Protein AF-0000000082937534 (afdb_homodimer)

pLDDT: mean 92.81, std 13.04, range [25.2, 98.94]

Sequence (498 aa):
MNKDKRVVMITGATKGLGKALAFAFANENYRIAICARNEEEVHLVKTELEQRGAEVVAVRADVSNEKDVDRFVSVVENVFGTIDVLINNASIFGPGPSLLLDFNLQSFEEVLRVNIINPFLVTKRVLPGMLTRNTGSIINVTSEAGRTGFATWGAYGISKFAVEGMTQTWADELSDTGVRINMVDPGEMDTDMHEIAVPGCDYPLAKPEEVVDVFLYLGSEESNEINGIRFEAHDFSDRKGKSDGINSFMNKDKRVVMITGATKGLGKALAFAFANENYRIAICARNEEEVHLVKTELEQRGAEVVAVRADVSNEKDVDRFVSVVENVFGTIDVLINNASIFGPGPSLLLDFNLQSFEEVLRVNIINPFLVTKRVLPGMLTRNTGSIINVTSEAGRTGFATWGAYGISKFAVEGMTQTWADELSDTGVRINMVDPGEMDTDMHEIAVPGCDYPLAKPEEVVDVFLYLGSEESNEINGIRFEAHDFSDRKGKSDGINSF

Solvent-accessible surface area (backbone atoms only — not comparable to full-atom values): 25218 Å² total; per-residue (Å²): 128,75,88,81,52,51,27,37,36,34,34,38,27,62,49,49,55,30,29,34,44,53,52,54,42,35,75,71,57,25,31,40,34,36,24,21,72,49,53,69,49,33,50,51,47,39,51,58,43,40,74,73,70,33,54,68,49,64,42,68,30,51,51,64,34,70,68,38,34,51,50,50,53,48,52,44,34,71,75,66,62,54,63,41,21,40,35,44,52,47,65,57,68,60,98,45,65,35,48,64,80,72,55,51,67,68,56,42,51,49,24,38,40,38,39,41,43,16,51,52,51,47,48,52,68,52,42,60,64,18,58,74,68,43,37,31,26,35,37,40,62,46,41,70,41,28,80,42,38,45,60,30,42,41,46,30,25,19,23,26,12,21,42,52,24,43,39,26,19,51,19,50,64,30,65,89,52,48,38,29,26,31,34,35,22,55,62,77,38,63,33,74,66,42,45,50,65,42,68,81,69,86,66,92,58,46,52,40,72,73,38,41,62,54,56,54,44,53,60,37,79,85,33,70,86,55,58,44,46,80,42,50,20,64,60,47,50,51,40,61,69,56,28,83,69,62,74,89,127,128,75,88,80,52,50,27,38,37,34,35,37,27,60,49,50,56,30,30,35,44,53,52,55,42,36,74,70,56,23,32,40,32,36,26,20,72,50,53,69,50,29,50,51,47,40,51,57,43,41,74,72,71,34,53,67,48,65,40,69,29,51,50,64,34,70,68,37,34,50,50,50,52,48,52,45,35,70,74,66,64,54,62,40,20,40,35,44,53,48,66,57,70,58,98,45,63,35,49,66,80,72,55,50,66,69,57,40,51,50,25,38,41,38,39,41,44,16,52,51,51,47,46,51,69,52,42,60,64,17,58,75,69,42,37,32,27,35,36,38,61,47,41,71,40,28,80,44,39,44,58,29,42,41,46,29,24,18,24,25,11,21,42,49,25,43,37,26,19,51,20,52,63,28,66,89,53,50,38,30,25,30,34,35,21,54,63,77,37,63,32,73,66,41,47,49,65,43,68,80,70,86,67,94,58,44,54,40,72,71,38,40,63,54,56,54,44,51,58,36,79,87,32,71,86,57,58,44,48,79,42,48,20,64,61,46,48,51,39,61,69,52,28,83,69,64,73,89,126

Secondary structure (DSSP, 8-state):
--TTS-EEEEES-SSHHHHHHHHHHHHTT-EEEEEES-HHHHHHHHHHHHHTT--EEEEE--TTSHHHHHHHHHHHHHHHS---EEEE------SSS--GGG--HHHHHHHHIIIIIHHHHHHHHHHHHHHHHT-EEEEEE--GGGTS--TT-HHHHHHHHHHHHHHHHHHHHTTTSSEEEEEEE--SBSSHHHHHHSTT--S--B-GGGG-HHHHHHHSGGGTT--S-EEEHHHHHHHHHHGGG----/--TTS-EEEEES-SSHHHHHHHHHHHHTT-EEEEEES-HHHHHHHHHHHHHTT--EEEEE--TTSHHHHHHHHHHHHHHHS---EEEE------SSS--GGG--HHHHHHHHIIIIIHHHHHHHHHHHHHHHHT-EEEEEE--GGGTS--TT-HHHHHHHHHHHHHHHHHHHHTTTSSEEEEEEE--SBSSHHHHHHSTT--S--B-GGGG-HHHHHHHSGGGTT--S-EEEHHHHHHHHHHGGG----

Radius of gyration: 24.32 Å; Cα contacts (8 Å, |Δi|>4): 1057; chains: 2; bounding box: 57×74×61 Å

Foldseek 3Di:
DPLVAAAEEEEPQLFALNVLLQQVVVVVVHAYEYEEQDPVSQVVSVVVSVVVPHHYHYDYAQLLDLVRLLVSLVVCCV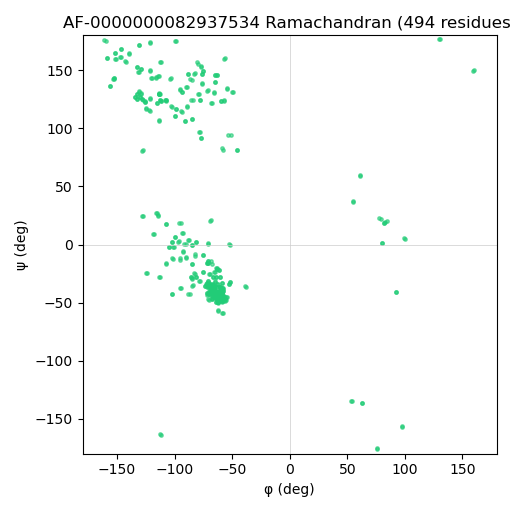VNVAHAEYEYDWAAQFPFQDAQVPDDPVRLVVRLSRLASRVVSNCVNRVVRCQVVLHHEYEYEAAPLLVDPDHRSHSNSVSRVNVLVVQQVVLVVCVPTQYAYEYEHQYWAPTPRNCRHDPPDDDDGHGSNQQNVVVVCRSDPVCSNPHSYYYYSVVVSVVVVVVVVDDDD/DPLPAAAEEEEPQLWALNVLLQQVVVVVVHAYEYEEQDPVSQVVSVVVSVVVVHHYHYDYAQLLDLVRLLVSLVVCCVVNVAHAEYEYDWAAQFPFQDAQVPDDPVRLVVRLSRLASRVVSNCVNRVVRCQVVLHHEYEYEAAPLLVDPDHRSHSNSVSRVNVLVVQQVVLVVCVPTQYAYEYEHQYWAPTPRNCRHDPPDDDDGHGSNQQNVVVVCRSDPVCSNPHSYYYYSVVVSVVVVVVVVDDDD

Nearest PDB structures (foldseek):
  1x7g-assembly1_B-2  TM=9.506E-01  e=2.274E-22  Streptomyces coelicolor
  1xr3-assembly1_B-2  TM=9.400E-01  e=1.107E-22  Streptomyces coelicolor
  3csd-assembly1_B  TM=9.524E-01  e=6.306E-22  unclassified
  4dbz-assembly1_B  TM=9.156E-01  e=4.400E-22  Streptomyces coelicolor
  1w4z-assembly1_B-2  TM=9.150E-01  e=7.550E-22  Streptomyces coelicolor

Organism: NCBI:txid1808955

InterPro domains:
  IPR002347 Short-chain dehydrogenase/reductase SDR [PF00106] (6-195)
  IPR002347 Short-chain dehydrogenase/reductase SDR [PR00080] (81-92)
  IPR002347 Short-chain dehydrogenase/reductase SDR [PR00080] (136-144)
  IPR002347 Short-chain dehydrogenase/reductase SDR [PR00080] (156-175)
  IPR002347 Short-chain dehydrogenase/reductase SDR [PR00081] (7-24)
  IPR002347 Short-chain dehydrogenase/reductase SDR [PR00081] (81-92)
  IPR002347 Short-chain dehydrogenase/reductase SDR [PR00081] (130-146)
  IPR002347 Short-chain dehydrogenase/reductase SDR [PR00081] (156-175)
  IPR002347 Short-chain dehydrogenase/reductase SDR [PR00081] (177-194)
  IPR002347 Short-chain dehydrogenase/reductase SDR [PR00081] (201-221)
  IPR020904 Short-chain dehydrogenase/reductase, conserved site [PS00061] (143-171)
  IPR036291 NAD(P)-binding domain superfamily [SSF51735] (2-231)

Structure (mmCIF, N/CA/C/O backbone):
data_AF-0000000082937534-model_v1
#
loop_
_entity.id
_entity.type
_entity.pdbx_description
1 polymer 'SDR family oxidoreductase'
#
loop_
_atom_site.group_PDB
_atom_site.id
_atom_site.type_symbol
_atom_site.label_atom_id
_atom_site.label_alt_id
_atom_site.label_comp_id
_atom_site.label_asym_id
_atom_site.label_entity_id
_atom_site.label_seq_id
_atom_site.pdbx_PDB_ins_code
_atom_site.Cartn_x
_atom_site.Cartn_y
_atom_site.Cartn_z
_atom_site.occupancy
_atom_site.B_iso_or_equiv
_atom_site.auth_seq_id
_atom_site.auth_comp_id
_atom_site.auth_asym_id
_atom_site.auth_atom_id
_atom_site.pdbx_PDB_model_num
ATOM 1 N N . MET A 1 1 ? -0.272 40 11.93 1 41.38 1 MET A N 1
ATOM 2 C CA . MET A 1 1 ? -0.172 38.531 11.961 1 41.38 1 MET A CA 1
ATOM 3 C C . MET A 1 1 ? 0.723 38.062 13.102 1 41.38 1 MET A C 1
ATOM 5 O O . MET A 1 1 ? 1.842 38.562 13.266 1 41.38 1 MET A O 1
ATOM 9 N N . ASN A 1 2 ? 0.133 37.688 14.281 1 44.88 2 ASN A N 1
ATOM 10 C CA . ASN A 1 2 ? 0.946 37.312 15.422 1 44.88 2 ASN A CA 1
ATOM 11 C C . ASN A 1 2 ? 1.94 36.219 15.055 1 44.88 2 ASN A C 1
ATOM 13 O O . ASN A 1 2 ? 1.544 35.094 14.75 1 44.88 2 ASN A O 1
ATOM 17 N N . LYS A 1 3 ? 3.174 36.531 14.695 1 58.38 3 LYS A N 1
ATOM 18 C CA . LYS A 1 3 ? 4.285 35.719 14.234 1 58.38 3 LYS A CA 1
ATOM 19 C C . LYS A 1 3 ? 4.539 34.562 15.195 1 58.38 3 LYS A C 1
ATOM 21 O O . LYS A 1 3 ? 5.309 33.656 14.891 1 58.38 3 LYS A O 1
ATOM 26 N N . ASP A 1 4 ? 3.707 34.5 16.281 1 77.19 4 ASP A N 1
ATOM 27 C CA . ASP A 1 4 ? 4.035 33.531 17.297 1 77.19 4 ASP A CA 1
ATOM 28 C C . ASP A 1 4 ? 3.094 32.312 17.234 1 77.19 4 ASP A C 1
ATOM 30 O O . ASP A 1 4 ? 3.309 31.312 17.906 1 77.19 4 ASP A O 1
ATOM 34 N N . LYS A 1 5 ? 2.07 32.406 16.234 1 93.19 5 LYS A N 1
ATOM 35 C CA . LYS A 1 5 ? 1.095 31.328 16.172 1 93.19 5 LYS A CA 1
ATOM 36 C C . LYS A 1 5 ? 1.607 30.188 15.289 1 93.19 5 LYS A C 1
ATOM 38 O O . LYS A 1 5 ? 2.23 30.422 14.258 1 93.19 5 LYS A O 1
ATOM 43 N N . ARG A 1 6 ? 1.312 29.047 15.711 1 97.44 6 ARG A N 1
ATOM 44 C CA . ARG A 1 6 ? 1.684 27.859 14.945 1 97.44 6 ARG A CA 1
ATOM 45 C C . ARG A 1 6 ? 0.748 27.672 13.758 1 97.44 6 ARG A C 1
ATOM 47 O O . ARG A 1 6 ? -0.388 28.141 13.766 1 97.44 6 ARG A O 1
ATOM 54 N N . VAL A 1 7 ? 1.234 27.031 12.727 1 98.62 7 VAL A N 1
ATOM 55 C CA . VAL A 1 7 ? 0.498 26.844 11.477 1 98.62 7 VAL A CA 1
ATOM 56 C C . VAL A 1 7 ? 0.184 25.359 11.289 1 98.62 7 VAL A C 1
ATOM 58 O O . VAL A 1 7 ? 1.068 24.516 11.422 1 98.62 7 VAL A O 1
ATOM 61 N N . VAL A 1 8 ? -1.083 25.047 11.008 1 98.88 8 VAL A N 1
ATOM 62 C CA . VAL A 1 8 ? -1.467 23.688 10.609 1 98.88 8 VAL A CA 1
ATOM 63 C C . VAL A 1 8 ? -1.95 23.688 9.164 1 98.88 8 VAL A C 1
ATOM 65 O O . VAL A 1 8 ? -2.691 24.594 8.75 1 98.88 8 VAL A O 1
ATOM 68 N N . MET A 1 9 ? -1.434 22.812 8.383 1 98.88 9 MET A N 1
ATOM 69 C CA . MET A 1 9 ? -1.865 22.578 7.004 1 98.88 9 MET A CA 1
ATOM 70 C C . MET A 1 9 ? -2.623 21.266 6.887 1 98.88 9 MET A C 1
ATOM 72 O O . MET A 1 9 ? -2.119 20.219 7.293 1 98.88 9 MET A O 1
ATOM 76 N N . ILE A 1 10 ? -3.869 21.281 6.375 1 98.88 10 ILE A N 1
ATOM 77 C CA . ILE A 1 10 ? -4.754 20.125 6.293 1 98.88 10 ILE A CA 1
ATOM 78 C C . ILE A 1 10 ? -5.227 19.938 4.855 1 98.88 10 ILE A C 1
ATOM 80 O O . ILE A 1 10 ? -5.812 20.844 4.262 1 98.88 10 ILE A O 1
ATOM 84 N N . THR A 1 11 ? -4.973 18.781 4.301 1 98.69 11 THR A N 1
ATOM 85 C CA . THR A 1 11 ? -5.48 18.484 2.967 1 98.69 11 THR A CA 1
ATOM 86 C C . THR A 1 11 ? -6.879 17.875 3.045 1 98.69 11 THR A C 1
ATOM 88 O O . THR A 1 11 ? -7.188 17.125 3.971 1 98.69 11 THR A O 1
ATOM 91 N N . GLY A 1 12 ? -7.734 18.188 2.021 1 96.62 12 GLY A N 1
ATOM 92 C CA . GLY A 1 12 ? -9.102 17.688 2.027 1 96.62 12 GLY A CA 1
ATOM 93 C C . GLY A 1 12 ? -9.906 18.172 3.219 1 96.62 12 GLY A C 1
ATOM 94 O O . GLY A 1 12 ? -10.5 17.359 3.939 1 96.62 12 GLY A O 1
ATOM 95 N N . ALA A 1 13 ? -10.07 19.469 3.377 1 96.69 13 ALA A N 1
ATOM 96 C CA . ALA A 1 13 ? -10.547 20.016 4.648 1 96.69 13 ALA A CA 1
ATOM 97 C C . ALA A 1 13 ? -11.898 20.688 4.484 1 96.69 13 ALA A C 1
ATOM 99 O O . ALA A 1 13 ? -12.227 21.625 5.219 1 96.69 13 ALA A O 1
ATOM 100 N N . THR A 1 14 ? -12.703 20.281 3.52 1 95.31 14 THR A N 1
ATOM 101 C CA . THR A 1 14 ? -13.945 21.016 3.281 1 95.31 14 THR A CA 1
ATOM 102 C C . THR A 1 14 ? -15.141 20.266 3.867 1 95.31 14 THR A C 1
ATOM 104 O O . THR A 1 14 ? -16.25 20.797 3.928 1 95.31 14 THR A O 1
ATOM 107 N N . LYS A 1 15 ? -14.992 19.016 4.27 1 92.94 15 LYS A N 1
ATOM 108 C CA . LYS A 1 15 ? -16.062 18.219 4.875 1 92.94 15 LYS A CA 1
ATOM 109 C C . LYS A 1 15 ? -15.5 17.172 5.816 1 92.94 15 LYS A C 1
ATOM 111 O O . LYS A 1 15 ? -14.281 16.969 5.883 1 92.94 15 LYS A O 1
ATOM 116 N N . GLY A 1 16 ? -16.359 16.656 6.598 1 95.31 16 GLY A N 1
ATOM 117 C CA . GLY A 1 16 ? -16 15.5 7.41 1 95.31 16 GLY A CA 1
ATOM 118 C C . GLY A 1 16 ? -14.898 15.797 8.406 1 95.31 16 GLY A C 1
ATOM 119 O O . GLY A 1 16 ? -14.945 16.797 9.117 1 95.31 16 GLY A O 1
ATOM 120 N N . LEU A 1 17 ? -13.984 14.867 8.477 1 96.94 17 LEU A N 1
ATOM 121 C CA . LEU A 1 17 ? -12.891 14.945 9.445 1 96.94 17 LEU A CA 1
ATOM 122 C C . LEU A 1 17 ? -12.023 16.172 9.188 1 96.94 17 LEU A C 1
ATOM 124 O O . LEU A 1 17 ? -11.672 16.891 10.117 1 96.94 17 LEU A O 1
ATOM 128 N N . GLY A 1 18 ? -11.703 16.484 7.922 1 98.25 18 GLY A N 1
ATOM 129 C CA . GLY A 1 18 ? -10.852 17.609 7.574 1 98.25 18 GLY A CA 1
ATOM 130 C C . GLY A 1 18 ? -11.406 18.938 8.055 1 98.25 18 GLY A C 1
ATOM 131 O O . GLY A 1 18 ? -10.672 19.75 8.609 1 98.25 18 GLY A O 1
ATOM 132 N N . LYS A 1 19 ? -12.672 19.078 7.828 1 98.06 19 LYS A N 1
ATOM 133 C CA . LYS A 1 19 ? -13.32 20.297 8.297 1 98.06 19 LYS A CA 1
ATOM 134 C C . LYS A 1 19 ? -13.305 20.391 9.82 1 98.06 19 LYS A C 1
ATOM 136 O O . LYS A 1 19 ? -12.977 21.422 10.383 1 98.06 19 LYS A O 1
ATOM 141 N N . ALA A 1 20 ? -13.625 19.297 10.477 1 98.25 20 ALA A N 1
ATOM 142 C CA . ALA A 1 20 ? -13.625 19.25 11.938 1 98.25 20 ALA A CA 1
ATOM 143 C C . ALA A 1 20 ? -12.242 19.578 12.5 1 98.25 20 ALA A C 1
ATOM 145 O O . ALA A 1 20 ? -12.125 20.297 13.492 1 98.25 20 ALA A O 1
ATOM 146 N N . LEU A 1 21 ? -11.211 19.078 11.852 1 98.75 21 LEU A N 1
ATOM 147 C CA . LEU A 1 21 ? -9.844 19.344 12.273 1 98.75 21 LEU A CA 1
ATOM 148 C C . LEU A 1 21 ? -9.492 20.812 12.117 1 98.75 21 LEU A C 1
ATOM 150 O O . LEU A 1 21 ? -8.852 21.406 13 1 98.75 21 LEU A O 1
ATOM 154 N N . ALA A 1 22 ? -9.898 21.422 11.008 1 98.75 22 ALA A N 1
ATOM 155 C CA . ALA A 1 22 ? -9.633 22.828 10.781 1 98.75 22 ALA A CA 1
ATOM 156 C C . ALA A 1 22 ? -10.211 23.688 11.906 1 98.75 22 ALA A C 1
ATOM 158 O O . ALA A 1 22 ? -9.531 24.562 12.445 1 98.75 22 ALA A O 1
ATOM 159 N N . PHE A 1 23 ? -11.398 23.391 12.281 1 98.62 23 PHE A N 1
ATOM 160 C CA . PHE A 1 23 ? -12.055 24.156 13.336 1 98.62 23 PHE A CA 1
ATOM 161 C C . PHE A 1 23 ? -11.414 23.875 14.688 1 98.62 23 PHE A C 1
ATOM 163 O O . PHE A 1 23 ? -11.227 24.797 15.492 1 98.62 23 PHE A O 1
ATOM 170 N N . ALA A 1 24 ? -11.094 22.641 14.961 1 98.38 24 ALA A N 1
ATOM 171 C CA . ALA A 1 24 ? -10.477 22.266 16.234 1 98.38 24 ALA A CA 1
ATOM 172 C C . ALA A 1 24 ? -9.148 23 16.438 1 98.38 24 ALA A C 1
ATOM 174 O O . ALA A 1 24 ? -8.891 23.547 17.5 1 98.38 24 ALA A O 1
ATOM 175 N N . PHE A 1 25 ? -8.336 23.047 15.406 1 98.56 25 PHE A N 1
ATOM 176 C CA . PHE A 1 25 ? -7.043 23.703 15.5 1 98.56 25 PHE A CA 1
ATOM 177 C C . PHE A 1 25 ? -7.211 25.219 15.57 1 98.56 25 PHE A C 1
ATOM 179 O O . PHE A 1 25 ? -6.434 25.906 16.234 1 98.56 25 PHE A O 1
ATOM 186 N N . ALA A 1 26 ? -8.219 25.766 14.875 1 98.25 26 ALA A N 1
ATOM 187 C CA . ALA A 1 26 ? -8.523 27.188 14.984 1 98.25 26 ALA A CA 1
ATOM 188 C C . ALA A 1 26 ? -8.844 27.562 16.438 1 98.25 26 ALA A C 1
ATOM 190 O O . ALA A 1 26 ? -8.391 28.594 16.922 1 98.25 26 ALA A O 1
ATOM 191 N N . ASN A 1 27 ? -9.578 26.703 17.047 1 97.31 27 ASN A N 1
ATOM 192 C CA . ASN A 1 27 ? -9.953 26.938 18.438 1 97.31 27 ASN A CA 1
ATOM 193 C C . ASN A 1 27 ? -8.734 26.906 19.359 1 97.31 27 ASN A C 1
ATOM 195 O O . ASN A 1 27 ? -8.766 27.484 20.438 1 97.31 27 ASN A O 1
ATOM 199 N N . GLU A 1 28 ? -7.695 26.266 18.969 1 96.44 28 GLU A N 1
ATOM 200 C CA . GLU A 1 28 ? -6.445 26.234 19.719 1 96.44 28 GLU A CA 1
ATOM 201 C C . GLU A 1 28 ? -5.492 27.328 19.266 1 96.44 28 GLU A C 1
ATOM 203 O O . GLU A 1 28 ? -4.293 27.281 19.547 1 96.44 28 GLU A O 1
ATOM 208 N N . ASN A 1 29 ? -5.957 28.281 18.422 1 96.38 29 ASN A N 1
ATOM 209 C CA . ASN A 1 29 ? -5.281 29.516 18.016 1 96.38 29 ASN A CA 1
ATOM 210 C C . ASN A 1 29 ? -4.207 29.25 16.969 1 96.38 29 ASN A C 1
ATOM 212 O O . ASN A 1 29 ? -3.211 29.984 16.906 1 96.38 29 ASN A O 1
ATOM 216 N N . TYR A 1 30 ? -4.312 28.172 16.25 1 98.06 30 TYR A N 1
ATOM 217 C CA . TYR A 1 30 ? -3.449 27.953 15.094 1 98.06 30 TYR A CA 1
ATOM 218 C C . TYR A 1 30 ? -3.875 28.812 13.914 1 98.06 30 TYR A C 1
ATOM 220 O O . TYR A 1 30 ? -5.047 29.188 13.797 1 98.06 30 TYR A O 1
ATOM 228 N N . ARG A 1 31 ? -2.906 29.188 13.109 1 98.44 31 ARG A N 1
ATOM 229 C CA . ARG A 1 31 ? -3.221 29.625 11.75 1 98.44 31 ARG A CA 1
ATOM 230 C C . ARG A 1 31 ? -3.529 28.422 10.859 1 98.44 31 ARG A C 1
ATOM 232 O O . ARG A 1 31 ? -2.867 27.391 10.945 1 98.44 31 ARG A O 1
ATOM 239 N N . ILE A 1 32 ? -4.562 28.578 10 1 98.75 32 ILE A N 1
ATOM 240 C CA . ILE A 1 32 ? -5.129 27.422 9.328 1 98.75 32 ILE A CA 1
ATOM 241 C C . ILE A 1 32 ? -4.852 27.5 7.832 1 98.75 32 ILE A C 1
ATOM 243 O O . ILE A 1 32 ? -5.16 28.5 7.188 1 98.75 32 ILE A O 1
ATOM 247 N N . ALA A 1 33 ? -4.246 26.5 7.262 1 98.88 33 ALA A N 1
ATOM 248 C CA . ALA A 1 33 ? -4.102 26.328 5.82 1 98.88 33 ALA A CA 1
ATOM 249 C C . ALA A 1 33 ? -4.859 25.094 5.332 1 98.88 33 ALA A C 1
ATOM 251 O O . ALA A 1 33 ? -4.605 23.984 5.793 1 98.88 33 ALA A O 1
ATOM 252 N N . ILE A 1 34 ? -5.824 25.297 4.367 1 98.81 34 ILE A N 1
ATOM 253 C CA . ILE A 1 34 ? -6.656 24.188 3.922 1 98.81 34 ILE A CA 1
ATOM 254 C C . ILE A 1 34 ? -6.715 24.172 2.396 1 98.81 34 ILE A C 1
ATOM 256 O O . ILE A 1 34 ? -6.52 25.203 1.746 1 98.81 34 ILE A O 1
ATOM 260 N N . CYS A 1 35 ? -6.926 22.969 1.844 1 98.25 35 CYS A N 1
ATOM 261 C CA . CYS A 1 35 ? -7.156 22.828 0.409 1 98.25 35 CYS A CA 1
ATOM 262 C C . CYS A 1 35 ? -8.188 21.75 0.12 1 98.25 35 CYS A C 1
ATOM 264 O O . CYS A 1 35 ? -8.5 20.922 0.989 1 98.25 35 CYS A O 1
ATOM 266 N N . ALA A 1 36 ? -8.789 21.828 -0.996 1 96.69 36 ALA A N 1
ATOM 267 C CA . ALA A 1 36 ? -9.648 20.797 -1.593 1 96.69 36 ALA A CA 1
ATOM 268 C C . ALA A 1 36 ? -9.805 21.031 -3.094 1 96.69 36 ALA A C 1
ATOM 270 O O . ALA A 1 36 ? -9.305 22.016 -3.635 1 96.69 36 ALA A O 1
ATOM 271 N N . ARG A 1 37 ? -10.477 20.125 -3.711 1 94.31 37 ARG A N 1
ATOM 272 C CA . ARG A 1 37 ? -10.609 20.203 -5.164 1 94.31 37 ARG A CA 1
ATOM 273 C C . ARG A 1 37 ? -11.734 21.141 -5.566 1 94.31 37 ARG A C 1
ATOM 275 O O . ARG A 1 37 ? -11.742 21.672 -6.68 1 94.31 37 ARG A O 1
ATOM 282 N N . ASN A 1 38 ? -12.688 21.312 -4.645 1 95.25 38 ASN A N 1
ATOM 283 C CA . ASN A 1 38 ? -13.812 22.203 -4.93 1 95.25 38 ASN A CA 1
ATOM 284 C C . ASN A 1 38 ? -13.57 23.609 -4.406 1 95.25 38 ASN A C 1
ATOM 286 O O . ASN A 1 38 ? -13.586 23.844 -3.193 1 95.25 38 ASN A O 1
ATOM 290 N N . GLU A 1 39 ? -13.469 24.531 -5.305 1 95.88 39 GLU A N 1
ATOM 291 C CA . GLU A 1 39 ? -13.102 25.891 -4.957 1 95.88 39 GLU A CA 1
ATOM 292 C C . GLU A 1 39 ? -14.164 26.547 -4.078 1 95.88 39 GLU A C 1
ATOM 294 O O . GLU A 1 39 ? -13.844 27.172 -3.072 1 95.88 39 GLU A O 1
ATOM 299 N N . GLU A 1 40 ? -15.391 26.375 -4.434 1 97 40 GLU A N 1
ATOM 300 C CA . GLU A 1 40 ? -16.484 27 -3.689 1 97 40 GLU A CA 1
ATOM 301 C C . GLU A 1 40 ? -16.547 26.469 -2.256 1 97 40 GLU A C 1
ATOM 303 O O . GLU A 1 40 ? -16.719 27.25 -1.313 1 97 40 GLU A O 1
ATOM 308 N N . GLU A 1 41 ? -16.344 25.188 -2.105 1 96.62 41 GLU A N 1
ATOM 309 C CA . GLU A 1 41 ? -16.406 24.562 -0.783 1 96.62 41 GLU A CA 1
ATOM 310 C C . GLU A 1 41 ? -15.242 25.031 0.089 1 96.62 41 GLU A C 1
ATOM 312 O O . GLU A 1 41 ? -15.406 25.25 1.289 1 96.62 41 GLU A O 1
ATOM 317 N N . VAL A 1 42 ? -14.086 25.172 -0.484 1 97 42 VAL A N 1
ATOM 318 C CA . VAL A 1 42 ? -12.906 25.562 0.28 1 97 42 VAL A CA 1
ATOM 319 C C . VAL A 1 42 ? -13.078 27 0.769 1 97 42 VAL A C 1
ATOM 321 O O . VAL A 1 42 ? -12.734 27.328 1.91 1 97 42 VAL A O 1
ATOM 324 N N . HIS A 1 43 ? -13.656 27.875 -0.037 1 96.81 43 HIS A N 1
ATOM 325 C CA . HIS A 1 43 ? -13.867 29.281 0.329 1 96.81 43 HIS A CA 1
ATOM 326 C C . HIS A 1 43 ? -14.945 29.422 1.393 1 96.81 43 HIS A C 1
ATOM 328 O O . HIS A 1 43 ? -14.867 30.297 2.252 1 96.81 43 HIS A O 1
ATOM 334 N N . LEU A 1 44 ? -15.953 28.562 1.278 1 97.94 44 LEU A N 1
ATOM 335 C CA . LEU A 1 44 ? -17 28.578 2.301 1 97.94 44 LEU A CA 1
ATOM 336 C C . LEU A 1 44 ? -16.422 28.25 3.672 1 97.94 44 LEU A C 1
ATOM 338 O O . LEU A 1 44 ? -16.719 28.922 4.656 1 97.94 44 LEU A O 1
ATOM 342 N N . VAL A 1 45 ? -15.562 27.266 3.748 1 98.38 45 VAL A N 1
ATOM 343 C CA . VAL A 1 45 ? -14.945 26.875 5.008 1 98.38 45 VAL A CA 1
ATOM 344 C C . VAL A 1 45 ? -14.008 27.984 5.492 1 98.38 45 VAL A C 1
ATOM 346 O O . VAL A 1 45 ? -13.969 28.281 6.684 1 98.38 45 VAL A O 1
ATOM 349 N N . LYS A 1 46 ? -13.273 28.594 4.594 1 98.56 46 LYS A N 1
ATOM 350 C CA . LYS A 1 46 ? -12.414 29.734 4.934 1 98.56 46 LYS A CA 1
ATOM 351 C C . LYS A 1 46 ? -13.211 30.844 5.609 1 98.56 46 LYS A C 1
ATOM 353 O O . LYS A 1 46 ? -12.82 31.344 6.664 1 98.56 46 LYS A O 1
ATOM 358 N N . THR A 1 47 ? -14.352 31.172 4.992 1 98.5 47 THR A N 1
ATOM 359 C CA . THR A 1 47 ? -15.188 32.25 5.504 1 98.5 47 THR A CA 1
ATOM 360 C C . THR A 1 47 ? -15.695 31.922 6.902 1 98.5 47 THR A C 1
ATOM 362 O O . THR A 1 47 ? -15.664 32.781 7.797 1 98.5 47 THR A O 1
ATOM 365 N N . GLU A 1 48 ? -16.141 30.703 7.062 1 98.44 48 GLU A N 1
ATOM 366 C CA . GLU A 1 48 ? -16.625 30.266 8.367 1 98.44 48 GLU A CA 1
ATOM 367 C C . GLU A 1 48 ? -15.547 30.359 9.43 1 98.44 48 GLU A C 1
ATOM 369 O O . GLU A 1 48 ? -15.805 30.797 10.555 1 98.44 48 GLU A O 1
ATOM 374 N N . LEU A 1 49 ? -14.344 29.969 9.117 1 98.62 49 LEU A N 1
ATOM 375 C CA . LEU A 1 49 ? -13.219 30 10.047 1 98.62 49 LEU A CA 1
ATOM 376 C C . LEU A 1 49 ? -12.82 31.438 10.375 1 98.62 49 LEU A C 1
ATOM 378 O O . LEU A 1 49 ? -12.555 31.766 11.531 1 98.62 49 LEU A O 1
ATOM 382 N N . GLU A 1 50 ? -12.805 32.281 9.383 1 98.38 50 GLU A N 1
ATOM 383 C CA . GLU A 1 50 ? -12.43 33.656 9.578 1 98.38 50 GLU A CA 1
ATOM 384 C C . GLU A 1 50 ? -13.453 34.406 10.445 1 98.38 50 GLU A C 1
ATOM 386 O O . GLU A 1 50 ? -13.094 35.281 11.227 1 98.38 50 GLU A O 1
ATOM 391 N N . GLN A 1 51 ? -14.672 34 10.273 1 98 51 GLN A N 1
ATOM 392 C CA . GLN A 1 51 ? -15.727 34.594 11.094 1 98 51 GLN A CA 1
ATOM 393 C C . GLN A 1 51 ? -15.516 34.281 12.57 1 98 51 GLN A C 1
ATOM 395 O O . GLN A 1 51 ? -15.992 35 13.445 1 98 51 GLN A O 1
ATOM 400 N N . ARG A 1 52 ? -14.766 33.25 12.812 1 96.12 52 ARG A N 1
ATOM 401 C CA . ARG A 1 52 ? -14.484 32.844 14.18 1 96.12 52 ARG A CA 1
ATOM 402 C C . ARG A 1 52 ? -13.141 33.406 14.656 1 96.12 52 ARG A C 1
ATOM 404 O O . ARG A 1 52 ? -12.664 33.031 15.734 1 96.12 52 ARG A O 1
ATOM 411 N N . GLY A 1 53 ? -12.461 34.219 13.797 1 96.88 53 GLY A N 1
ATOM 412 C CA . GLY A 1 53 ? -11.266 34.938 14.195 1 96.88 53 GLY A CA 1
ATOM 413 C C . GLY A 1 53 ? -9.984 34.25 13.75 1 96.88 53 GLY A C 1
ATOM 414 O O . GLY A 1 53 ? -8.891 34.688 14.117 1 96.88 53 GLY A O 1
ATOM 415 N N . ALA A 1 54 ? -10.094 33.219 13.008 1 97.56 54 ALA A N 1
ATOM 416 C CA . ALA A 1 54 ? -8.898 32.5 12.586 1 97.56 54 ALA A CA 1
ATOM 417 C C . ALA A 1 54 ? -8.266 33.156 11.359 1 97.56 54 ALA A C 1
ATOM 419 O O . ALA A 1 54 ? -8.961 33.781 10.555 1 97.56 54 ALA A O 1
ATOM 420 N N . GLU A 1 55 ? -6.973 33.094 11.266 1 98 55 GLU A N 1
ATOM 421 C CA . GLU A 1 55 ? -6.254 33.375 10.023 1 98 55 GLU A CA 1
ATOM 422 C C . GLU A 1 55 ? -6.191 32.156 9.125 1 98 55 GLU A C 1
ATOM 424 O O . GLU A 1 55 ? -5.707 31.094 9.539 1 98 55 GLU A O 1
ATOM 429 N N . VAL A 1 56 ? -6.691 32.344 7.84 1 98.5 56 VAL A N 1
ATOM 430 C CA . VAL A 1 56 ? -6.895 31.156 7.023 1 98.5 56 VAL A CA 1
ATOM 431 C C . VAL A 1 56 ? -6.312 31.375 5.629 1 98.5 56 VAL A C 1
ATOM 433 O O . VAL A 1 56 ? -6.527 32.438 5.02 1 98.5 56 VAL A O 1
ATOM 436 N N . VAL A 1 57 ? -5.508 30.438 5.184 1 98.38 57 VAL A N 1
ATOM 437 C CA . VAL A 1 57 ? -5.152 30.281 3.775 1 98.38 57 VAL A CA 1
ATOM 438 C C . VAL A 1 57 ? -5.926 29.125 3.172 1 98.38 57 VAL A C 1
ATOM 440 O O . VAL A 1 57 ? -5.883 28 3.693 1 98.38 57 VAL A O 1
ATOM 443 N N . ALA A 1 58 ? -6.73 29.391 2.168 1 98.38 58 ALA A N 1
ATOM 444 C CA . ALA A 1 58 ? -7.512 28.375 1.473 1 98.38 58 ALA A CA 1
ATOM 445 C C . ALA A 1 58 ? -7.172 28.344 -0.014 1 98.38 58 ALA A C 1
ATOM 447 O O . ALA A 1 58 ? -7.219 29.375 -0.69 1 98.38 58 ALA A O 1
ATOM 448 N N . VAL A 1 59 ? -6.789 27.156 -0.523 1 97.94 59 VAL A N 1
ATOM 449 C CA . VAL A 1 59 ? -6.359 27.031 -1.91 1 97.94 59 VAL A CA 1
ATOM 450 C C . VAL A 1 59 ? -7.09 25.859 -2.568 1 97.94 59 VAL A C 1
ATOM 452 O O . VAL A 1 59 ? -7.215 24.781 -1.98 1 97.94 59 VAL A O 1
ATOM 455 N N . ARG A 1 60 ? -7.641 26.078 -3.74 1 98.12 60 ARG A N 1
ATOM 456 C CA . ARG A 1 60 ? -8.086 24.953 -4.559 1 98.12 60 ARG A CA 1
ATOM 457 C C . ARG A 1 60 ? -6.895 24.141 -5.066 1 98.12 60 ARG A C 1
ATOM 459 O O . ARG A 1 60 ? -6.008 24.688 -5.73 1 98.12 60 ARG A O 1
ATOM 466 N N . ALA A 1 61 ? -6.859 22.859 -4.746 1 97.75 61 ALA A N 1
ATOM 467 C CA . ALA A 1 61 ? -5.723 22.047 -5.164 1 97.75 61 ALA A CA 1
ATOM 468 C C . ALA A 1 61 ? -6.102 20.562 -5.238 1 97.75 61 ALA A C 1
ATOM 470 O O . ALA A 1 61 ? -6.859 20.062 -4.398 1 97.75 61 ALA A O 1
ATOM 471 N N . ASP A 1 62 ? -5.652 19.969 -6.27 1 97.06 62 ASP A N 1
ATOM 472 C CA . ASP A 1 62 ? -5.543 18.516 -6.316 1 97.06 62 ASP A CA 1
ATOM 473 C C . ASP A 1 62 ? -4.168 18.047 -5.832 1 97.06 62 ASP A C 1
ATOM 475 O O . ASP A 1 62 ? -3.188 18.125 -6.57 1 97.06 62 ASP A O 1
ATOM 479 N N . VAL A 1 63 ? -4.172 17.5 -4.648 1 95.56 63 VAL A N 1
ATOM 480 C CA . VAL A 1 63 ? -2.879 17.266 -4.012 1 95.56 63 VAL A CA 1
ATOM 481 C C . VAL A 1 63 ? -2.262 15.984 -4.551 1 95.56 63 VAL A C 1
ATOM 483 O O . VAL A 1 63 ? -1.175 15.586 -4.125 1 95.56 63 VAL A O 1
ATOM 486 N N . SER A 1 64 ? -2.92 15.297 -5.516 1 94.75 64 SER A N 1
ATOM 487 C CA . SER A 1 64 ? -2.271 14.219 -6.25 1 94.75 64 SER A CA 1
ATOM 488 C C . SER A 1 64 ? -1.477 14.758 -7.438 1 94.75 64 SER A C 1
ATOM 490 O O . SER A 1 64 ? -0.82 13.992 -8.148 1 94.75 64 SER A O 1
ATOM 492 N N . ASN A 1 65 ? -1.515 16.062 -7.609 1 95.75 65 ASN A N 1
ATOM 493 C CA . ASN A 1 65 ? -0.766 16.781 -8.641 1 95.75 65 ASN A CA 1
ATOM 494 C C . ASN A 1 65 ? 0.394 17.578 -8.039 1 95.75 65 ASN A C 1
ATOM 496 O O . ASN A 1 65 ? 0.182 18.469 -7.227 1 95.75 65 ASN A O 1
ATOM 500 N N . GLU A 1 66 ? 1.569 17.312 -8.547 1 96.12 66 GLU A N 1
ATOM 501 C CA . GLU A 1 66 ? 2.789 17.875 -7.98 1 96.12 66 GLU A CA 1
ATOM 502 C C . GLU A 1 66 ? 2.777 19.391 -8.062 1 96.12 66 GLU A C 1
ATOM 504 O O . GLU A 1 66 ? 3.203 20.078 -7.125 1 96.12 66 GLU A O 1
ATOM 509 N N . LYS A 1 67 ? 2.314 19.938 -9.125 1 97.44 67 LYS A N 1
ATOM 510 C CA . LYS A 1 67 ? 2.289 21.375 -9.312 1 97.44 67 LYS A CA 1
ATOM 511 C C . LYS A 1 67 ? 1.316 22.047 -8.344 1 97.44 67 LYS A C 1
ATOM 513 O O . LYS A 1 67 ? 1.593 23.125 -7.816 1 97.44 67 LYS A O 1
ATOM 518 N N . ASP A 1 68 ? 0.167 21.422 -8.117 1 98.25 68 ASP A N 1
ATOM 519 C CA . ASP A 1 68 ? -0.807 21.938 -7.164 1 98.25 68 ASP A CA 1
ATOM 520 C C . ASP A 1 68 ? -0.257 21.906 -5.738 1 98.25 68 ASP A C 1
ATOM 522 O O . ASP A 1 68 ? -0.486 22.828 -4.957 1 98.25 68 ASP A O 1
ATOM 526 N N . VAL A 1 69 ? 0.47 20.859 -5.43 1 98.38 69 VAL A N 1
ATOM 527 C CA . VAL A 1 69 ? 1.087 20.734 -4.113 1 98.38 69 VAL A CA 1
ATOM 528 C C . VAL A 1 69 ? 2.105 21.859 -3.904 1 98.38 69 VAL A C 1
ATOM 530 O O . VAL A 1 69 ? 2.105 22.516 -2.863 1 98.38 69 VAL A O 1
ATOM 533 N N . ASP A 1 70 ? 2.93 22.047 -4.898 1 98.31 70 ASP A N 1
ATOM 534 C CA . ASP A 1 70 ? 3.939 23.094 -4.82 1 98.31 70 ASP A CA 1
ATOM 535 C C . ASP A 1 70 ? 3.295 24.453 -4.609 1 98.31 70 ASP A C 1
ATOM 537 O O . ASP A 1 70 ? 3.742 25.234 -3.77 1 98.31 70 ASP A O 1
ATOM 541 N N . ARG A 1 71 ? 2.275 24.703 -5.359 1 98.31 71 ARG A N 1
ATOM 542 C CA . ARG A 1 71 ? 1.574 25.969 -5.262 1 98.31 71 ARG A CA 1
ATOM 543 C C . ARG A 1 71 ? 0.951 26.156 -3.879 1 98.31 71 ARG A C 1
ATOM 545 O O . ARG A 1 71 ? 1.101 27.203 -3.254 1 98.31 71 ARG A O 1
ATOM 552 N N . PHE A 1 72 ? 0.275 25.156 -3.377 1 98.56 72 PHE A N 1
ATOM 553 C CA . PHE A 1 72 ? -0.376 25.219 -2.074 1 98.56 72 PHE A CA 1
ATOM 554 C C . PHE A 1 72 ? 0.643 25.484 -0.974 1 98.56 72 PHE A C 1
ATOM 556 O O . PHE A 1 72 ? 0.49 26.438 -0.201 1 98.56 72 PHE A O 1
ATOM 563 N N . VAL A 1 73 ? 1.769 24.734 -0.947 1 98.75 73 VAL A N 1
ATOM 564 C CA . VAL A 1 73 ? 2.795 24.859 0.083 1 98.75 73 VAL A CA 1
ATOM 565 C C . VAL A 1 73 ? 3.473 26.219 -0.031 1 98.75 73 VAL A C 1
ATOM 567 O O . VAL A 1 73 ? 3.723 26.891 0.978 1 98.75 73 VAL A O 1
ATOM 570 N N . SER A 1 74 ? 3.715 26.641 -1.262 1 98.5 74 SER A N 1
ATOM 571 C CA . SER A 1 74 ? 4.352 27.938 -1.489 1 98.5 74 SER A CA 1
ATOM 572 C C . SER A 1 74 ? 3.486 29.078 -0.958 1 98.5 74 SER A C 1
ATOM 574 O O . SER A 1 74 ? 3.992 30 -0.314 1 98.5 74 SER A O 1
ATOM 576 N N . VAL A 1 75 ? 2.225 29.047 -1.197 1 98.44 75 VAL A N 1
ATOM 577 C CA . VAL A 1 75 ? 1.307 30.094 -0.734 1 98.44 75 VAL A CA 1
ATOM 578 C C . VAL A 1 75 ? 1.305 30.125 0.792 1 98.44 75 VAL A C 1
ATOM 580 O O . VAL A 1 75 ? 1.365 31.203 1.388 1 98.44 75 VAL A O 1
ATOM 583 N N . VAL A 1 76 ? 1.272 28.984 1.437 1 98.5 76 VAL A N 1
ATOM 584 C CA . VAL A 1 76 ? 1.244 28.906 2.895 1 98.5 76 VAL A CA 1
ATOM 585 C C . VAL A 1 76 ? 2.545 29.469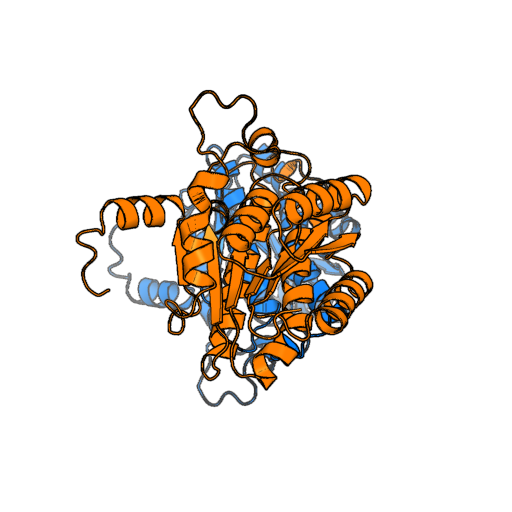 3.465 1 98.5 76 VAL A C 1
ATOM 587 O O . VAL A 1 76 ? 2.525 30.266 4.414 1 98.5 76 VAL A O 1
ATOM 590 N N . GLU A 1 77 ? 3.658 29.094 2.885 1 97.75 77 GLU A N 1
ATOM 591 C CA . GLU A 1 77 ? 4.957 29.547 3.359 1 97.75 77 GLU A CA 1
ATOM 592 C C . GLU A 1 77 ? 5.117 31.062 3.154 1 97.75 77 GLU A C 1
ATOM 594 O O . GLU A 1 77 ? 5.727 31.734 3.98 1 97.75 77 GLU A O 1
ATOM 599 N N . ASN A 1 78 ? 4.59 31.531 2.066 1 97.75 78 ASN A N 1
ATOM 600 C CA . ASN A 1 78 ? 4.668 32.969 1.794 1 97.75 78 ASN A CA 1
ATOM 601 C C . ASN A 1 78 ? 3.818 33.75 2.773 1 97.75 78 ASN A C 1
ATOM 603 O O . ASN A 1 78 ? 4.227 34.844 3.221 1 97.75 78 ASN A O 1
ATOM 607 N N . VAL A 1 79 ? 2.674 33.25 3.143 1 97.69 79 VAL A N 1
ATOM 608 C CA . VAL A 1 79 ? 1.722 34 3.957 1 97.69 79 VAL A CA 1
ATOM 609 C C . VAL A 1 79 ? 2.039 33.812 5.438 1 97.69 79 VAL A C 1
ATOM 611 O O . VAL A 1 79 ? 2.02 34.75 6.215 1 97.69 79 VAL A O 1
ATOM 614 N N . PHE A 1 80 ? 2.342 32.562 5.789 1 97.38 80 PHE A N 1
ATOM 615 C CA . PHE A 1 80 ? 2.443 32.25 7.211 1 97.38 80 PHE A CA 1
ATOM 616 C C . PHE A 1 80 ? 3.896 32.031 7.613 1 97.38 80 PHE A C 1
ATOM 618 O O . PHE A 1 80 ? 4.219 31.984 8.805 1 97.38 80 PHE A O 1
ATOM 625 N N . GLY A 1 81 ? 4.812 31.812 6.676 1 95.81 81 GLY A N 1
ATOM 626 C CA . GLY A 1 81 ? 6.234 31.672 6.941 1 95.81 81 GLY A CA 1
ATOM 627 C C . GLY A 1 81 ? 6.664 30.234 7.148 1 95.81 81 GLY A C 1
ATOM 628 O O . GLY A 1 81 ? 7.738 29.828 6.699 1 95.81 81 GLY A O 1
ATOM 629 N N . THR A 1 82 ? 5.875 29.484 7.848 1 95.12 82 THR A N 1
ATOM 630 C CA . THR A 1 82 ? 6.254 28.109 8.172 1 95.12 82 THR A CA 1
ATOM 631 C C . THR A 1 82 ? 5.027 27.203 8.219 1 95.12 82 THR A C 1
ATOM 633 O O . THR A 1 82 ? 3.895 27.672 8.109 1 95.12 82 THR A O 1
ATOM 63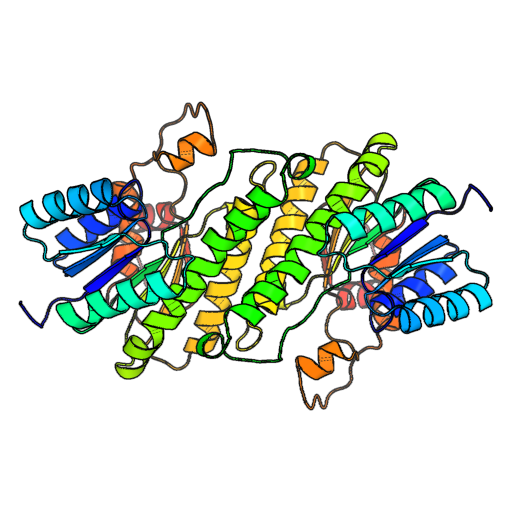6 N N . ILE A 1 83 ? 5.258 25.922 8.266 1 98.5 83 ILE A N 1
ATOM 637 C CA . ILE A 1 83 ? 4.246 24.906 8.531 1 98.5 83 ILE A CA 1
ATOM 638 C C . ILE A 1 83 ? 4.68 24.047 9.711 1 98.5 83 ILE A C 1
ATOM 640 O O . ILE A 1 83 ? 5.664 23.312 9.617 1 98.5 83 ILE A O 1
ATOM 644 N N . ASP A 1 84 ? 3.922 24.094 10.75 1 98.62 84 ASP A N 1
ATOM 645 C CA . ASP A 1 84 ? 4.312 23.406 11.977 1 98.62 84 ASP A CA 1
ATOM 646 C C . ASP A 1 84 ? 3.693 22.016 12.047 1 98.62 84 ASP A C 1
ATOM 648 O O . ASP A 1 84 ? 4.285 21.094 12.617 1 98.62 84 ASP A O 1
ATOM 652 N N . VAL A 1 85 ? 2.496 21.891 11.586 1 98.88 85 VAL A N 1
ATOM 653 C CA . VAL A 1 85 ? 1.754 20.641 11.594 1 98.88 85 VAL A CA 1
ATOM 654 C C . VAL A 1 85 ? 1.174 20.375 10.203 1 98.88 85 VAL A C 1
ATOM 656 O O . VAL A 1 85 ? 0.581 21.266 9.594 1 98.88 85 VAL A O 1
ATOM 659 N N . LEU A 1 86 ? 1.437 19.234 9.672 1 98.94 86 LEU A N 1
ATOM 660 C CA . LEU A 1 86 ? 0.814 18.766 8.438 1 98.94 86 LEU A CA 1
ATOM 661 C C . LEU A 1 86 ? -0.114 17.578 8.719 1 98.94 86 LEU A C 1
ATOM 663 O O . LEU A 1 86 ? 0.29 16.609 9.352 1 98.94 86 LEU A O 1
ATOM 667 N N . ILE A 1 87 ? -1.355 17.703 8.336 1 98.94 87 ILE A N 1
ATOM 668 C CA . ILE A 1 87 ? -2.297 16.578 8.406 1 98.94 87 ILE A CA 1
ATOM 669 C C . ILE A 1 87 ? -2.693 16.156 6.992 1 98.94 87 ILE A C 1
ATOM 671 O O . ILE A 1 87 ? -3.416 16.875 6.297 1 98.94 87 ILE A O 1
ATOM 675 N N . ASN A 1 88 ? -2.174 15.039 6.598 1 98.81 88 ASN A N 1
ATOM 676 C CA . ASN A 1 88 ? -2.59 14.414 5.348 1 98.81 88 ASN A CA 1
ATOM 677 C C . ASN A 1 88 ? -3.924 13.688 5.504 1 98.81 88 ASN A C 1
ATOM 679 O O . ASN A 1 88 ? -3.953 12.5 5.848 1 98.81 88 ASN A O 1
ATOM 683 N N . ASN A 1 89 ? -4.98 14.375 5.121 1 98.19 89 ASN A N 1
ATOM 684 C CA . ASN A 1 89 ? -6.336 13.898 5.367 1 98.19 89 ASN A CA 1
ATOM 685 C C . ASN A 1 89 ? -7.047 13.547 4.062 1 98.19 89 ASN A C 1
ATOM 687 O O . ASN A 1 89 ? -7.945 12.703 4.051 1 98.19 89 ASN A O 1
ATOM 691 N N . ALA A 1 90 ? -6.668 14.203 2.961 1 97.19 90 ALA A N 1
ATOM 692 C CA . ALA A 1 90 ? -7.336 14 1.678 1 97.19 90 ALA A CA 1
ATOM 693 C C . ALA A 1 90 ? -7.238 12.547 1.235 1 97.19 90 ALA A C 1
ATOM 695 O O . ALA A 1 90 ? -6.148 11.977 1.189 1 97.19 90 ALA A O 1
ATOM 696 N N . SER A 1 91 ? -8.344 11.898 0.984 1 95.62 91 SER A N 1
ATOM 697 C CA . SER A 1 91 ? -8.422 10.531 0.494 1 95.62 91 SER A CA 1
ATOM 698 C C . SER A 1 91 ? -9.766 10.258 -0.175 1 95.62 91 SER A C 1
ATOM 700 O O . SER A 1 91 ? -10.719 11.023 0.007 1 95.62 91 SER A O 1
ATOM 702 N N . ILE A 1 92 ? -9.789 9.25 -0.958 1 94.12 92 ILE A N 1
ATOM 703 C CA . ILE A 1 92 ? -11.047 8.828 -1.57 1 94.12 92 ILE A CA 1
ATOM 704 C C . ILE A 1 92 ? -11.258 7.336 -1.332 1 94.12 92 ILE A C 1
ATOM 706 O O . ILE A 1 92 ? -10.297 6.578 -1.194 1 94.12 92 ILE A O 1
ATOM 710 N N . PHE A 1 93 ? -12.461 6.953 -1.279 1 92.38 93 PHE A N 1
ATOM 711 C CA . PHE A 1 93 ? -12.805 5.543 -1.121 1 92.38 93 PHE A CA 1
ATOM 712 C C . PHE A 1 93 ? -12.828 4.836 -2.471 1 92.38 93 PHE A C 1
ATOM 714 O O . PHE A 1 93 ? -12.461 3.662 -2.568 1 92.38 93 PHE A O 1
ATOM 721 N N . GLY A 1 94 ? -13.141 5.562 -3.549 1 91.25 94 GLY A N 1
ATOM 722 C CA . GLY A 1 94 ? -13.438 4.984 -4.852 1 91.25 94 GLY A CA 1
ATOM 723 C C . GLY A 1 94 ? -14.922 4.828 -5.117 1 91.25 94 GLY A C 1
ATOM 724 O O . GLY A 1 94 ? -15.734 5.594 -4.594 1 91.25 94 GLY A O 1
ATOM 725 N N . PRO A 1 95 ? -15.344 3.939 -5.984 1 88.06 95 PRO A N 1
ATOM 726 C CA . PRO A 1 95 ? -16.734 3.846 -6.418 1 88.06 95 PRO A CA 1
ATOM 727 C C . PRO A 1 95 ? -17.656 3.303 -5.324 1 88.06 95 PRO A C 1
ATOM 729 O O . PRO A 1 95 ? -18.875 3.463 -5.406 1 88.06 95 PRO A O 1
ATOM 732 N N . GLY A 1 96 ? -17.203 2.73 -4.352 1 87.5 96 GLY A N 1
ATOM 733 C CA . GLY A 1 96 ? -17.969 2.08 -3.295 1 87.5 96 GLY A CA 1
ATOM 734 C C . GLY A 1 96 ? -17.5 0.67 -3 1 87.5 96 GLY A C 1
ATOM 735 O O . GLY A 1 96 ? -16.531 0.191 -3.611 1 87.5 96 GLY A O 1
ATOM 736 N N . PRO A 1 97 ? -18.188 0.123 -1.979 1 89.69 97 PRO A N 1
ATOM 737 C CA . PRO A 1 97 ? -17.828 -1.267 -1.683 1 89.69 97 PRO A CA 1
ATOM 738 C C . PRO A 1 97 ? -18 -2.188 -2.889 1 89.69 97 PRO A C 1
ATOM 740 O O . PRO A 1 97 ? -19.062 -2.201 -3.518 1 89.69 97 PRO A O 1
ATOM 743 N N . SER A 1 98 ? -16.938 -2.832 -3.23 1 92.5 98 SER A N 1
ATOM 744 C CA . SER A 1 98 ? -16.922 -3.721 -4.391 1 92.5 98 SER A CA 1
ATOM 745 C C . SER A 1 98 ? -15.891 -4.828 -4.219 1 92.5 98 SER A C 1
ATOM 747 O O . SER A 1 98 ? -14.828 -4.609 -3.643 1 92.5 98 SER A O 1
ATOM 749 N N . LEU A 1 99 ? -16.297 -6.004 -4.734 1 95.56 99 LEU A N 1
ATOM 750 C CA . LEU A 1 99 ? -15.297 -7.066 -4.797 1 95.56 99 LEU A CA 1
ATOM 751 C C . LEU A 1 99 ? -14.141 -6.676 -5.715 1 95.56 99 LEU A C 1
ATOM 753 O O . LEU A 1 99 ? -14.344 -5.996 -6.723 1 95.56 99 LEU A O 1
ATOM 757 N N . LEU A 1 100 ? -12.938 -7.141 -5.348 1 97.06 100 LEU A N 1
ATOM 758 C CA . LEU A 1 100 ? -11.773 -6.855 -6.176 1 97.06 100 LEU A CA 1
ATOM 759 C C . LEU A 1 100 ? -11.969 -7.406 -7.586 1 97.06 100 LEU A C 1
ATOM 761 O O . LEU A 1 100 ? -11.508 -6.801 -8.562 1 97.06 100 LEU A O 1
ATOM 765 N N . LEU A 1 101 ? -12.648 -8.5 -7.707 1 96.5 101 LEU A N 1
ATOM 766 C CA . LEU A 1 101 ? -12.922 -9.109 -9.008 1 96.5 101 LEU A CA 1
ATOM 767 C C . LEU A 1 101 ? -13.711 -8.156 -9.898 1 96.5 101 LEU A C 1
ATOM 769 O O . LEU A 1 101 ? -13.57 -8.188 -11.125 1 96.5 101 LEU A O 1
ATOM 773 N N . ASP A 1 102 ? -14.469 -7.305 -9.297 1 94.69 102 ASP A N 1
ATOM 774 C CA . ASP A 1 102 ? -15.359 -6.414 -10.031 1 94.69 102 ASP A CA 1
ATOM 775 C C . ASP A 1 102 ? -14.758 -5.012 -10.148 1 94.69 102 ASP A C 1
ATOM 777 O O . ASP A 1 102 ? -15.352 -4.133 -10.781 1 94.69 102 ASP A O 1
ATOM 781 N N . PHE A 1 103 ? -13.641 -4.82 -9.578 1 92.5 103 PHE A N 1
ATOM 782 C CA . PHE A 1 103 ? -13.023 -3.5 -9.539 1 92.5 103 PHE A CA 1
ATOM 783 C C . PHE A 1 103 ? -12.359 -3.172 -10.867 1 92.5 103 PHE A C 1
ATOM 785 O O . PHE A 1 103 ? -11.547 -3.953 -11.375 1 92.5 103 PHE A O 1
ATOM 792 N N . ASN A 1 104 ? -12.703 -2.078 -11.5 1 93.44 104 ASN A N 1
ATOM 793 C CA . ASN A 1 104 ? -12.031 -1.743 -12.758 1 93.44 104 ASN A CA 1
ATOM 794 C C . ASN A 1 104 ? -10.672 -1.098 -12.508 1 93.44 104 ASN A C 1
ATOM 796 O O . ASN A 1 104 ? -10.461 -0.466 -11.477 1 93.44 104 ASN A O 1
ATOM 800 N N . LEU A 1 105 ? -9.805 -1.195 -13.508 1 95.12 105 LEU A N 1
ATOM 801 C CA . LEU A 1 105 ? -8.414 -0.764 -13.383 1 95.12 105 LEU A CA 1
ATOM 802 C C . LEU A 1 105 ? -8.328 0.747 -13.195 1 95.12 105 LEU A C 1
ATOM 804 O O . LEU A 1 105 ? -7.539 1.229 -12.383 1 95.12 105 LEU A O 1
ATOM 808 N N . GLN A 1 106 ? -9.125 1.443 -13.906 1 95.5 106 GLN A N 1
ATOM 809 C CA . GLN A 1 106 ? -9.078 2.9 -13.836 1 95.5 106 GLN A CA 1
ATOM 810 C C . GLN A 1 106 ? -9.391 3.395 -12.43 1 95.5 106 GLN A C 1
ATOM 812 O O . GLN A 1 106 ? -8.68 4.246 -11.891 1 95.5 106 GLN A O 1
ATOM 817 N N . SER A 1 107 ? -10.453 2.861 -11.828 1 95.75 107 SER A N 1
ATOM 818 C CA . SER A 1 107 ? -10.82 3.238 -10.469 1 95.75 107 SER A CA 1
ATOM 819 C C . SER A 1 107 ? -9.758 2.807 -9.469 1 95.75 107 SER A C 1
ATOM 821 O O . SER A 1 107 ? -9.453 3.535 -8.516 1 95.75 107 SER A O 1
ATOM 823 N N . PHE A 1 108 ? -9.234 1.616 -9.695 1 96.69 108 PHE A N 1
ATOM 824 C CA . PHE A 1 108 ? -8.172 1.097 -8.836 1 96.69 108 PHE A CA 1
ATOM 825 C C . PHE A 1 108 ? -6.973 2.037 -8.828 1 96.69 108 PHE A C 1
ATOM 827 O O . PHE A 1 108 ? -6.508 2.447 -7.766 1 96.69 108 PHE A O 1
ATOM 834 N N . GLU A 1 109 ? -6.555 2.449 -9.969 1 96.12 109 GLU A N 1
ATOM 835 C CA . GLU A 1 109 ? -5.402 3.332 -10.133 1 96.12 109 GLU A CA 1
ATOM 836 C C . GLU A 1 109 ? -5.68 4.715 -9.547 1 96.12 109 GLU A C 1
ATOM 838 O O . GLU A 1 109 ? -4.793 5.336 -8.961 1 96.12 109 GLU A O 1
ATOM 843 N N . GLU A 1 110 ? -6.84 5.16 -9.734 1 95.12 110 GLU A N 1
ATOM 844 C CA . GLU A 1 110 ? -7.207 6.477 -9.219 1 95.12 110 GLU A CA 1
ATOM 845 C C . GLU A 1 110 ? -7.121 6.512 -7.695 1 95.12 110 GLU A C 1
ATOM 847 O O . GLU A 1 110 ? -6.578 7.461 -7.125 1 95.12 110 GLU A O 1
ATOM 852 N N . VAL A 1 111 ? -7.605 5.488 -7.039 1 96.56 111 VAL A N 1
ATOM 853 C CA . VAL A 1 111 ? -7.566 5.422 -5.582 1 96.56 111 VAL A CA 1
ATOM 854 C C . VAL A 1 111 ? -6.117 5.395 -5.105 1 96.56 111 VAL A C 1
ATOM 856 O O . VAL A 1 111 ? -5.75 6.113 -4.172 1 96.56 111 VAL A O 1
ATOM 859 N N . LEU A 1 112 ? -5.27 4.617 -5.754 1 96.06 112 LEU A N 1
ATOM 860 C CA . LEU A 1 112 ? -3.861 4.551 -5.379 1 96.06 112 LEU A CA 1
ATOM 861 C C . LEU A 1 112 ? -3.186 5.906 -5.551 1 96.06 112 LEU A C 1
ATOM 863 O O . LEU A 1 112 ? -2.42 6.336 -4.688 1 96.06 112 LEU A O 1
ATOM 867 N N . ARG A 1 113 ? -3.523 6.504 -6.617 1 94.5 113 ARG A N 1
ATOM 868 C CA . ARG A 1 113 ? -2.92 7.801 -6.914 1 94.5 113 ARG A CA 1
ATOM 869 C C . ARG A 1 113 ? -3.285 8.828 -5.852 1 94.5 113 ARG A C 1
ATOM 871 O O . ARG A 1 113 ? -2.412 9.516 -5.312 1 94.5 113 ARG A O 1
ATOM 878 N N . VAL A 1 114 ? -4.473 8.914 -5.566 1 95.31 114 VAL A N 1
ATOM 879 C CA . VAL A 1 114 ? -4.941 9.938 -4.633 1 95.31 114 VAL A CA 1
ATOM 880 C C . VAL A 1 114 ? -4.477 9.594 -3.221 1 95.31 114 VAL A C 1
ATOM 882 O O . VAL A 1 114 ? -3.891 10.438 -2.533 1 95.31 114 VAL A O 1
ATOM 885 N N . ASN A 1 115 ? -4.672 8.344 -2.836 1 97.94 115 ASN A N 1
ATOM 886 C CA . ASN A 1 115 ? -4.508 7.996 -1.429 1 97.94 115 ASN A CA 1
ATOM 887 C C . ASN A 1 115 ? -3.043 7.781 -1.069 1 97.94 115 ASN A C 1
ATOM 889 O O . ASN A 1 115 ? -2.656 7.922 0.092 1 97.94 115 ASN A O 1
ATOM 893 N N . ILE A 1 116 ? -2.209 7.352 -2.059 1 98.31 116 ILE A N 1
ATOM 894 C CA . ILE A 1 116 ? -0.821 7.031 -1.74 1 98.31 116 ILE A CA 1
ATOM 895 C C . ILE A 1 116 ? 0.088 8.172 -2.193 1 98.31 116 ILE A C 1
ATOM 897 O O . ILE A 1 116 ? 0.958 8.617 -1.44 1 98.31 116 ILE A O 1
ATOM 901 N N . ILE A 1 117 ? -0.163 8.703 -3.369 1 97.38 117 ILE A N 1
ATOM 902 C CA . ILE A 1 117 ? 0.735 9.695 -3.957 1 97.38 117 ILE A CA 1
ATOM 903 C C . ILE A 1 117 ? 0.579 11.031 -3.234 1 97.38 117 ILE A C 1
ATOM 905 O O . ILE A 1 117 ? 1.56 11.742 -3.021 1 97.38 117 ILE A O 1
ATOM 909 N N . ASN A 1 118 ? -0.619 11.305 -2.84 1 97 118 ASN A N 1
ATOM 910 C CA . ASN A 1 118 ? -0.915 12.586 -2.195 1 97 118 ASN A CA 1
ATOM 911 C C . ASN A 1 118 ? -0.076 12.781 -0.937 1 97 118 ASN A C 1
ATOM 913 O O . ASN A 1 118 ? 0.668 13.758 -0.83 1 97 118 ASN A O 1
ATOM 917 N N . PRO A 1 119 ? -0.175 11.914 0.004 1 98.06 119 PRO A N 1
ATOM 918 C CA . PRO A 1 119 ? 0.615 12.133 1.218 1 98.06 119 PRO A CA 1
ATOM 919 C C . PRO A 1 119 ? 2.119 12.086 0.959 1 98.06 119 PRO A C 1
ATOM 921 O O . PRO A 1 119 ? 2.893 12.727 1.675 1 98.06 119 PRO A O 1
ATOM 924 N N . PHE A 1 120 ? 2.57 11.352 -0.035 1 98.62 120 PHE A N 1
ATOM 925 C CA . PHE A 1 120 ? 3.977 11.328 -0.419 1 98.62 120 PHE A CA 1
ATOM 926 C C . PHE A 1 120 ? 4.422 12.703 -0.914 1 98.62 120 PHE A C 1
ATOM 928 O O . PHE A 1 120 ? 5.402 13.258 -0.417 1 98.62 120 PHE A O 1
ATOM 935 N N . LEU A 1 121 ? 3.641 13.305 -1.854 1 98.5 121 LEU A N 1
ATOM 936 C CA . LEU A 1 121 ? 3.988 14.57 -2.488 1 98.5 121 LEU A CA 1
ATOM 937 C C . LEU A 1 121 ? 3.939 15.711 -1.48 1 98.5 121 LEU A C 1
ATOM 939 O O . LEU A 1 121 ? 4.855 16.531 -1.429 1 98.5 121 LEU A O 1
ATOM 943 N N . VAL A 1 122 ? 2.908 15.758 -0.693 1 98.69 122 VAL A N 1
ATOM 944 C CA . VAL A 1 122 ? 2.711 16.859 0.237 1 98.69 122 VAL A CA 1
ATOM 945 C C . VAL A 1 122 ? 3.787 16.828 1.318 1 98.69 122 VAL A C 1
ATOM 947 O O . VAL A 1 122 ? 4.418 17.844 1.609 1 98.69 122 VAL A O 1
ATOM 950 N N . THR A 1 123 ? 4.031 15.633 1.891 1 98.81 123 THR A N 1
ATOM 951 C CA . THR A 1 123 ? 5.059 15.477 2.918 1 98.81 123 THR A CA 1
ATOM 952 C C . THR A 1 123 ? 6.43 15.867 2.371 1 98.81 123 THR A C 1
ATOM 954 O O . THR A 1 123 ? 7.176 16.609 3.018 1 98.81 123 THR A O 1
ATOM 957 N N . LYS A 1 124 ? 6.719 15.383 1.19 1 98.44 124 LYS A N 1
ATOM 958 C CA . LYS A 1 124 ? 8.008 15.664 0.56 1 98.44 124 LYS A CA 1
ATOM 959 C C . LYS A 1 124 ? 8.227 17.172 0.401 1 98.44 124 LYS A C 1
ATOM 961 O O . LYS A 1 124 ? 9.336 17.656 0.586 1 98.44 124 LYS A O 1
ATOM 966 N N . ARG A 1 125 ? 7.184 17.859 0.073 1 98.56 125 ARG A N 1
ATOM 967 C CA . ARG A 1 125 ? 7.305 19.281 -0.204 1 98.56 125 ARG A CA 1
ATOM 968 C C . ARG A 1 125 ? 7.395 20.094 1.09 1 98.56 125 ARG A C 1
ATOM 970 O O . ARG A 1 125 ? 8.078 21.109 1.146 1 98.56 125 ARG A O 1
ATOM 977 N N . VAL A 1 126 ? 6.762 19.656 2.172 1 98.81 126 VAL A N 1
ATOM 978 C CA . VAL A 1 126 ? 6.68 20.391 3.432 1 98.81 126 VAL A CA 1
ATOM 979 C C . VAL A 1 126 ? 7.914 20.094 4.285 1 98.81 126 VAL A C 1
ATOM 981 O O . VAL A 1 126 ? 8.383 20.969 5.027 1 98.81 126 VAL A O 1
ATOM 984 N N . LEU A 1 127 ? 8.5 18.969 4.137 1 98.62 127 LEU A N 1
ATOM 985 C CA . LEU A 1 127 ? 9.484 18.391 5.043 1 98.62 127 LEU A CA 1
ATOM 986 C C . LEU A 1 127 ? 10.742 19.25 5.094 1 98.62 127 LEU A C 1
ATOM 988 O O . LEU A 1 127 ? 11.297 19.484 6.172 1 98.62 127 LEU A O 1
ATOM 992 N N . PRO A 1 128 ? 11.242 19.797 3.949 1 98.31 128 PRO A N 1
ATOM 993 C CA . PRO A 1 128 ? 12.477 20.578 4 1 98.31 128 PRO A CA 1
ATOM 994 C C . PRO A 1 128 ? 12.383 21.766 4.945 1 98.31 128 PRO A C 1
ATOM 996 O O . PRO A 1 128 ? 13.336 22.062 5.672 1 98.31 128 PRO A O 1
ATOM 999 N N . GLY A 1 129 ? 11.273 22.438 4.973 1 98.25 129 GLY A N 1
ATOM 1000 C CA . GLY A 1 129 ? 11.078 23.531 5.91 1 98.25 129 GLY A CA 1
ATOM 1001 C C . GLY A 1 129 ? 11.109 23.094 7.359 1 98.25 129 GLY A C 1
ATOM 1002 O O . GLY A 1 129 ? 11.695 23.766 8.211 1 98.25 129 GLY A O 1
ATOM 1003 N N . MET A 1 130 ? 10.5 22 7.652 1 98.5 130 MET A N 1
ATOM 1004 C CA . MET A 1 130 ? 10.484 21.438 9 1 98.5 130 MET A CA 1
ATOM 1005 C C . MET A 1 130 ? 11.891 21.016 9.43 1 98.5 130 MET A C 1
ATOM 1007 O O . MET A 1 130 ? 12.289 21.234 10.57 1 98.5 130 MET A O 1
ATOM 1011 N N . LEU A 1 131 ? 12.586 20.391 8.484 1 98.25 131 LEU A N 1
ATOM 1012 C CA . LEU A 1 131 ? 13.93 19.906 8.773 1 98.25 131 LEU A CA 1
ATOM 1013 C C . LEU A 1 131 ? 14.875 21.078 9.055 1 98.25 131 LEU A C 1
ATOM 1015 O O . LEU A 1 131 ? 15.734 20.984 9.938 1 98.25 131 LEU A O 1
ATOM 1019 N N . THR A 1 132 ? 14.727 22.156 8.297 1 97.94 132 THR A N 1
ATOM 1020 C CA . THR A 1 132 ? 15.547 23.328 8.508 1 97.94 132 THR A CA 1
ATOM 1021 C C . THR A 1 132 ? 15.375 23.859 9.93 1 97.94 132 THR A C 1
ATOM 1023 O O . THR A 1 132 ? 16.359 24.25 10.578 1 97.94 132 THR A O 1
ATOM 1026 N N . ARG A 1 133 ? 14.195 23.812 10.453 1 97.38 133 ARG A N 1
ATOM 1027 C CA . ARG A 1 133 ? 13.883 24.297 11.789 1 97.38 133 ARG A CA 1
ATOM 1028 C C . ARG A 1 133 ? 14.062 23.188 12.828 1 97.38 133 ARG A C 1
ATOM 1030 O O . ARG A 1 133 ? 14.008 23.453 14.031 1 97.38 133 ARG A O 1
ATOM 1037 N N . ASN A 1 134 ? 14.227 21.969 12.391 1 98.12 134 ASN A N 1
ATOM 1038 C CA . ASN A 1 134 ? 14.344 20.766 13.219 1 98.12 134 ASN A CA 1
ATOM 1039 C C . ASN A 1 134 ? 13.156 20.625 14.156 1 98.12 134 ASN A C 1
ATOM 1041 O O . ASN A 1 134 ? 13.328 20.297 15.336 1 98.12 134 ASN A O 1
ATOM 1045 N N . THR A 1 135 ? 12 20.984 13.695 1 97.88 135 THR A N 1
ATOM 1046 C CA . THR A 1 135 ? 10.734 20.812 14.398 1 97.88 135 THR A CA 1
ATOM 1047 C C . THR A 1 135 ? 9.578 20.688 13.406 1 97.88 135 THR A C 1
ATOM 1049 O O . THR A 1 135 ? 9.609 21.297 12.336 1 97.88 135 THR A O 1
ATOM 1052 N N . GLY A 1 136 ? 8.602 19.859 13.711 1 98.38 136 GLY A N 1
ATOM 1053 C CA . GLY A 1 136 ? 7.426 19.641 12.883 1 98.38 136 GLY A CA 1
ATOM 1054 C C . GLY A 1 136 ? 6.719 18.328 13.18 1 98.38 136 GLY A C 1
ATOM 1055 O O . GLY A 1 136 ? 7.336 17.375 13.656 1 98.38 136 GLY A O 1
ATOM 1056 N N . SER A 1 137 ? 5.418 18.344 12.984 1 98.88 137 SER A N 1
ATOM 1057 C CA . SER A 1 137 ? 4.594 17.156 13.18 1 98.88 137 SER A CA 1
ATOM 1058 C C . SER A 1 137 ? 3.766 16.844 11.93 1 98.88 137 SER A C 1
ATOM 1060 O O . SER A 1 137 ? 3.059 17.719 11.422 1 98.88 137 SER A O 1
ATOM 1062 N N . ILE A 1 138 ? 3.941 15.656 11.453 1 98.88 138 ILE A N 1
ATOM 1063 C CA . ILE A 1 138 ? 3.15 15.188 10.32 1 98.88 138 ILE A CA 1
ATOM 1064 C C . ILE A 1 138 ? 2.227 14.055 10.773 1 98.88 138 ILE A C 1
ATOM 1066 O O . ILE A 1 138 ? 2.652 13.141 11.477 1 98.88 138 ILE A O 1
ATOM 1070 N N . ILE A 1 139 ? 0.947 14.18 10.453 1 98.94 139 ILE A N 1
ATOM 1071 C CA . ILE A 1 139 ? -0.043 13.172 10.82 1 98.94 139 ILE A CA 1
ATOM 1072 C C . ILE A 1 139 ? -0.726 12.633 9.57 1 98.94 139 ILE A C 1
ATOM 1074 O O . ILE A 1 139 ? -1.351 13.383 8.82 1 98.94 139 ILE A O 1
ATOM 1078 N N . ASN A 1 140 ? -0.535 11.367 9.281 1 98.81 140 ASN A N 1
ATOM 1079 C CA . ASN A 1 140 ? -1.284 10.672 8.234 1 98.81 140 ASN A CA 1
ATOM 1080 C C . ASN A 1 140 ? -2.566 10.055 8.781 1 98.81 140 ASN A C 1
ATOM 1082 O O . ASN A 1 140 ? -2.562 9.461 9.867 1 98.81 140 ASN A O 1
ATOM 1086 N N . VAL A 1 141 ? -3.666 10.219 8.039 1 98.25 141 VAL A N 1
ATOM 1087 C CA . VAL A 1 141 ? -4.922 9.594 8.43 1 98.25 141 VAL A CA 1
ATOM 1088 C C . VAL A 1 141 ? -5.012 8.195 7.809 1 98.25 141 VAL A C 1
ATOM 1090 O O . VAL A 1 141 ? -4.953 8.047 6.586 1 98.25 141 VAL A O 1
ATOM 1093 N N . THR A 1 142 ? -5.102 7.203 8.641 1 96.94 142 THR A N 1
ATOM 1094 C CA . THR A 1 142 ? -5.258 5.824 8.188 1 96.94 142 THR A CA 1
ATOM 1095 C C . THR A 1 142 ? -6.637 5.285 8.562 1 96.94 142 THR A C 1
ATOM 1097 O O . THR A 1 142 ? -7.602 6.047 8.656 1 96.94 142 THR A O 1
ATOM 1100 N N . SER A 1 143 ? -6.82 4.031 8.539 1 92.38 143 SER A N 1
ATOM 1101 C CA . SER A 1 143 ? -8.086 3.344 8.797 1 92.38 143 SER A CA 1
ATOM 1102 C C . SER A 1 143 ? -7.848 1.947 9.367 1 92.38 143 SER A C 1
ATOM 1104 O O . SER A 1 143 ? -6.727 1.436 9.32 1 92.38 143 SER A O 1
ATOM 1106 N N . GLU A 1 144 ? -8.906 1.426 10.016 1 89.06 144 GLU A N 1
ATOM 1107 C CA . GLU A 1 144 ? -8.836 0.012 10.375 1 89.06 144 GLU A CA 1
ATOM 1108 C C . GLU A 1 144 ? -8.492 -0.849 9.164 1 89.06 144 GLU A C 1
ATOM 1110 O O . GLU A 1 144 ? -7.785 -1.848 9.289 1 89.06 144 GLU A O 1
ATOM 1115 N N . ALA A 1 145 ? -8.945 -0.445 8.078 1 87.56 145 ALA A N 1
ATOM 1116 C CA . ALA A 1 145 ? -8.711 -1.159 6.824 1 87.56 145 ALA A CA 1
ATOM 1117 C C . ALA A 1 145 ? -7.258 -1.033 6.383 1 87.56 145 ALA A C 1
ATOM 1119 O O . ALA A 1 145 ? -6.852 -1.624 5.379 1 87.56 145 ALA A O 1
ATOM 1120 N N . GLY A 1 146 ? -6.457 -0.371 7.105 1 88.75 146 GLY A N 1
ATOM 1121 C CA . GLY A 1 146 ? -5.035 -0.245 6.824 1 88.75 146 GLY A CA 1
ATOM 1122 C C . GLY A 1 146 ? -4.195 -1.298 7.52 1 88.75 146 GLY A C 1
ATOM 1123 O O . GLY A 1 146 ? -2.994 -1.412 7.258 1 88.75 146 GLY A O 1
ATOM 1124 N N . ARG A 1 147 ? -4.816 -2.07 8.352 1 90.12 147 ARG A N 1
ATOM 1125 C CA . ARG A 1 147 ? -4.082 -3.104 9.078 1 90.12 147 ARG A CA 1
ATOM 1126 C C . ARG A 1 147 ? -4.699 -4.477 8.844 1 90.12 147 ARG A C 1
ATOM 1128 O O . ARG A 1 147 ? -4.047 -5.5 9.055 1 90.12 147 ARG A O 1
ATOM 1135 N N . THR A 1 148 ? -5.922 -4.434 8.523 1 92.38 148 THR A N 1
ATOM 1136 C CA . THR A 1 148 ? -6.656 -5.66 8.219 1 92.38 148 THR A CA 1
ATOM 1137 C C . THR A 1 148 ? -7.383 -5.535 6.887 1 92.38 148 THR A C 1
ATOM 1139 O O . THR A 1 148 ? -8.07 -4.543 6.641 1 92.38 148 THR A O 1
ATOM 1142 N N . GLY A 1 149 ? -7.172 -6.547 6.07 1 93.19 149 GLY A N 1
ATOM 1143 C CA . GLY A 1 149 ? -7.898 -6.574 4.812 1 93.19 149 GLY A CA 1
ATOM 1144 C C . GLY A 1 149 ? -9.328 -7.059 4.961 1 93.19 149 GLY A C 1
ATOM 1145 O O . GLY A 1 149 ? -9.578 -8.102 5.574 1 93.19 149 GLY A O 1
ATOM 1146 N N . PHE A 1 150 ? -10.289 -6.266 4.406 1 92.5 150 PHE A N 1
ATOM 1147 C CA . PHE A 1 150 ? -11.711 -6.605 4.473 1 92.5 150 PHE A CA 1
ATOM 1148 C C . PHE A 1 150 ? -12.289 -6.758 3.072 1 92.5 150 PHE A C 1
ATOM 1150 O O . PHE A 1 150 ? -11.969 -5.98 2.172 1 92.5 150 PHE A O 1
ATOM 1157 N N . ALA A 1 151 ? -13.156 -7.695 2.996 1 94.81 151 ALA A N 1
ATOM 1158 C CA . ALA A 1 151 ? -13.898 -7.844 1.747 1 94.81 151 ALA A CA 1
ATOM 1159 C C . ALA A 1 151 ? -14.586 -6.539 1.363 1 94.81 151 ALA A C 1
ATOM 1161 O O . ALA A 1 151 ? -15.133 -5.84 2.223 1 94.81 151 ALA A O 1
ATOM 1162 N N . THR A 1 152 ? -14.477 -6.172 0.086 1 93.56 152 THR A N 1
ATOM 1163 C CA . THR A 1 152 ? -15.219 -5.113 -0.591 1 93.56 152 THR A CA 1
ATOM 1164 C C . THR A 1 152 ? -14.617 -3.746 -0.282 1 93.56 152 THR A C 1
ATOM 1166 O O . THR A 1 152 ? -15.109 -2.721 -0.759 1 93.56 152 THR A O 1
ATOM 1169 N N . TRP A 1 153 ? -13.531 -3.711 0.508 1 92.94 153 TRP A N 1
ATOM 1170 C CA . TRP A 1 153 ? -12.891 -2.432 0.782 1 92.94 153 TRP A CA 1
ATOM 1171 C C . TRP A 1 153 ? -11.906 -2.07 -0.324 1 92.94 153 TRP A C 1
ATOM 1173 O O . TRP A 1 153 ? -11.469 -0.92 -0.425 1 92.94 153 TRP A O 1
ATOM 1183 N N . GLY A 1 154 ? -11.547 -3.07 -1.121 1 94.12 154 GLY A N 1
ATOM 1184 C CA . GLY A 1 154 ? -10.891 -2.891 -2.406 1 94.12 154 GLY A CA 1
ATOM 1185 C C . GLY A 1 154 ? -9.633 -2.039 -2.32 1 94.12 154 GLY A C 1
ATOM 1186 O O . GLY A 1 154 ? -8.797 -2.25 -1.443 1 94.12 154 GLY A O 1
ATOM 1187 N N . ALA A 1 155 ? -9.516 -1.094 -3.289 1 96.56 155 ALA A N 1
ATOM 1188 C CA . ALA A 1 155 ? -8.328 -0.264 -3.445 1 96.56 155 ALA A CA 1
ATOM 1189 C C . ALA A 1 155 ? -8.156 0.679 -2.258 1 96.56 155 ALA A C 1
ATOM 1191 O O . ALA A 1 155 ? -7.031 1.063 -1.919 1 96.56 155 ALA A O 1
ATOM 1192 N N . TYR A 1 156 ? -9.25 1.027 -1.65 1 96.44 156 TYR A N 1
ATOM 1193 C CA . TYR A 1 156 ? -9.156 1.913 -0.495 1 96.44 156 TYR A CA 1
ATOM 1194 C C . TYR A 1 156 ? -8.359 1.264 0.628 1 96.44 156 TYR A C 1
ATOM 1196 O O . TYR A 1 156 ? -7.367 1.828 1.101 1 96.44 156 TYR A O 1
ATOM 1204 N N . GLY A 1 157 ? -8.844 0.065 1.044 1 96.94 157 GLY A N 1
ATOM 1205 C CA . GLY A 1 157 ? -8.117 -0.647 2.082 1 96.94 157 GLY A CA 1
ATOM 1206 C C . GLY A 1 157 ? -6.652 -0.875 1.739 1 96.94 157 GLY A C 1
ATOM 1207 O O . GLY A 1 157 ? -5.773 -0.644 2.57 1 96.94 157 GLY A O 1
ATOM 1208 N N . ILE A 1 158 ? -6.414 -1.29 0.546 1 97.88 158 ILE A N 1
ATOM 1209 C CA . ILE A 1 158 ? -5.066 -1.556 0.052 1 97.88 158 ILE A CA 1
ATOM 1210 C C . ILE A 1 158 ? -4.219 -0.288 0.154 1 97.88 158 ILE A C 1
ATOM 1212 O O . ILE A 1 158 ? -3.072 -0.335 0.6 1 97.88 158 ILE A O 1
ATOM 1216 N N . SER A 1 159 ? -4.773 0.844 -0.207 1 98 159 SER A N 1
ATOM 1217 C CA . SER A 1 159 ? -4.062 2.119 -0.152 1 98 159 SER A CA 1
ATOM 1218 C C . SER A 1 159 ? -3.713 2.496 1.283 1 98 159 SER A C 1
ATOM 1220 O O . SER A 1 159 ? -2.67 3.104 1.533 1 98 159 SER A O 1
ATOM 1222 N N . LYS A 1 160 ? -4.562 2.184 2.172 1 97.94 160 LYS A N 1
ATOM 1223 C CA . LYS A 1 160 ? -4.305 2.541 3.562 1 97.94 160 LYS A CA 1
ATOM 1224 C C . LYS A 1 160 ? -3.186 1.685 4.148 1 97.94 160 LYS A C 1
ATOM 1226 O O . LYS A 1 160 ? -2.416 2.15 4.992 1 97.94 160 LYS A O 1
ATOM 1231 N N . PHE A 1 161 ? -3.023 0.411 3.705 1 97.94 161 PHE A N 1
ATOM 1232 C CA . PHE A 1 161 ? -1.83 -0.358 4.039 1 97.94 161 PHE A CA 1
ATOM 1233 C C . PHE A 1 161 ? -0.572 0.367 3.576 1 97.94 161 PHE A C 1
ATOM 1235 O O . PHE A 1 161 ? 0.4 0.475 4.328 1 97.94 161 PHE A O 1
ATOM 1242 N N . ALA A 1 162 ? -0.638 0.843 2.395 1 98.31 162 ALA A N 1
ATOM 1243 C CA . ALA A 1 162 ? 0.5 1.561 1.826 1 98.31 162 ALA A CA 1
ATOM 1244 C C . ALA A 1 162 ? 0.83 2.805 2.646 1 98.31 162 ALA A C 1
ATOM 1246 O O . ALA A 1 162 ? 2.002 3.105 2.885 1 98.31 162 ALA A O 1
ATOM 1247 N N . VAL A 1 163 ? -0.174 3.516 3.062 1 98.44 163 VAL A N 1
ATOM 1248 C CA . VAL A 1 163 ? 0.01 4.73 3.85 1 98.44 163 VAL A CA 1
ATOM 1249 C C . VAL A 1 163 ? 0.683 4.391 5.176 1 98.44 163 VAL A C 1
ATOM 1251 O O . VAL A 1 163 ? 1.55 5.129 5.648 1 98.44 163 VAL A O 1
ATOM 1254 N N . GLU A 1 164 ? 0.307 3.307 5.797 1 97.81 164 GLU A N 1
ATOM 1255 C CA . GLU A 1 164 ? 0.947 2.873 7.035 1 97.81 164 GLU A CA 1
ATOM 1256 C C . GLU A 1 164 ? 2.43 2.584 6.82 1 97.81 164 GLU A C 1
ATOM 1258 O O . GLU A 1 164 ? 3.273 3.016 7.605 1 97.81 164 GLU A O 1
ATOM 1263 N N . GLY A 1 165 ? 2.717 1.831 5.762 1 98 165 GLY A N 1
ATOM 1264 C CA . GLY A 1 165 ? 4.109 1.578 5.426 1 98 165 GLY A CA 1
ATOM 1265 C C . GLY A 1 165 ? 4.898 2.846 5.156 1 98 165 GLY A C 1
ATOM 1266 O O . GLY A 1 165 ? 6.043 2.977 5.59 1 98 165 GLY A O 1
ATOM 1267 N N . MET A 1 166 ? 4.293 3.768 4.484 1 98.19 166 MET A N 1
ATOM 1268 C CA . MET A 1 166 ? 4.93 5.047 4.172 1 98.19 166 MET A CA 1
ATOM 1269 C C . MET A 1 166 ? 5.227 5.832 5.445 1 98.19 166 MET A C 1
ATOM 1271 O O . MET A 1 166 ? 6.305 6.41 5.582 1 98.19 166 MET A O 1
ATOM 1275 N N . THR A 1 167 ? 4.25 5.832 6.359 1 98.5 167 THR A N 1
ATOM 1276 C CA . THR A 1 167 ? 4.434 6.512 7.637 1 98.5 167 THR A CA 1
ATOM 1277 C C . THR A 1 167 ? 5.641 5.949 8.383 1 98.5 167 THR A C 1
ATOM 1279 O O . THR A 1 167 ? 6.492 6.703 8.859 1 98.5 167 THR A O 1
ATOM 1282 N N . GLN A 1 168 ? 5.707 4.633 8.438 1 98.25 168 GLN A N 1
ATOM 1283 C CA . GLN A 1 168 ? 6.809 3.984 9.148 1 98.25 168 GLN A CA 1
ATOM 1284 C C . GLN A 1 168 ? 8.141 4.266 8.461 1 98.25 168 GLN A C 1
ATOM 1286 O O . GLN A 1 168 ? 9.164 4.461 9.125 1 98.25 168 GLN A O 1
ATOM 1291 N N . THR A 1 169 ? 8.148 4.25 7.16 1 98.19 169 THR A N 1
ATOM 1292 C CA . THR A 1 169 ? 9.375 4.516 6.41 1 98.19 169 THR A CA 1
ATOM 1293 C C . THR A 1 169 ? 9.875 5.93 6.68 1 98.19 169 THR A C 1
ATOM 1295 O O . THR A 1 169 ? 11.047 6.125 7.008 1 98.19 169 THR A O 1
ATOM 1298 N N . TRP A 1 170 ? 8.969 6.918 6.562 1 98.56 170 TRP A N 1
ATOM 1299 C CA . TRP A 1 170 ? 9.328 8.297 6.891 1 98.56 170 TRP A CA 1
ATOM 1300 C C . TRP A 1 170 ? 9.836 8.406 8.32 1 98.56 170 TRP A C 1
ATOM 1302 O O . TRP A 1 170 ? 10.828 9.078 8.586 1 98.56 170 TRP A O 1
ATOM 1312 N N . ALA A 1 171 ? 9.109 7.793 9.242 1 98.62 171 ALA A N 1
ATOM 1313 C CA . ALA A 1 171 ? 9.461 7.863 10.656 1 98.62 171 ALA A CA 1
ATOM 1314 C C . ALA A 1 171 ? 10.891 7.367 10.891 1 98.62 171 ALA A C 1
ATOM 1316 O O . ALA A 1 171 ? 11.648 7.984 11.641 1 98.62 171 ALA A O 1
ATOM 1317 N N . ASP A 1 172 ? 11.195 6.219 10.273 1 98.19 172 ASP A N 1
ATOM 1318 C CA . ASP A 1 172 ? 12.547 5.672 10.391 1 98.19 172 ASP A CA 1
ATOM 1319 C C . ASP A 1 172 ? 13.578 6.645 9.836 1 98.19 172 ASP A C 1
ATOM 1321 O O . ASP A 1 172 ? 14.641 6.84 10.43 1 98.19 172 ASP A O 1
ATOM 1325 N N . GLU A 1 173 ? 13.273 7.332 8.805 1 98 173 GLU A N 1
ATOM 1326 C CA . GLU A 1 173 ? 14.195 8.25 8.156 1 98 173 GLU A CA 1
ATOM 1327 C C . GLU A 1 173 ? 14.359 9.539 8.969 1 98 173 GLU A C 1
ATOM 1329 O O . GLU A 1 173 ? 15.383 10.219 8.867 1 98 173 GLU A O 1
ATOM 1334 N N . LEU A 1 174 ? 13.367 9.805 9.766 1 98.12 174 LEU A N 1
ATOM 1335 C CA . LEU A 1 174 ? 13.359 11.055 10.516 1 98.12 174 LEU A CA 1
ATOM 1336 C C . LEU A 1 174 ? 13.82 10.828 11.953 1 98.12 174 LEU A C 1
ATOM 1338 O O . LEU A 1 174 ? 13.812 11.75 12.766 1 98.12 174 LEU A O 1
ATOM 1342 N N . SER A 1 175 ? 14.273 9.617 12.273 1 96.75 175 SER A N 1
ATOM 1343 C CA . SER A 1 175 ? 14.508 9.195 13.648 1 96.75 175 SER A CA 1
ATOM 1344 C C . SER A 1 175 ? 15.57 10.062 14.312 1 96.75 175 SER A C 1
ATOM 1346 O O . SER A 1 175 ? 15.586 10.203 15.539 1 96.75 175 SER A O 1
ATOM 1348 N N . ASP A 1 176 ? 16.422 10.719 13.602 1 96.62 176 ASP A N 1
ATOM 1349 C CA . ASP A 1 176 ? 17.516 11.508 14.18 1 96.62 176 ASP A CA 1
ATOM 1350 C C . ASP A 1 176 ? 17.234 13.008 14.039 1 96.62 176 ASP A C 1
ATOM 1352 O O . ASP A 1 176 ? 18.156 13.82 14.117 1 96.62 176 ASP A O 1
ATOM 1356 N N . THR A 1 177 ? 16.016 13.383 13.789 1 98 177 THR A N 1
ATOM 1357 C CA . THR A 1 177 ? 15.633 14.781 13.641 1 98 177 THR A CA 1
ATOM 1358 C C . THR A 1 177 ? 14.562 15.156 14.656 1 98 177 THR A C 1
ATOM 1360 O O . THR A 1 177 ? 14.062 14.297 15.391 1 98 177 THR A O 1
ATOM 1363 N N . GLY A 1 178 ? 14.242 16.422 14.695 1 98.19 178 GLY A N 1
ATOM 1364 C CA . GLY A 1 178 ? 13.172 16.906 15.555 1 98.19 178 GLY A CA 1
ATOM 1365 C C . GLY A 1 178 ? 11.805 16.859 14.898 1 98.19 178 GLY A C 1
ATOM 1366 O O . GLY A 1 178 ? 10.812 17.297 15.477 1 98.19 178 GLY A O 1
ATOM 1367 N N . VAL A 1 179 ? 11.781 16.312 13.68 1 98.62 179 VAL A N 1
ATOM 1368 C CA . VAL A 1 179 ? 10.523 16.172 12.953 1 98.62 179 VAL A CA 1
ATOM 1369 C C . VAL A 1 179 ? 9.945 14.773 13.188 1 98.62 179 VAL A C 1
ATOM 1371 O O . VAL A 1 179 ? 10.688 13.781 13.18 1 98.62 179 VAL A O 1
ATOM 1374 N N . ARG A 1 180 ? 8.648 14.711 13.492 1 98.62 180 ARG A N 1
ATOM 1375 C CA . ARG A 1 180 ? 8 13.43 13.727 1 98.62 180 ARG A CA 1
ATOM 1376 C C . ARG A 1 180 ? 6.844 13.211 12.766 1 98.62 180 ARG A C 1
ATOM 1378 O O . ARG A 1 180 ? 6.234 14.172 12.289 1 98.62 180 ARG A O 1
ATOM 1385 N N . ILE A 1 181 ? 6.59 11.961 12.445 1 98.81 181 ILE A N 1
ATOM 1386 C CA . ILE A 1 181 ? 5.461 11.57 11.609 1 98.81 181 ILE A CA 1
ATOM 1387 C C . ILE A 1 181 ? 4.734 10.391 12.258 1 98.81 181 ILE A C 1
ATOM 1389 O O . ILE A 1 181 ? 5.359 9.398 12.641 1 98.81 181 ILE A O 1
ATOM 1393 N N . ASN A 1 182 ? 3.443 10.516 12.484 1 98.75 182 ASN A N 1
ATOM 1394 C CA . ASN A 1 182 ? 2.58 9.5 13.078 1 98.75 182 ASN A CA 1
ATOM 1395 C C . ASN A 1 182 ? 1.306 9.297 12.258 1 98.75 182 ASN A C 1
ATOM 1397 O O . ASN A 1 182 ? 1.11 9.961 11.242 1 98.75 182 ASN A O 1
ATOM 1401 N N . MET A 1 183 ? 0.545 8.273 12.617 1 98.5 183 MET A N 1
ATOM 1402 C CA . MET A 1 183 ? -0.702 8.023 11.898 1 98.5 183 MET A CA 1
ATOM 1403 C C . MET A 1 183 ? -1.859 7.824 12.875 1 98.5 183 MET A C 1
ATOM 1405 O O . MET A 1 183 ? -1.655 7.387 14.008 1 98.5 183 MET A O 1
ATOM 1409 N N . VAL A 1 184 ? -3.09 8.219 12.469 1 98.44 184 VAL A N 1
ATOM 1410 C CA . VAL A 1 184 ? -4.285 8.117 13.297 1 98.44 184 VAL A CA 1
ATOM 1411 C C . VAL A 1 184 ? -5.391 7.406 12.531 1 98.44 184 VAL A C 1
ATOM 1413 O O . VAL A 1 184 ? -5.676 7.746 11.375 1 98.44 184 VAL A O 1
ATOM 1416 N N . ASP A 1 185 ? -5.922 6.395 13.055 1 97.62 185 ASP A N 1
ATOM 1417 C CA . ASP A 1 185 ? -7.215 5.855 12.648 1 97.62 185 ASP A CA 1
ATOM 1418 C C . ASP A 1 185 ? -8.359 6.57 13.359 1 97.62 185 ASP A C 1
ATOM 1420 O O . ASP A 1 185 ? -8.578 6.375 14.555 1 97.62 185 ASP A O 1
ATOM 1424 N N . PRO A 1 186 ? -9.055 7.359 12.602 1 96.44 186 PRO A N 1
ATOM 1425 C CA . PRO A 1 186 ? -10.125 8.117 13.258 1 96.44 186 PRO A CA 1
ATOM 1426 C C . PRO A 1 186 ? -11.297 7.234 13.672 1 96.44 186 PRO A C 1
ATOM 1428 O O . PRO A 1 186 ? -12.164 7.676 14.43 1 96.44 186 PRO A O 1
ATOM 1431 N N . GLY A 1 187 ? -11.344 5.965 13.125 1 93.44 187 GLY A N 1
ATOM 1432 C CA . GLY A 1 187 ? -12.484 5.102 13.383 1 93.44 187 GLY A CA 1
ATOM 1433 C C . GLY A 1 187 ? -13.711 5.492 12.578 1 93.44 187 GLY A C 1
ATOM 1434 O O . GLY A 1 187 ? -13.641 6.363 11.711 1 93.44 187 GLY A O 1
ATOM 1435 N N . GLU A 1 188 ? -14.789 4.781 12.875 1 90.31 188 GLU A N 1
ATOM 1436 C CA . GLU A 1 188 ? -16.047 5.078 12.188 1 90.31 188 GLU A CA 1
ATOM 1437 C C . GLU A 1 188 ? -16.641 6.402 12.664 1 90.31 188 GLU A C 1
ATOM 1439 O O . GLU A 1 188 ? -16.625 6.699 13.859 1 90.31 188 GLU A O 1
ATOM 1444 N N . MET A 1 189 ? -17 7.152 11.703 1 90.19 189 MET A N 1
ATOM 1445 C CA . MET A 1 189 ? -17.625 8.438 12.016 1 90.19 189 MET A CA 1
ATOM 1446 C C . MET A 1 189 ? -18.672 8.797 10.969 1 90.19 189 MET A C 1
ATOM 1448 O O . MET A 1 189 ? -18.688 8.227 9.875 1 90.19 189 MET A O 1
ATOM 1452 N N . ASP A 1 190 ? -19.531 9.711 11.352 1 87.69 190 ASP A N 1
ATOM 1453 C CA . ASP A 1 190 ? -20.625 10.164 10.484 1 87.69 190 ASP A CA 1
ATOM 1454 C C . ASP A 1 190 ? -20.109 11.125 9.422 1 87.69 190 ASP A C 1
ATOM 1456 O O . ASP A 1 190 ? -20 12.328 9.664 1 87.69 190 ASP A O 1
ATOM 1460 N N . THR A 1 191 ? -19.75 10.617 8.289 1 88.44 191 THR A N 1
ATOM 1461 C CA . THR A 1 191 ? -19.25 11.383 7.16 1 88.44 191 THR A CA 1
ATOM 1462 C C . THR A 1 191 ? -19.828 10.852 5.848 1 88.44 191 THR A C 1
ATOM 1464 O O . THR A 1 191 ? -20.359 9.742 5.805 1 88.44 191 THR A O 1
ATOM 1467 N N . ASP A 1 192 ? -19.688 11.664 4.816 1 84.94 192 ASP A N 1
ATOM 1468 C CA . ASP A 1 192 ? -20.094 11.219 3.482 1 84.94 192 ASP A CA 1
ATOM 1469 C C . ASP A 1 192 ? -19.328 9.961 3.074 1 84.94 192 ASP A C 1
ATOM 1471 O O . ASP A 1 192 ? -19.891 9.055 2.471 1 84.94 192 ASP A O 1
ATOM 1475 N N . MET A 1 193 ? -18.109 9.906 3.426 1 83.19 193 MET A N 1
ATOM 1476 C CA . MET A 1 193 ? -17.281 8.75 3.078 1 83.19 193 MET A CA 1
ATOM 1477 C C . MET A 1 193 ? -17.797 7.488 3.758 1 83.19 193 MET A C 1
ATOM 1479 O O . MET A 1 193 ? -17.812 6.418 3.148 1 83.19 193 MET A O 1
ATOM 1483 N N . HIS A 1 194 ? -18.125 7.605 4.984 1 86.06 194 HIS A N 1
ATOM 1484 C CA . HIS A 1 194 ? -18.672 6.457 5.703 1 86.06 194 HIS A CA 1
ATOM 1485 C C . HIS A 1 194 ? -19.953 5.957 5.055 1 86.06 194 HIS A C 1
ATOM 1487 O O . HIS A 1 194 ? -20.188 4.746 4.992 1 86.06 194 HIS A O 1
ATOM 1493 N N . GLU A 1 195 ? -20.75 6.902 4.613 1 86 195 GLU A N 1
ATOM 1494 C CA . GLU A 1 195 ? -21.984 6.52 3.941 1 86 195 GLU A CA 1
ATOM 1495 C C . GLU A 1 195 ? -21.703 5.695 2.688 1 86 195 GLU A C 1
ATOM 1497 O O . GLU A 1 195 ? -22.453 4.781 2.355 1 86 195 GLU A O 1
ATOM 1502 N N . ILE A 1 196 ? -20.672 6.031 2.025 1 83.81 196 ILE A N 1
ATOM 1503 C CA . ILE A 1 196 ? -20.25 5.281 0.844 1 83.81 196 ILE A CA 1
ATOM 1504 C C . ILE A 1 196 ? -19.75 3.904 1.258 1 83.81 196 ILE A C 1
ATOM 1506 O O . ILE A 1 196 ? -20.094 2.895 0.645 1 83.81 196 ILE A O 1
ATOM 1510 N N . ALA A 1 197 ? -18.969 3.842 2.312 1 84.81 197 ALA A N 1
ATOM 1511 C CA . ALA A 1 197 ? -18.297 2.623 2.766 1 84.81 197 ALA A CA 1
ATOM 1512 C C . ALA A 1 197 ? -19.297 1.644 3.369 1 84.81 197 ALA A C 1
ATOM 1514 O O . ALA A 1 197 ? -19.172 0.429 3.191 1 84.81 197 ALA A O 1
ATOM 1515 N N . VAL A 1 198 ? -20.219 2.154 4.148 1 87.12 198 VAL A N 1
ATOM 1516 C CA . VAL A 1 198 ? -21.219 1.354 4.836 1 87.12 198 VAL A CA 1
ATOM 1517 C C . VAL A 1 198 ? -22.609 1.915 4.551 1 87.12 198 VAL A C 1
ATOM 1519 O O . VAL A 1 198 ? -23.234 2.51 5.43 1 87.12 198 VAL A O 1
ATOM 1522 N N . PRO A 1 199 ? -23.062 1.541 3.414 1 83.69 199 PRO A N 1
ATOM 1523 C CA . PRO A 1 199 ? -24.391 2.059 3.074 1 83.69 199 PRO A CA 1
ATOM 1524 C C . PRO A 1 199 ? -25.484 1.518 3.992 1 83.69 199 PRO A C 1
ATOM 1526 O O . PRO A 1 199 ? -25.484 0.333 4.336 1 83.69 199 PRO A O 1
ATOM 1529 N N . GLY A 1 200 ? -26.297 2.377 4.492 1 83.25 200 GLY A N 1
ATOM 1530 C CA . GLY A 1 200 ? -27.438 1.964 5.297 1 83.25 200 GLY A CA 1
ATOM 1531 C C . GLY A 1 200 ? -27.078 1.7 6.746 1 83.25 200 GLY A C 1
ATOM 1532 O O . GLY A 1 200 ? -27.781 0.975 7.445 1 83.25 200 GLY A O 1
ATOM 1533 N N . CYS A 1 201 ? -25.984 2.213 7.168 1 84.12 201 CYS A N 1
ATOM 1534 C CA . CYS A 1 201 ? -25.562 2.064 8.555 1 84.12 201 CYS A CA 1
ATOM 1535 C C . CYS A 1 201 ? -26.703 2.432 9.508 1 84.12 201 CYS A C 1
ATOM 1537 O O . CYS A 1 201 ? -27.328 3.482 9.359 1 84.12 201 CYS A O 1
ATOM 1539 N N . ASP A 1 202 ? -26.891 1.488 10.477 1 87.81 202 ASP A N 1
ATOM 1540 C CA . ASP A 1 202 ? -28.062 1.662 11.328 1 87.81 202 ASP A CA 1
ATOM 1541 C C . ASP A 1 202 ? -27.641 1.842 12.789 1 87.81 202 ASP A C 1
ATOM 1543 O O . ASP A 1 202 ? -28.484 1.761 13.695 1 87.81 202 ASP A O 1
ATOM 1547 N N . TYR A 1 203 ? -26.359 1.993 13.055 1 88.38 203 TYR A N 1
ATOM 1548 C CA . TYR A 1 203 ? -25.891 2.24 14.406 1 88.38 203 TYR A CA 1
ATOM 1549 C C . TYR A 1 203 ? -25.328 3.648 14.539 1 88.38 203 TYR A C 1
ATOM 1551 O O . TYR A 1 203 ? -24.984 4.285 13.539 1 88.38 203 TYR A O 1
ATOM 1559 N N . PRO A 1 204 ? -25.328 4.102 15.781 1 89.25 204 PRO A N 1
ATOM 1560 C CA . PRO A 1 204 ? -24.844 5.469 15.969 1 89.25 204 PRO A CA 1
ATOM 1561 C C . PRO A 1 204 ? -23.359 5.609 15.625 1 89.25 204 PRO A C 1
ATOM 1563 O O . PRO A 1 204 ? -22.562 4.703 15.891 1 89.25 204 PRO A O 1
ATOM 1566 N N . LEU A 1 205 ? -23.062 6.688 14.992 1 91.75 205 LEU A N 1
ATOM 1567 C CA . LEU A 1 205 ? -21.688 7.031 14.633 1 91.75 205 LEU A CA 1
ATOM 1568 C C . LEU A 1 205 ? -21.219 8.266 15.391 1 91.75 205 LEU A C 1
ATOM 1570 O O . LEU A 1 205 ? -22.016 9.18 15.641 1 91.75 205 LEU A O 1
ATOM 1574 N N . ALA A 1 206 ? -19.922 8.266 15.734 1 92.25 206 ALA A N 1
ATOM 1575 C CA . ALA A 1 206 ? -19.328 9.477 16.297 1 92.25 206 ALA A CA 1
ATOM 1576 C C . ALA A 1 206 ? -19.328 10.609 15.266 1 92.25 206 ALA A C 1
ATOM 1578 O O . ALA A 1 206 ? -19.219 10.367 14.062 1 92.25 206 ALA A O 1
ATOM 1579 N N . LYS A 1 207 ? -19.516 11.836 15.852 1 94.69 207 LYS A N 1
ATOM 1580 C CA . LYS A 1 207 ? -19.297 13.008 15.008 1 94.69 207 LYS A CA 1
ATOM 1581 C C . LYS A 1 207 ? -17.797 13.266 14.805 1 94.69 207 LYS A C 1
ATOM 1583 O O . LYS A 1 207 ? -17 12.992 15.688 1 94.69 207 LYS A O 1
ATOM 1588 N N . PRO A 1 208 ? -17.453 13.797 13.594 1 96.31 208 PRO A N 1
ATOM 1589 C CA . PRO A 1 208 ? -16.031 14.078 13.344 1 96.31 208 PRO A CA 1
ATOM 1590 C C . PRO A 1 208 ? -15.398 14.922 14.453 1 96.31 208 PRO A C 1
ATOM 1592 O O . PRO A 1 208 ? -14.242 14.695 14.82 1 96.31 208 PRO A O 1
ATOM 1595 N N . GLU A 1 209 ? -16.141 15.805 15.086 1 95.62 209 GLU A N 1
ATOM 1596 C CA . GLU A 1 209 ? -15.656 16.703 16.125 1 95.62 209 GLU A CA 1
ATOM 1597 C C . GLU A 1 209 ? -15.266 15.922 17.375 1 95.62 209 GLU A C 1
ATOM 1599 O O . GLU A 1 209 ? -14.531 16.438 18.234 1 95.62 209 GLU A O 1
ATOM 1604 N N . GLU A 1 210 ? -15.727 14.664 17.469 1 93.94 210 GLU A N 1
ATOM 1605 C CA . GLU A 1 210 ? -15.508 13.867 18.672 1 93.94 210 GLU A CA 1
ATOM 1606 C C . GLU A 1 210 ? -14.211 13.07 18.578 1 93.94 210 GLU A C 1
ATOM 1608 O O . GLU A 1 210 ? -13.812 12.414 19.547 1 93.94 210 GLU A O 1
ATOM 1613 N N . VAL A 1 211 ? -13.508 13.227 17.453 1 94.81 211 VAL A N 1
ATOM 1614 C CA . VAL A 1 211 ? -12.336 12.367 17.312 1 94.81 211 VAL A CA 1
ATOM 1615 C C . VAL A 1 211 ? -11.109 13.219 16.984 1 94.81 211 VAL A C 1
ATOM 1617 O O . VAL A 1 211 ? -10.117 12.711 16.453 1 94.81 211 VAL A O 1
ATOM 1620 N N . VAL A 1 212 ? -11.117 14.484 17.344 1 97.31 212 VAL A N 1
ATOM 1621 C CA . VAL A 1 212 ? -10.078 15.398 16.891 1 97.31 212 VAL A CA 1
ATOM 1622 C C . VAL A 1 212 ? -8.977 15.508 17.953 1 97.31 212 VAL A C 1
ATOM 1624 O O . VAL A 1 212 ? -7.883 16 17.672 1 97.31 212 VAL A O 1
ATOM 1627 N N . ASP A 1 213 ? -9.18 15 19.188 1 96.56 213 ASP A N 1
ATOM 1628 C CA . ASP A 1 213 ? -8.305 15.258 20.328 1 96.56 213 ASP A CA 1
ATOM 1629 C C . ASP A 1 213 ? -6.902 14.703 20.078 1 96.56 213 ASP A C 1
ATOM 1631 O O . ASP A 1 213 ? -5.906 15.344 20.422 1 96.56 213 ASP A O 1
ATOM 1635 N N . VAL A 1 214 ? -6.828 13.531 19.547 1 97.69 214 VAL A N 1
ATOM 1636 C CA . VAL A 1 214 ? -5.531 12.898 19.328 1 97.69 214 VAL A CA 1
ATOM 1637 C C . VAL A 1 214 ? -4.727 13.703 18.297 1 97.69 214 VAL A C 1
ATOM 1639 O O . VAL A 1 214 ? -3.502 13.789 18.391 1 97.69 214 VAL A O 1
ATOM 1642 N N . PHE A 1 215 ? -5.367 14.344 17.344 1 98.5 215 PHE A N 1
ATOM 1643 C CA . PHE A 1 215 ? -4.691 15.172 16.359 1 98.5 215 PHE A CA 1
ATOM 1644 C C . PHE A 1 215 ? -4.113 16.422 17 1 98.5 215 PHE A C 1
ATOM 1646 O O . PHE A 1 215 ? -2.994 16.828 16.688 1 98.5 215 PHE A O 1
ATOM 1653 N N . LEU A 1 216 ? -4.91 17.016 17.906 1 98.25 216 LEU A N 1
ATOM 1654 C CA . LEU A 1 216 ? -4.426 18.188 18.656 1 98.25 216 LEU A CA 1
ATOM 1655 C C . LEU A 1 216 ? -3.217 17.812 19.5 1 98.25 216 LEU A C 1
ATOM 1657 O O . LEU A 1 216 ? -2.23 18.547 19.531 1 98.25 216 LEU A O 1
ATOM 1661 N N . TYR A 1 217 ? -3.279 16.656 20.141 1 97.69 217 TYR A N 1
ATOM 1662 C CA . TYR A 1 217 ? -2.162 16.141 20.922 1 97.69 217 TYR A CA 1
ATOM 1663 C C . TYR A 1 217 ? -0.919 15.977 20.062 1 97.69 217 TYR A C 1
ATOM 1665 O O . TYR A 1 217 ? 0.154 16.484 20.406 1 97.69 217 TYR A O 1
ATOM 1673 N N . LEU A 1 218 ? -1.088 15.359 18.938 1 98.19 218 LEU A N 1
ATOM 1674 C CA . LEU A 1 218 ? 0.035 15.062 18.047 1 98.19 218 LEU A CA 1
ATOM 1675 C C . LEU A 1 218 ? 0.583 16.344 17.422 1 98.19 218 LEU A C 1
ATOM 1677 O O . LEU A 1 218 ? 1.755 16.391 17.031 1 98.19 218 LEU A O 1
ATOM 1681 N N . GLY A 1 219 ? -0.197 17.359 17.297 1 97.94 219 GLY A N 1
ATOM 1682 C CA . GLY A 1 219 ? 0.244 18.625 16.75 1 97.94 219 GLY A CA 1
ATOM 1683 C C . GLY A 1 219 ? 0.942 19.516 17.766 1 97.94 219 GLY A C 1
ATOM 1684 O O . GLY A 1 219 ? 1.535 20.531 17.406 1 97.94 219 GLY A O 1
ATOM 1685 N N . SER A 1 220 ? 0.89 19.094 19 1 96.69 220 SER A N 1
ATOM 1686 C CA . SER A 1 220 ? 1.432 19.922 20.078 1 96.69 220 SER A CA 1
ATOM 1687 C C . SER A 1 220 ? 2.828 19.453 20.484 1 96.69 220 SER A C 1
ATOM 1689 O O . SER A 1 220 ? 3.312 18.438 19.984 1 96.69 220 SER A O 1
ATOM 1691 N N . GLU A 1 221 ? 3.428 20.188 21.375 1 94.69 221 GLU A N 1
ATOM 1692 C CA . GLU A 1 221 ? 4.762 19.875 21.875 1 94.69 221 GLU A CA 1
ATOM 1693 C C . GLU A 1 221 ? 4.719 18.703 22.859 1 94.69 221 GLU A C 1
ATOM 1695 O O . GLU A 1 221 ? 5.758 18.125 23.188 1 94.69 221 GLU A O 1
ATOM 1700 N N . GLU A 1 222 ? 3.541 18.297 23.234 1 95 222 GLU A N 1
ATOM 1701 C CA . GLU A 1 222 ? 3.393 17.219 24.188 1 95 222 GLU A CA 1
ATOM 1702 C C . GLU A 1 222 ? 3.758 15.875 23.562 1 95 222 GLU A C 1
ATOM 1704 O O . GLU A 1 222 ? 3.994 14.891 24.266 1 95 222 GLU A O 1
ATOM 1709 N N . SER A 1 223 ? 3.83 15.828 22.234 1 96.69 223 SER A N 1
ATOM 1710 C CA . SER A 1 223 ? 4.086 14.57 21.547 1 96.69 223 SER A CA 1
ATOM 1711 C C . SER A 1 223 ? 5.43 14.602 20.828 1 96.69 223 SER A C 1
ATOM 1713 O O . SER A 1 223 ? 5.629 13.883 19.844 1 96.69 223 SER A O 1
ATOM 1715 N N . ASN A 1 224 ? 6.383 15.406 21.266 1 95.31 224 ASN A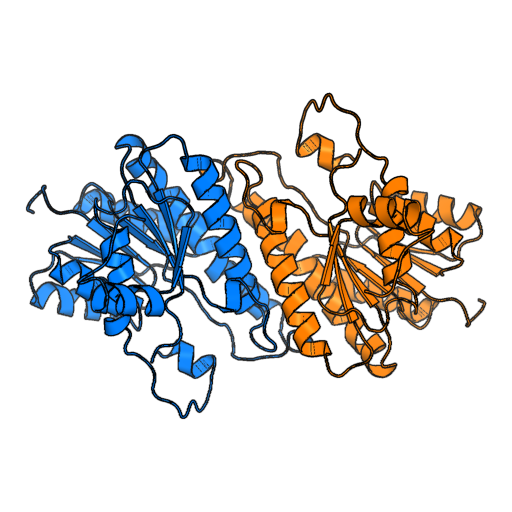 N 1
ATOM 1716 C CA . ASN A 1 224 ? 7.645 15.625 20.562 1 95.31 224 ASN A CA 1
ATOM 1717 C C . ASN A 1 224 ? 8.469 14.344 20.484 1 95.31 224 ASN A C 1
ATOM 1719 O O . ASN A 1 224 ? 9.281 14.188 19.578 1 95.31 224 ASN A O 1
ATOM 1723 N N . GLU A 1 225 ? 8.211 13.391 21.328 1 95.06 225 GLU A N 1
ATOM 1724 C CA . GLU A 1 225 ? 9.023 12.18 21.375 1 95.06 225 GLU A CA 1
ATOM 1725 C C . GLU A 1 225 ? 8.312 11.016 20.688 1 95.06 225 GLU A C 1
ATOM 1727 O O . GLU A 1 225 ? 8.812 9.891 20.688 1 95.06 225 GLU A O 1
ATOM 1732 N N . ILE A 1 226 ? 7.152 11.234 20.141 1 97.62 226 ILE A N 1
ATOM 1733 C CA . ILE A 1 226 ? 6.344 10.172 19.547 1 97.62 226 ILE A CA 1
ATOM 1734 C C . ILE A 1 226 ? 6.527 10.18 18.031 1 97.62 226 ILE A C 1
ATOM 1736 O O . ILE A 1 226 ? 6.113 11.125 17.359 1 97.62 226 ILE A O 1
ATOM 1740 N N . ASN A 1 227 ? 7.172 9.172 17.531 1 98.31 227 ASN A N 1
ATOM 1741 C CA . ASN A 1 227 ? 7.473 9.062 16.109 1 98.31 227 ASN A CA 1
ATOM 1742 C C . ASN A 1 227 ? 7.168 7.664 15.578 1 98.31 227 ASN A C 1
ATOM 1744 O O . ASN A 1 227 ? 7.621 6.668 16.141 1 98.31 227 ASN A O 1
ATOM 1748 N N . GLY A 1 228 ? 6.359 7.602 14.5 1 98.06 228 GLY A N 1
ATOM 1749 C CA . GLY A 1 228 ? 6.094 6.344 13.812 1 98.06 228 GLY A CA 1
ATOM 1750 C C . GLY A 1 228 ? 5.02 5.516 14.484 1 98.06 228 GLY A C 1
ATOM 1751 O O . GLY A 1 228 ? 4.93 4.305 14.266 1 98.06 228 GLY A O 1
ATOM 1752 N N . ILE A 1 229 ? 4.223 6.109 15.312 1 97.62 229 ILE A N 1
ATOM 1753 C CA . ILE A 1 229 ? 3.266 5.367 16.125 1 97.62 229 ILE A CA 1
ATOM 1754 C C . ILE A 1 229 ? 1.863 5.516 15.539 1 97.62 229 ILE A C 1
ATOM 1756 O O . ILE A 1 229 ? 1.518 6.57 15 1 97.62 229 ILE A O 1
ATOM 1760 N N . ARG A 1 230 ? 1.117 4.465 15.609 1 97.44 230 ARG A N 1
ATOM 1761 C CA . ARG A 1 230 ? -0.284 4.445 15.203 1 97.44 230 ARG A CA 1
ATOM 1762 C C . ARG A 1 230 ? -1.203 4.703 16.391 1 97.44 230 ARG A C 1
ATOM 1764 O O . ARG A 1 230 ? -1.074 4.059 17.438 1 97.44 230 ARG A O 1
ATOM 1771 N N . PHE A 1 231 ? -2.172 5.629 16.25 1 97.31 231 PHE A N 1
ATOM 1772 C CA . PHE A 1 231 ? -3.154 5.926 17.281 1 97.31 231 PHE A CA 1
ATOM 1773 C C . PHE A 1 231 ? -4.562 5.586 16.797 1 97.31 231 PHE A C 1
ATOM 1775 O O . PHE A 1 231 ? -4.879 5.742 15.625 1 97.31 231 PHE A O 1
ATOM 1782 N N . GLU A 1 232 ? -5.379 5.094 17.703 1 96.62 232 GLU A N 1
ATOM 1783 C CA . GLU A 1 232 ? -6.824 4.973 17.531 1 96.62 232 GLU A CA 1
ATOM 1784 C C . GLU A 1 232 ? -7.559 6.129 18.203 1 96.62 232 GLU A C 1
ATOM 1786 O O . GLU A 1 232 ? -7.555 6.242 19.438 1 96.62 232 GLU A O 1
ATOM 1791 N N . ALA A 1 233 ? -8.227 6.91 17.422 1 95.81 233 ALA A N 1
ATOM 1792 C CA . ALA A 1 233 ? -8.82 8.141 17.938 1 95.81 233 ALA A CA 1
ATOM 1793 C C . ALA A 1 233 ? -9.828 7.848 19.031 1 95.81 233 ALA A C 1
ATOM 1795 O O . ALA A 1 233 ? -9.883 8.555 20.047 1 95.81 233 ALA A O 1
ATOM 1796 N N . HIS A 1 234 ? -10.609 6.797 18.828 1 92.62 234 HIS A N 1
ATOM 1797 C CA . HIS A 1 234 ? -11.641 6.469 19.812 1 92.62 234 HIS A CA 1
ATOM 1798 C C . HIS A 1 234 ? -11.031 6.004 21.125 1 92.62 234 HIS A C 1
ATOM 1800 O O . HIS A 1 234 ? -11.578 6.266 22.203 1 92.62 234 HIS A O 1
ATOM 1806 N N . ASP A 1 235 ? -9.883 5.305 21.047 1 90.56 235 ASP A N 1
ATOM 1807 C CA . ASP A 1 235 ? -9.195 4.852 22.25 1 90.56 235 ASP A CA 1
ATOM 1808 C C . ASP A 1 235 ? -8.539 6.02 22.984 1 90.56 235 ASP A C 1
ATOM 1810 O O . ASP A 1 235 ? -8.445 6.012 24.219 1 90.56 235 ASP A O 1
ATOM 1814 N N . PHE A 1 236 ? -8.078 7 22.234 1 89.75 236 PHE A N 1
ATOM 1815 C CA . PHE A 1 236 ? -7.426 8.172 22.812 1 89.75 236 PHE A CA 1
ATOM 1816 C C . PHE A 1 236 ? -8.43 9.039 23.562 1 89.75 236 PHE A C 1
ATOM 1818 O O . PHE A 1 236 ? -8.133 9.531 24.656 1 89.75 236 PHE A O 1
ATOM 1825 N N . SER A 1 237 ? -9.594 9.195 23.062 1 79.31 237 SER A N 1
ATOM 1826 C CA . SER A 1 237 ? -10.641 10 23.672 1 79.31 237 SER A CA 1
ATOM 1827 C C . SER A 1 237 ? -11.125 9.367 24.984 1 79.31 237 SER A C 1
ATOM 1829 O O . SER A 1 237 ? -11.391 10.07 25.953 1 79.31 237 SER A O 1
ATOM 1831 N N . ASP A 1 238 ? -11.172 8.023 24.969 1 74.38 238 ASP A N 1
ATOM 1832 C CA . ASP A 1 238 ? -11.641 7.301 26.141 1 74.38 238 ASP A CA 1
ATOM 1833 C C . ASP A 1 238 ? -10.625 7.391 27.281 1 74.38 238 ASP A C 1
ATOM 1835 O O . ASP A 1 238 ? -11 7.434 28.453 1 74.38 238 ASP A O 1
ATOM 1839 N N . ARG A 1 239 ? -9.375 7.355 26.844 1 68.12 239 ARG A N 1
ATOM 1840 C CA . ARG A 1 239 ? -8.336 7.43 27.875 1 68.12 239 ARG A CA 1
ATOM 1841 C C . ARG A 1 239 ? -8.25 8.836 28.469 1 68.12 239 ARG A C 1
ATOM 1843 O O . ARG A 1 239 ? -7.961 8.992 29.656 1 68.12 239 ARG A O 1
ATOM 1850 N N . LYS A 1 240 ? -8.336 9.883 27.594 1 61.62 240 LYS A N 1
ATOM 1851 C CA . LYS A 1 240 ? -8.344 11.25 28.109 1 61.62 240 LYS A CA 1
ATOM 1852 C C . LYS A 1 240 ? -9.578 11.492 28.984 1 61.62 240 LYS A C 1
ATOM 1854 O O . LYS A 1 240 ? -9.516 12.25 29.953 1 61.62 240 LYS A O 1
ATOM 1859 N N . GLY A 1 241 ? -10.57 10.836 28.562 1 51 241 GLY A N 1
ATOM 1860 C CA . GLY A 1 241 ? -11.711 10.875 29.469 1 51 241 GLY A CA 1
ATOM 1861 C C . GLY A 1 241 ? -11.477 10.094 30.75 1 51 241 GLY A C 1
ATOM 1862 O O . GLY A 1 241 ? -12.047 10.422 31.781 1 51 241 GLY A O 1
ATOM 1863 N N . LYS A 1 242 ? -10.633 8.93 30.516 1 48.97 242 LYS A N 1
ATOM 1864 C CA . LYS A 1 242 ? -10.352 8.18 31.75 1 48.97 242 LYS A CA 1
ATOM 1865 C C . LYS A 1 242 ? -9.164 8.781 32.5 1 48.97 242 LYS A C 1
ATOM 1867 O O . LYS A 1 242 ? -8.875 8.383 33.625 1 48.97 242 LYS A O 1
ATOM 1872 N N . SER A 1 243 ? -8.148 9.281 31.609 1 40.53 243 SER A N 1
ATOM 1873 C CA . SER A 1 243 ? -6.926 9.742 32.25 1 40.53 243 SER A CA 1
ATOM 1874 C C . SER A 1 243 ? -7.164 11.016 33.062 1 40.53 243 SER A C 1
ATOM 1876 O O . SER A 1 243 ? -6.219 11.633 33.531 1 40.53 243 SER A O 1
ATOM 1878 N N . ASP A 1 244 ? -8.055 11.477 33.5 1 38.66 244 ASP A N 1
ATOM 1879 C CA . ASP A 1 244 ? -7.812 12.062 34.812 1 38.66 244 ASP A CA 1
ATOM 1880 C C . ASP A 1 244 ? -6.871 11.188 35.656 1 38.66 244 ASP A C 1
ATOM 1882 O O . ASP A 1 244 ? -6.305 11.648 36.656 1 38.66 244 ASP A O 1
ATOM 1886 N N . GLY A 1 245 ? -6.832 9.82 35.656 1 33.12 245 GLY A N 1
ATOM 1887 C CA . GLY A 1 245 ? -5.734 9.07 36.25 1 33.12 245 GLY A CA 1
ATOM 1888 C C . GLY A 1 245 ? -4.664 8.68 35.25 1 33.12 245 GLY A C 1
ATOM 1889 O O . GLY A 1 245 ? -4.379 7.492 35.062 1 33.12 245 GLY A O 1
ATOM 1890 N N . ILE A 1 246 ? -4.449 9.156 34.125 1 34.06 246 ILE A N 1
ATOM 1891 C CA . ILE A 1 246 ? -3.498 8.742 33.094 1 34.06 246 ILE A CA 1
ATOM 1892 C C . ILE A 1 246 ? -2.078 8.797 33.656 1 34.06 246 ILE A C 1
ATOM 1894 O O . ILE A 1 246 ? -1.578 9.883 33.969 1 34.06 246 ILE A O 1
ATOM 1898 N N . ASN A 1 247 ? -1.664 7.773 34.344 1 31.42 247 ASN A N 1
ATOM 1899 C CA . ASN A 1 247 ? -0.258 7.547 34.656 1 31.42 247 ASN A CA 1
ATOM 1900 C C . ASN A 1 247 ? 0.596 7.48 33.406 1 31.42 247 ASN A C 1
ATOM 1902 O O . ASN A 1 247 ? 0.084 7.211 32.312 1 31.42 247 ASN A O 1
ATOM 1906 N N . SER A 1 248 ? 2.016 7.691 33.406 1 29.91 248 SER A N 1
ATOM 1907 C CA . SER A 1 248 ? 3.295 7.789 32.719 1 29.91 248 SER A CA 1
ATOM 1908 C C . SER A 1 248 ? 3.479 6.637 31.734 1 29.91 248 SER A C 1
ATOM 1910 O O . SER A 1 248 ? 3.529 5.473 32.125 1 29.91 248 SER A O 1
ATOM 1912 N N . PHE A 1 249 ? 2.945 6.594 30.484 1 25.2 249 PHE A N 1
ATOM 1913 C CA . PHE A 1 249 ? 3.52 5.621 29.562 1 25.2 249 PHE A CA 1
ATOM 1914 C C . PHE A 1 249 ? 4.961 5.98 29.219 1 25.2 249 PHE A C 1
ATOM 1916 O O . PHE A 1 249 ? 5.316 7.16 29.172 1 25.2 249 PHE A O 1
ATOM 1923 N N . MET B 1 1 ? -0.113 -34.562 -24.016 1 40.97 1 MET B N 1
ATOM 1924 C CA . MET B 1 1 ? -0.133 -33.688 -22.859 1 40.97 1 MET B CA 1
ATOM 1925 C C . MET B 1 1 ? -0.901 -34.312 -21.703 1 40.97 1 MET B C 1
ATOM 1927 O O . MET B 1 1 ? -2.025 -34.781 -21.875 1 40.97 1 MET B O 1
ATOM 1931 N N . ASN B 1 2 ? -0.179 -35 -20.766 1 44.19 2 ASN B N 1
ATOM 1932 C CA . ASN B 1 2 ? -0.869 -35.656 -19.672 1 44.19 2 ASN B CA 1
ATOM 1933 C C . ASN B 1 2 ? -1.838 -34.719 -18.953 1 44.19 2 ASN B C 1
ATOM 1935 O O . ASN B 1 2 ? -1.415 -33.75 -18.312 1 44.19 2 ASN B O 1
ATOM 1939 N N . LYS B 1 3 ? -3.119 -34.688 -19.312 1 58.62 3 LYS B N 1
ATOM 1940 C CA . LYS B 1 3 ? -4.227 -33.844 -18.859 1 58.62 3 LYS B CA 1
ATOM 1941 C C . LYS B 1 3 ? -4.34 -33.875 -17.344 1 58.62 3 LYS B C 1
ATOM 1943 O O . LYS B 1 3 ? -5.109 -33.094 -16.75 1 58.62 3 LYS B O 1
ATOM 1948 N N . ASP B 1 4 ? -3.414 -34.656 -16.688 1 77.19 4 ASP B N 1
ATOM 1949 C CA . ASP B 1 4 ? -3.609 -34.844 -15.25 1 77.19 4 ASP B CA 1
ATOM 1950 C C . ASP B 1 4 ? -2.625 -34 -14.445 1 77.19 4 ASP B C 1
ATOM 1952 O O . ASP B 1 4 ? -2.725 -33.906 -13.219 1 77.19 4 ASP B O 1
ATOM 1956 N N . LYS B 1 5 ? -1.685 -33.25 -15.227 1 93.12 5 LYS B N 1
ATOM 1957 C CA . LYS B 1 5 ? -0.67 -32.469 -14.516 1 93.12 5 LYS B CA 1
ATOM 1958 C C . LYS B 1 5 ? -1.205 -31.094 -14.117 1 93.12 5 LYS B C 1
ATOM 1960 O O . LYS B 1 5 ? -1.928 -30.469 -14.883 1 93.12 5 LYS B O 1
ATOM 1965 N N . ARG B 1 6 ? -0.822 -30.703 -13 1 97.44 6 ARG B N 1
ATOM 1966 C CA . ARG B 1 6 ? -1.208 -29.391 -12.516 1 97.44 6 ARG B CA 1
ATOM 1967 C C . ARG B 1 6 ? -0.372 -28.297 -13.18 1 97.44 6 ARG B C 1
ATOM 1969 O O . ARG B 1 6 ? 0.742 -28.562 -13.641 1 97.44 6 ARG B O 1
ATOM 1976 N N . VAL B 1 7 ? -0.924 -27.125 -13.289 1 98.62 7 VAL B N 1
ATOM 1977 C CA . VAL B 1 7 ? -0.291 -26 -13.969 1 98.62 7 VAL B CA 1
ATOM 1978 C C . VAL B 1 7 ? 0.069 -24.906 -12.953 1 98.62 7 VAL B C 1
ATOM 1980 O O . VAL B 1 7 ? -0.761 -24.531 -12.125 1 98.62 7 VAL B O 1
ATOM 1983 N N . VAL B 1 8 ? 1.323 -24.438 -12.992 1 98.88 8 VAL B N 1
ATOM 1984 C CA . VAL B 1 8 ? 1.729 -23.266 -12.211 1 98.88 8 VAL B CA 1
ATOM 1985 C C . VAL B 1 8 ? 2.086 -22.125 -13.148 1 98.88 8 VAL B C 1
ATOM 1987 O O . VAL B 1 8 ? 2.748 -22.328 -14.172 1 98.88 8 VAL B O 1
ATOM 1990 N N . MET B 1 9 ? 1.539 -20.984 -12.906 1 98.88 9 MET B N 1
ATOM 1991 C CA . MET B 1 9 ? 1.859 -19.75 -13.609 1 98.88 9 MET B CA 1
ATOM 1992 C C . MET B 1 9 ? 2.662 -18.812 -12.719 1 98.88 9 MET B C 1
ATOM 1994 O O . MET B 1 9 ? 2.242 -18.484 -11.609 1 98.88 9 MET B O 1
ATOM 1998 N N . ILE B 1 10 ? 3.859 -18.375 -13.172 1 98.88 10 ILE B N 1
ATOM 1999 C CA . ILE B 1 10 ? 4.785 -17.547 -12.398 1 98.88 10 ILE B CA 1
ATOM 2000 C C . ILE B 1 10 ? 5.137 -16.297 -13.18 1 98.88 10 ILE B C 1
ATOM 2002 O O . ILE B 1 10 ? 5.625 -16.375 -14.305 1 98.88 10 ILE B O 1
ATOM 2006 N N . THR B 1 11 ? 4.887 -15.148 -12.594 1 98.62 11 THR B N 1
ATOM 2007 C CA . THR B 1 11 ? 5.289 -13.898 -13.234 1 98.62 11 THR B CA 1
ATOM 2008 C C . THR B 1 11 ? 6.715 -13.523 -12.836 1 98.62 11 THR B C 1
ATOM 2010 O O . THR B 1 11 ? 7.133 -13.766 -11.703 1 98.62 11 THR B O 1
ATOM 2013 N N . GLY B 1 12 ? 7.453 -12.875 -13.781 1 96.62 12 GLY B N 1
ATOM 2014 C CA . GLY B 1 12 ? 8.836 -12.508 -13.508 1 96.62 12 GLY B CA 1
ATOM 2015 C C . GLY B 1 12 ? 9.727 -13.703 -13.219 1 96.62 12 GLY B C 1
ATOM 2016 O O . GLY B 1 12 ? 10.414 -13.734 -12.195 1 96.62 12 GLY B O 1
ATOM 2017 N N . ALA B 1 13 ? 9.844 -14.641 -14.148 1 96.62 13 ALA B N 1
ATOM 2018 C CA . ALA B 1 13 ? 10.406 -15.945 -13.82 1 96.62 13 ALA B CA 1
ATOM 2019 C C . ALA B 1 13 ? 11.719 -16.188 -14.57 1 96.62 13 ALA B C 1
ATOM 2021 O O . ALA B 1 13 ? 12.078 -17.328 -14.859 1 96.62 13 ALA B O 1
ATOM 2022 N N . THR B 1 14 ? 12.445 -15.141 -14.922 1 95.25 14 THR B N 1
ATOM 2023 C CA . THR B 1 14 ? 13.625 -15.359 -15.75 1 95.25 14 THR B CA 1
ATOM 2024 C C . THR B 1 14 ? 14.898 -15.305 -14.898 1 95.25 14 THR B C 1
ATOM 2026 O O . THR B 1 14 ? 15.984 -15.633 -15.383 1 95.25 14 THR B O 1
ATOM 2029 N N . LYS B 1 15 ? 14.844 -14.852 -13.672 1 93 15 LYS B N 1
ATOM 2030 C CA . LYS B 1 15 ? 15.992 -14.789 -12.773 1 93 15 LYS B CA 1
ATOM 2031 C C . LYS B 1 15 ? 15.555 -14.891 -11.312 1 93 15 LYS B C 1
ATOM 2033 O O . LYS B 1 15 ? 14.359 -14.875 -11.016 1 93 15 LYS B O 1
ATOM 2038 N N . GLY B 1 16 ? 16.5 -15.141 -10.5 1 95.31 16 GLY B N 1
ATOM 2039 C CA . GLY B 1 16 ? 16.266 -15.07 -9.07 1 95.31 16 GLY B CA 1
ATOM 2040 C C . GLY B 1 16 ? 15.242 -16.078 -8.586 1 95.31 16 GLY B C 1
ATOM 2041 O O . GLY B 1 16 ? 15.312 -17.266 -8.93 1 95.31 16 GLY B O 1
ATOM 2042 N N . LEU B 1 17 ? 14.383 -15.594 -7.738 1 96.94 17 LEU B N 1
ATOM 2043 C CA . LEU B 1 17 ? 13.375 -16.438 -7.109 1 96.94 17 LEU B CA 1
ATOM 2044 C C . LEU B 1 17 ? 12.438 -17.031 -8.156 1 96.94 17 LEU B C 1
ATOM 2046 O O . LEU B 1 17 ? 12.133 -18.234 -8.109 1 96.94 17 LEU B O 1
ATOM 2050 N N . GLY B 1 18 ? 11.992 -16.25 -9.141 1 98.25 18 GLY B N 1
ATOM 2051 C CA . GLY B 1 18 ? 11.07 -16.719 -10.164 1 98.25 18 GLY B CA 1
ATOM 2052 C C . GLY B 1 18 ? 11.602 -17.906 -10.953 1 98.25 18 GLY B C 1
ATOM 2053 O O . GLY B 1 18 ? 10.883 -18.875 -11.18 1 98.25 18 GLY B O 1
ATOM 2054 N N . LYS B 1 19 ? 12.836 -17.766 -11.328 1 98.12 19 LYS B N 1
ATOM 2055 C CA . LYS B 1 19 ? 13.469 -18.875 -12.047 1 98.12 19 LYS B CA 1
ATOM 2056 C C . LYS B 1 19 ? 13.586 -20.109 -11.164 1 98.12 19 LYS B C 1
ATOM 2058 O O . LYS B 1 19 ? 13.258 -21.219 -11.602 1 98.12 19 LYS B O 1
ATOM 2063 N N . ALA B 1 20 ? 14.008 -19.938 -9.938 1 98.25 20 ALA B N 1
ATOM 2064 C CA . ALA B 1 20 ? 14.133 -21.047 -9 1 98.25 20 ALA B CA 1
ATOM 2065 C C . ALA B 1 20 ? 12.797 -21.75 -8.789 1 98.25 20 ALA B C 1
ATOM 2067 O O . ALA B 1 20 ? 12.727 -22.969 -8.727 1 98.25 20 ALA B O 1
ATOM 2068 N N . LEU B 1 21 ? 11.734 -20.969 -8.711 1 98.75 21 LEU B N 1
ATOM 2069 C CA . LEU B 1 21 ? 10.398 -21.516 -8.523 1 98.75 21 LEU B CA 1
ATOM 2070 C C . LEU B 1 21 ? 9.969 -22.328 -9.742 1 98.75 21 LEU B C 1
ATOM 2072 O O . LEU B 1 21 ? 9.391 -23.406 -9.602 1 98.75 21 LEU B O 1
ATOM 2076 N N . ALA B 1 22 ? 10.258 -21.812 -10.938 1 98.75 22 ALA B N 1
ATOM 2077 C CA . ALA B 1 22 ? 9.906 -22.531 -12.156 1 98.75 22 ALA B CA 1
ATOM 2078 C C . ALA B 1 22 ? 10.547 -23.922 -12.18 1 98.75 22 ALA B C 1
ATOM 2080 O O . ALA B 1 22 ? 9.875 -24.906 -12.461 1 98.75 22 ALA B O 1
ATOM 2081 N N . PHE B 1 23 ? 11.766 -23.969 -11.82 1 98.62 23 PHE B N 1
ATOM 2082 C CA . PHE B 1 23 ? 12.484 -25.234 -11.82 1 98.62 23 PHE B CA 1
ATOM 2083 C C . PHE B 1 23 ? 11.977 -26.156 -10.711 1 98.62 23 PHE B C 1
ATOM 2085 O O . PHE B 1 23 ? 11.82 -27.359 -10.914 1 98.62 23 PHE B O 1
ATOM 2092 N N . ALA B 1 24 ? 11.734 -25.609 -9.539 1 98.38 24 ALA B N 1
ATOM 2093 C CA . ALA B 1 24 ? 11.25 -26.406 -8.414 1 98.38 24 ALA B CA 1
ATOM 2094 C C . ALA B 1 24 ? 9.914 -27.062 -8.742 1 98.38 24 ALA B C 1
ATOM 2096 O O . ALA B 1 24 ? 9.734 -28.266 -8.484 1 98.38 24 ALA B O 1
ATOM 2097 N N . PHE B 1 25 ? 9.016 -26.328 -9.344 1 98.56 25 PHE B N 1
ATOM 2098 C CA . PHE B 1 25 ? 7.711 -26.875 -9.68 1 98.56 25 PHE B CA 1
ATOM 2099 C C . PHE B 1 25 ? 7.82 -27.859 -10.836 1 98.56 25 PHE B C 1
ATOM 2101 O O . PHE B 1 25 ? 7.074 -28.828 -10.898 1 98.56 25 PHE B O 1
ATOM 2108 N N . ALA B 1 26 ? 8.742 -27.609 -11.781 1 98.31 26 ALA B N 1
ATOM 2109 C CA . ALA B 1 26 ? 8.992 -28.562 -12.852 1 98.31 26 ALA B CA 1
ATOM 2110 C C . ALA B 1 26 ? 9.422 -29.922 -12.281 1 98.31 26 ALA B C 1
ATOM 2112 O O . ALA B 1 26 ? 8.969 -30.969 -12.75 1 98.31 26 ALA B O 1
ATOM 2113 N N . ASN B 1 27 ? 10.242 -29.828 -11.289 1 97.25 27 ASN B N 1
ATOM 2114 C CA . ASN B 1 27 ? 10.727 -31.047 -10.641 1 97.25 27 ASN B CA 1
ATOM 2115 C C . ASN B 1 27 ? 9.594 -31.812 -9.953 1 97.25 27 ASN B C 1
ATOM 2117 O O . ASN B 1 27 ? 9.695 -33 -9.727 1 97.25 27 ASN B O 1
ATOM 2121 N N . GLU B 1 28 ? 8.547 -31.141 -9.609 1 96.44 28 GLU B N 1
ATOM 2122 C CA . GLU B 1 28 ? 7.367 -31.766 -9.008 1 96.44 28 GLU B CA 1
ATOM 2123 C C . GLU B 1 28 ? 6.336 -32.125 -10.062 1 96.44 28 GLU B C 1
ATOM 2125 O O . GLU B 1 28 ? 5.168 -32.375 -9.75 1 96.44 28 GLU B O 1
ATOM 2130 N N . ASN B 1 29 ? 6.691 -32.031 -11.367 1 96.38 29 ASN B N 1
ATOM 2131 C CA . ASN B 1 29 ? 5.934 -32.531 -12.516 1 96.38 29 ASN B CA 1
ATOM 2132 C C . ASN B 1 29 ? 4.785 -31.578 -12.867 1 96.38 29 ASN B C 1
ATOM 2134 O O . ASN B 1 29 ? 3.756 -32.031 -13.383 1 96.38 29 ASN B O 1
ATOM 2138 N N . TYR B 1 30 ? 4.867 -30.344 -12.484 1 98.06 30 TYR B N 1
ATOM 2139 C CA . TYR B 1 30 ? 3.912 -29.344 -12.945 1 98.06 30 TYR B CA 1
ATOM 2140 C C . TYR B 1 30 ? 4.199 -28.953 -14.391 1 98.06 30 TYR B C 1
ATOM 2142 O O . TYR B 1 30 ? 5.336 -29.047 -14.852 1 98.06 30 TYR B O 1
ATOM 2150 N N . ARG B 1 31 ? 3.143 -28.594 -15.086 1 98.44 31 ARG B N 1
ATOM 2151 C CA . ARG B 1 31 ? 3.318 -27.781 -16.281 1 98.44 31 ARG B CA 1
ATOM 2152 C C . ARG B 1 31 ? 3.6 -26.328 -15.938 1 98.44 31 ARG B C 1
ATOM 2154 O O . ARG B 1 31 ? 2.992 -25.781 -15.016 1 98.44 31 ARG B O 1
ATOM 2161 N N . ILE B 1 32 ? 4.551 -25.719 -16.672 1 98.75 32 ILE B N 1
ATOM 2162 C CA . ILE B 1 32 ? 5.105 -24.453 -16.234 1 98.75 32 ILE B CA 1
ATOM 2163 C C . ILE B 1 32 ? 4.695 -23.344 -17.188 1 98.75 32 ILE B C 1
ATOM 2165 O O . ILE B 1 32 ? 4.91 -23.453 -18.406 1 98.75 32 ILE B O 1
ATOM 2169 N N . ALA B 1 33 ? 4.082 -22.297 -16.719 1 98.88 33 ALA B N 1
ATOM 2170 C CA . ALA B 1 33 ? 3.82 -21.078 -17.469 1 98.88 33 ALA B CA 1
ATOM 2171 C C . ALA B 1 33 ? 4.586 -19.891 -16.875 1 98.88 33 ALA B C 1
ATOM 2173 O O . ALA B 1 33 ? 4.422 -19.562 -15.695 1 98.88 33 ALA B O 1
ATOM 2174 N N . ILE B 1 34 ? 5.461 -19.234 -17.719 1 98.81 34 ILE B N 1
ATOM 2175 C CA . ILE B 1 34 ? 6.293 -18.156 -17.188 1 98.81 34 ILE B CA 1
ATOM 2176 C C . ILE B 1 34 ? 6.215 -16.953 -18.125 1 98.81 34 ILE B C 1
ATOM 2178 O O . ILE B 1 34 ? 5.922 -17.094 -19.312 1 98.81 34 ILE B O 1
ATOM 2182 N N . CYS B 1 35 ? 6.422 -15.758 -17.547 1 98.19 35 CYS B N 1
ATOM 2183 C CA . CYS B 1 35 ? 6.531 -14.547 -18.359 1 98.19 35 CYS B CA 1
ATOM 2184 C C . CYS B 1 35 ? 7.578 -13.602 -17.781 1 98.19 35 CYS B C 1
ATOM 2186 O O . CYS B 1 35 ? 7.996 -13.758 -16.625 1 98.19 35 CYS B O 1
ATOM 2188 N N . ALA B 1 36 ? 8.086 -12.758 -18.578 1 96.69 36 ALA B N 1
ATOM 2189 C CA . ALA B 1 36 ? 8.938 -11.625 -18.219 1 96.69 36 ALA B CA 1
ATOM 2190 C C . ALA B 1 36 ? 8.953 -10.578 -19.328 1 96.69 36 ALA B C 1
ATOM 2192 O O . ALA B 1 36 ? 8.352 -10.789 -20.391 1 96.6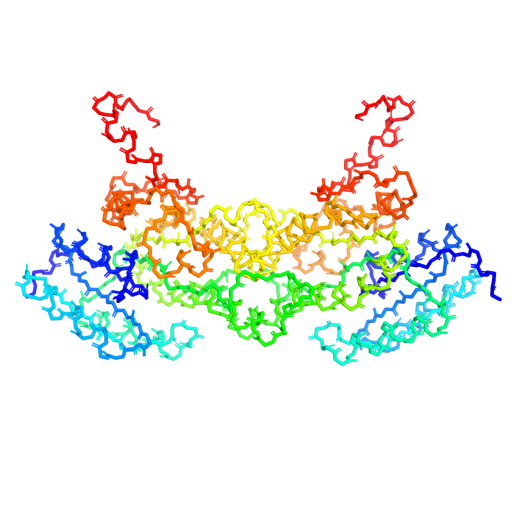9 36 ALA B O 1
ATOM 2193 N N . ARG B 1 37 ? 9.586 -9.516 -19.078 1 94 37 ARG B N 1
ATOM 2194 C CA . ARG B 1 37 ? 9.594 -8.414 -20.031 1 94 37 ARG B CA 1
ATOM 2195 C C . ARG B 1 37 ? 10.633 -8.641 -21.125 1 94 37 ARG B C 1
ATOM 2197 O O . ARG B 1 37 ? 10.508 -8.102 -22.234 1 94 37 ARG B O 1
ATOM 2204 N N . ASN B 1 38 ? 11.656 -9.422 -20.781 1 95.12 38 ASN B N 1
ATOM 2205 C CA . ASN B 1 38 ? 12.711 -9.703 -21.734 1 95.12 38 ASN B CA 1
ATOM 2206 C C . ASN B 1 38 ? 12.453 -11 -22.5 1 95.12 38 ASN B C 1
ATOM 2208 O O . ASN B 1 38 ? 12.578 -12.086 -21.922 1 95.12 38 ASN B O 1
ATOM 2212 N N . GLU B 1 39 ? 12.234 -10.859 -23.766 1 95.88 39 GLU B N 1
ATOM 2213 C CA . GLU B 1 39 ? 11.844 -12.008 -24.594 1 95.88 39 GLU B CA 1
ATOM 2214 C C . GLU B 1 39 ? 12.953 -13.047 -24.641 1 95.88 39 GLU B C 1
ATOM 2216 O O . GLU B 1 39 ? 12.695 -14.242 -24.484 1 95.88 39 GLU B O 1
ATOM 2221 N N . GLU B 1 40 ? 14.156 -12.617 -24.844 1 97 40 GLU B N 1
ATOM 2222 C CA . GLU B 1 40 ? 15.281 -13.539 -24.953 1 97 40 GLU B CA 1
ATOM 2223 C C . GLU B 1 40 ? 15.492 -14.328 -23.672 1 97 40 GLU B C 1
ATOM 2225 O O . GLU B 1 40 ? 15.727 -15.539 -23.719 1 97 40 GLU B O 1
ATOM 2230 N N . GLU B 1 41 ? 15.367 -13.656 -22.547 1 96.62 41 GLU B N 1
ATOM 2231 C CA . GLU B 1 41 ? 15.562 -14.297 -21.266 1 96.62 41 GLU B CA 1
ATOM 2232 C C . GLU B 1 41 ? 14.469 -15.32 -20.969 1 96.62 41 GLU B C 1
ATOM 2234 O O . GLU B 1 41 ? 14.727 -16.391 -20.422 1 96.62 41 GLU B O 1
ATOM 2239 N N . VAL B 1 42 ? 13.258 -14.992 -21.344 1 97 42 VAL B N 1
ATOM 2240 C CA . VAL B 1 42 ? 12.141 -15.898 -21.078 1 97 42 VAL B CA 1
ATOM 2241 C C . VAL B 1 42 ? 12.289 -17.172 -21.906 1 97 42 VAL B C 1
ATOM 2243 O O . VAL B 1 42 ? 12.031 -18.266 -21.422 1 97 42 VAL B O 1
ATOM 2246 N N . HIS B 1 43 ? 12.758 -17.062 -23.141 1 96.81 43 HIS B N 1
ATOM 2247 C CA . HIS B 1 43 ? 12.93 -18.203 -24.016 1 96.81 43 HIS B CA 1
ATOM 2248 C C . HIS B 1 43 ? 14.094 -19.078 -23.562 1 96.81 43 HIS B C 1
ATOM 2250 O O . HIS B 1 43 ? 14.055 -20.297 -23.719 1 96.81 43 HIS B O 1
ATOM 2256 N N . LEU B 1 44 ? 15.117 -18.422 -23.062 1 98 44 LEU B N 1
ATOM 2257 C CA . LEU B 1 44 ? 16.25 -19.172 -22.531 1 98 44 LEU B CA 1
ATOM 2258 C C . LEU B 1 44 ? 15.797 -20.078 -21.375 1 98 44 LEU B C 1
ATOM 2260 O O . LEU B 1 44 ? 16.156 -21.25 -21.328 1 98 44 LEU B O 1
ATOM 2264 N N . VAL B 1 45 ? 15.008 -19.547 -20.484 1 98.38 45 VAL B N 1
ATOM 2265 C CA . VAL B 1 45 ? 14.516 -20.312 -19.344 1 98.38 45 VAL B CA 1
ATOM 2266 C C . VAL B 1 45 ? 13.586 -21.422 -19.828 1 98.38 45 VAL B C 1
ATOM 2268 O O . VAL B 1 45 ? 13.625 -22.547 -19.328 1 98.38 45 VAL B O 1
ATOM 2271 N N . LYS B 1 46 ? 12.75 -21.141 -20.797 1 98.56 46 LYS B N 1
ATOM 2272 C CA . LYS B 1 46 ? 11.875 -22.141 -21.391 1 98.56 46 LYS B CA 1
ATOM 2273 C C . LYS B 1 46 ? 12.68 -23.328 -21.922 1 98.56 46 LYS B C 1
ATOM 2275 O O . LYS B 1 46 ? 12.359 -24.484 -21.625 1 98.56 46 LYS B O 1
ATOM 2280 N N . THR B 1 47 ? 13.734 -23.016 -22.672 1 98.5 47 THR B N 1
ATOM 2281 C CA . THR B 1 47 ? 14.57 -24.047 -23.266 1 98.5 47 THR B CA 1
ATOM 2282 C C . THR B 1 47 ? 15.211 -24.922 -22.188 1 98.5 47 THR B C 1
ATOM 2284 O O . THR B 1 47 ? 15.227 -26.141 -22.297 1 98.5 47 THR B O 1
ATOM 2287 N N . GLU B 1 48 ? 15.711 -24.25 -21.172 1 98.44 48 GLU B N 1
ATOM 2288 C CA . GLU B 1 48 ? 16.344 -24.984 -20.062 1 98.44 48 GLU B CA 1
ATOM 2289 C C . GLU B 1 48 ? 15.344 -25.906 -19.391 1 98.44 48 GLU B C 1
ATOM 2291 O O . GLU B 1 48 ? 15.68 -27.047 -19.062 1 98.44 48 GLU B O 1
ATOM 2296 N N . LEU B 1 49 ? 14.141 -25.484 -19.156 1 98.62 49 LEU B N 1
ATOM 2297 C CA . LEU B 1 49 ? 13.102 -26.266 -18.516 1 98.62 49 LEU B CA 1
ATOM 2298 C C . LEU B 1 49 ? 12.672 -27.438 -19.406 1 98.62 49 LEU B C 1
ATOM 2300 O O . LEU B 1 49 ? 12.5 -28.547 -18.922 1 98.62 49 LEU B O 1
ATOM 2304 N N . GLU B 1 50 ? 12.539 -27.188 -20.672 1 98.38 50 GLU B N 1
ATOM 2305 C CA . GLU B 1 50 ? 12.117 -28.219 -21.609 1 98.38 50 GLU B CA 1
ATOM 2306 C C . GLU B 1 50 ? 13.18 -29.312 -21.734 1 98.38 50 GLU B C 1
ATOM 2308 O O . GLU B 1 50 ? 12.852 -30.484 -21.906 1 98.38 50 GLU B O 1
ATOM 2313 N N . GLN B 1 51 ? 14.398 -28.891 -21.641 1 98 51 GLN B N 1
ATOM 2314 C CA . GLN B 1 51 ? 15.492 -29.859 -21.672 1 98 51 GLN B CA 1
ATOM 2315 C C . GLN B 1 51 ? 15.422 -30.812 -20.484 1 98 51 GLN B C 1
ATOM 2317 O O . GLN B 1 51 ? 15.938 -31.938 -20.562 1 98 51 GLN B O 1
ATOM 2322 N N . ARG B 1 52 ? 14.742 -30.406 -19.484 1 96.12 52 ARG B N 1
ATOM 2323 C CA . ARG B 1 52 ? 14.594 -31.234 -18.281 1 96.12 52 ARG B CA 1
ATOM 2324 C C . ARG B 1 52 ? 13.273 -32 -18.328 1 96.12 52 ARG B C 1
ATOM 2326 O O . ARG B 1 52 ? 12.906 -32.656 -17.344 1 96.12 52 ARG B O 1
ATOM 2333 N N . GLY B 1 53 ? 12.492 -31.859 -19.422 1 96.94 53 GLY B N 1
ATOM 2334 C CA . GLY B 1 53 ? 11.305 -32.688 -19.641 1 96.94 53 GLY B CA 1
ATOM 2335 C C . GLY B 1 53 ? 10.016 -31.953 -19.266 1 96.94 53 GLY B C 1
ATOM 2336 O O . GLY B 1 53 ? 8.938 -32.562 -19.297 1 96.94 53 GLY B O 1
ATOM 2337 N N . ALA B 1 54 ? 10.117 -30.734 -18.922 1 97.56 54 ALA B N 1
ATOM 2338 C CA . ALA B 1 54 ? 8.93 -30 -18.516 1 97.56 54 ALA B CA 1
ATOM 2339 C C . ALA B 1 54 ? 8.156 -29.484 -19.734 1 97.56 54 ALA B C 1
ATOM 2341 O O . ALA B 1 54 ? 8.75 -29.203 -20.781 1 97.56 54 ALA B O 1
ATOM 2342 N N . GLU B 1 55 ? 6.863 -29.406 -19.625 1 98 55 GLU B N 1
ATOM 2343 C CA . GLU B 1 55 ? 6.031 -28.656 -20.547 1 98 55 GLU B CA 1
ATOM 2344 C C . GLU B 1 55 ? 5.941 -27.188 -20.141 1 98 55 GLU B C 1
ATOM 2346 O O . GLU B 1 55 ? 5.539 -26.875 -19.031 1 98 55 GLU B O 1
ATOM 2351 N N . VAL B 1 56 ? 6.32 -26.281 -21.141 1 98.5 56 VAL B N 1
ATOM 2352 C CA . VAL B 1 56 ? 6.504 -24.891 -20.734 1 98.5 56 VAL B CA 1
ATOM 2353 C C . VAL B 1 56 ? 5.793 -23.969 -21.719 1 98.5 56 VAL B C 1
ATOM 2355 O O . VAL B 1 56 ? 5.91 -24.141 -22.938 1 98.5 56 VAL B O 1
ATOM 2358 N N . VAL B 1 57 ? 4.996 -23.078 -21.203 1 98.31 57 VAL B N 1
ATOM 2359 C CA . VAL B 1 57 ? 4.523 -21.891 -21.906 1 98.31 57 VAL B CA 1
ATOM 2360 C C . VAL B 1 57 ? 5.297 -20.672 -21.438 1 98.31 57 VAL B C 1
ATOM 2362 O O . VAL B 1 57 ? 5.348 -20.375 -20.25 1 98.31 57 VAL B O 1
ATOM 2365 N N . ALA B 1 58 ? 6.004 -20.031 -22.359 1 98.38 58 ALA B N 1
ATOM 2366 C CA . ALA B 1 58 ? 6.758 -18.812 -22.047 1 98.38 58 ALA B CA 1
ATOM 2367 C C . ALA B 1 58 ? 6.293 -17.656 -22.922 1 98.38 58 ALA B C 1
ATOM 2369 O O . ALA B 1 58 ? 6.246 -17.766 -24.156 1 98.38 58 ALA B O 1
ATOM 2370 N N . VAL B 1 59 ? 5.914 -16.516 -22.281 1 97.94 59 VAL B N 1
ATOM 2371 C CA . VAL B 1 59 ? 5.371 -15.375 -23 1 97.94 59 VAL B CA 1
ATOM 2372 C C . VAL B 1 59 ? 6.094 -14.102 -22.562 1 97.94 59 VAL B C 1
ATOM 2374 O O . VAL B 1 59 ? 6.316 -13.891 -21.359 1 97.94 59 VAL B O 1
ATOM 2377 N N . ARG B 1 60 ? 6.535 -13.312 -23.5 1 98.12 60 ARG B N 1
ATOM 2378 C CA . ARG B 1 60 ? 6.949 -11.953 -23.172 1 98.12 60 ARG B CA 1
ATOM 2379 C C . ARG B 1 60 ? 5.754 -11.102 -22.75 1 98.12 60 ARG B C 1
ATOM 2381 O O . ARG B 1 60 ? 4.789 -10.961 -23.5 1 98.12 60 ARG B O 1
ATOM 2388 N N . ALA B 1 61 ? 5.797 -10.547 -21.531 1 97.75 61 ALA B N 1
ATOM 2389 C CA . ALA B 1 61 ? 4.664 -9.766 -21.062 1 97.75 61 ALA B CA 1
ATOM 2390 C C . ALA B 1 61 ? 5.102 -8.766 -19.984 1 97.75 61 ALA B C 1
ATOM 2392 O O . ALA B 1 61 ? 5.945 -9.078 -19.141 1 97.75 61 ALA B O 1
ATOM 2393 N N . ASP B 1 62 ? 4.594 -7.602 -20.125 1 97.06 62 ASP B N 1
ATOM 2394 C CA . ASP B 1 62 ? 4.543 -6.664 -19 1 97.06 62 ASP B CA 1
ATOM 2395 C C . ASP B 1 62 ? 3.238 -6.812 -18.219 1 97.06 62 ASP B C 1
ATOM 2397 O O . ASP B 1 62 ? 2.193 -6.32 -18.656 1 97.06 62 ASP B O 1
ATOM 2401 N N . VAL B 1 63 ? 3.375 -7.391 -17.078 1 95.5 63 VAL B N 1
ATOM 2402 C CA . VAL B 1 63 ? 2.156 -7.801 -16.391 1 95.5 63 VAL B CA 1
ATOM 2403 C C . VAL B 1 63 ? 1.548 -6.602 -15.664 1 95.5 63 VAL B C 1
ATOM 2405 O O . VAL B 1 63 ? 0.524 -6.73 -14.984 1 95.5 63 VAL B O 1
ATOM 2408 N N . SER B 1 64 ? 2.145 -5.398 -15.773 1 94.69 64 SER B N 1
ATOM 2409 C CA . SER B 1 64 ? 1.48 -4.18 -15.32 1 94.69 64 SER B CA 1
ATOM 2410 C C . SER B 1 64 ? 0.56 -3.623 -16.406 1 94.69 64 SER B C 1
ATOM 2412 O O . SER B 1 64 ? -0.124 -2.621 -16.188 1 94.69 64 SER B O 1
ATOM 2414 N N . ASN B 1 65 ? 0.521 -4.301 -17.531 1 95.81 65 ASN B N 1
ATOM 2415 C CA . ASN B 1 65 ? -0.346 -3.975 -18.656 1 95.81 65 ASN B CA 1
ATOM 2416 C C . ASN B 1 65 ? -1.481 -4.984 -18.812 1 95.81 65 ASN B C 1
ATOM 2418 O O . ASN B 1 65 ? -1.237 -6.172 -19.031 1 95.81 65 ASN B O 1
ATOM 2422 N N . GLU B 1 66 ? -2.68 -4.477 -18.812 1 96.19 66 GLU B N 1
ATOM 2423 C CA . GLU B 1 66 ? -3.867 -5.328 -18.797 1 96.19 66 GLU B CA 1
ATOM 2424 C C . GLU B 1 66 ? -3.928 -6.215 -20.047 1 96.19 66 GLU B C 1
ATOM 2426 O O . GLU B 1 66 ? -4.297 -7.387 -19.953 1 96.19 66 GLU B O 1
ATOM 2431 N N . LYS B 1 67 ? -3.588 -5.691 -21.156 1 97.44 67 LYS B N 1
ATOM 2432 C CA . LYS B 1 67 ? -3.639 -6.445 -22.406 1 97.44 67 LYS B CA 1
ATOM 2433 C C . LYS B 1 67 ? -2.613 -7.578 -22.406 1 97.44 67 LYS B C 1
ATOM 2435 O O . LYS B 1 67 ? -2.891 -8.672 -22.891 1 97.44 67 LYS B O 1
ATOM 2440 N N . ASP B 1 68 ? -1.424 -7.312 -21.875 1 98.25 68 ASP B N 1
ATOM 2441 C CA . ASP B 1 68 ? -0.394 -8.344 -21.781 1 98.25 68 ASP B CA 1
ATOM 2442 C C . ASP B 1 68 ? -0.815 -9.453 -20.828 1 98.25 68 ASP B C 1
ATOM 2444 O O . ASP B 1 68 ? -0.558 -10.633 -21.078 1 98.25 68 ASP B O 1
ATOM 2448 N N . VAL B 1 69 ? -1.465 -9.086 -19.766 1 98.38 69 VAL B N 1
ATOM 2449 C CA . VAL B 1 69 ? -1.957 -10.055 -18.781 1 98.38 69 VAL B CA 1
ATOM 2450 C C . VAL B 1 69 ? -3 -10.961 -19.438 1 98.38 69 VAL B C 1
ATOM 2452 O O . VAL B 1 69 ? -2.936 -12.188 -19.328 1 98.38 69 VAL B O 1
ATOM 2455 N N . ASP B 1 70 ? -3.916 -10.336 -20.141 1 98.31 70 ASP B N 1
ATOM 2456 C CA . ASP B 1 70 ? -4.961 -11.094 -20.812 1 98.31 70 ASP B CA 1
ATOM 2457 C C . ASP B 1 70 ? -4.359 -12.078 -21.812 1 98.31 70 ASP B C 1
ATOM 2459 O O . ASP B 1 70 ? -4.766 -13.242 -21.875 1 98.31 70 ASP B O 1
ATOM 2463 N N . ARG B 1 71 ? -3.432 -11.594 -22.562 1 98.31 71 ARG B N 1
ATOM 2464 C CA . ARG B 1 71 ? -2.779 -12.438 -23.547 1 98.31 71 ARG B CA 1
ATOM 2465 C C . ARG B 1 71 ? -2.045 -13.602 -22.891 1 98.31 71 ARG B C 1
ATOM 2467 O O . ARG B 1 71 ? -2.186 -14.75 -23.312 1 98.31 71 ARG B O 1
ATOM 2474 N N . PHE B 1 72 ? -1.284 -13.336 -21.859 1 98.5 72 PHE B N 1
ATOM 2475 C CA . PHE B 1 72 ? -0.525 -14.367 -21.156 1 98.5 72 PHE B CA 1
ATOM 2476 C C . PHE B 1 72 ? -1.454 -15.445 -20.609 1 98.5 72 PHE B C 1
ATOM 2478 O O . PHE B 1 72 ? -1.276 -16.625 -20.891 1 98.5 72 PHE B O 1
ATOM 2485 N N . VAL B 1 73 ? -2.535 -15.031 -19.891 1 98.75 73 VAL B N 1
ATOM 2486 C CA . VAL B 1 73 ? -3.469 -15.961 -19.266 1 98.75 73 VAL B CA 1
ATOM 2487 C C . VAL B 1 73 ? -4.215 -16.75 -20.344 1 98.75 73 VAL B C 1
ATOM 2489 O O . VAL B 1 73 ? -4.406 -17.953 -20.219 1 98.75 73 VAL B O 1
ATOM 2492 N N . SER B 1 74 ? -4.582 -16.062 -21.422 1 98.5 74 SER B N 1
ATOM 2493 C CA . SER B 1 74 ? -5.289 -16.719 -22.516 1 98.5 74 SER B CA 1
ATOM 2494 C C . SER B 1 74 ? -4.434 -17.812 -23.156 1 98.5 74 SER B C 1
ATOM 2496 O O . SER B 1 74 ? -4.922 -18.906 -23.422 1 98.5 74 SER B O 1
ATOM 2498 N N . VAL B 1 75 ? -3.199 -17.547 -23.391 1 98.44 75 VAL B N 1
ATOM 2499 C CA . VAL B 1 75 ? -2.289 -18.516 -23.984 1 98.44 75 VAL B CA 1
ATOM 2500 C C . VAL B 1 75 ? -2.16 -19.734 -23.078 1 98.44 75 VAL B C 1
ATOM 2502 O O . VAL B 1 75 ? -2.221 -20.875 -23.547 1 98.44 75 VAL B O 1
ATOM 2505 N N . VAL B 1 76 ? -2.025 -19.531 -21.781 1 98.5 76 VAL B N 1
ATOM 2506 C CA . VAL B 1 76 ? -1.869 -20.609 -20.828 1 98.5 76 VAL B CA 1
ATOM 2507 C C . VAL B 1 76 ? -3.139 -21.469 -20.797 1 98.5 76 VAL B C 1
ATOM 2509 O O . VAL B 1 76 ? -3.072 -22.703 -20.828 1 98.5 76 VAL B O 1
ATOM 2512 N N . GLU B 1 77 ? -4.273 -20.812 -20.766 1 97.75 77 GLU B N 1
ATOM 2513 C CA . GLU B 1 77 ? -5.547 -21.531 -20.719 1 97.75 77 GLU B CA 1
ATOM 2514 C C . GLU B 1 77 ? -5.789 -22.312 -22 1 97.75 77 GLU B C 1
ATOM 2516 O O . GLU B 1 77 ? -6.352 -23.406 -21.969 1 97.75 77 GLU B O 1
ATOM 2521 N N . ASN B 1 78 ? -5.367 -21.734 -23.094 1 97.75 78 ASN B N 1
ATOM 2522 C CA . ASN B 1 78 ? -5.531 -22.406 -24.375 1 97.75 78 ASN B CA 1
ATOM 2523 C C . ASN B 1 78 ? -4.637 -23.641 -24.469 1 97.75 78 ASN B C 1
ATOM 2525 O O . ASN B 1 78 ? -5.051 -24.688 -25 1 97.75 78 ASN B O 1
ATOM 2529 N N . VAL B 1 79 ? -3.455 -23.578 -23.938 1 97.69 79 VAL B N 1
ATOM 2530 C CA . VAL B 1 79 ? -2.469 -24.641 -24.109 1 97.69 79 VAL B CA 1
ATOM 2531 C C . VAL B 1 79 ? -2.646 -25.688 -23.016 1 97.69 79 VAL B C 1
ATOM 2533 O O . VAL B 1 79 ? -2.605 -26.891 -23.281 1 97.69 79 VAL B O 1
ATOM 2536 N N . PHE B 1 80 ? -2.859 -25.203 -21.781 1 97.38 80 PHE B N 1
ATOM 2537 C CA . PHE B 1 80 ? -2.826 -26.125 -20.656 1 97.38 80 PHE B CA 1
ATOM 2538 C C . PHE B 1 80 ? -4.23 -26.359 -20.109 1 97.38 80 PHE B C 1
ATOM 2540 O O . PHE B 1 80 ? -4.445 -27.266 -19.312 1 97.38 80 PHE B O 1
ATOM 2547 N N . GLY B 1 81 ? -5.203 -25.531 -20.453 1 95.81 81 GLY B N 1
ATOM 2548 C CA . GLY B 1 81 ? -6.594 -25.703 -20.047 1 95.81 81 GLY B CA 1
ATOM 2549 C C . GLY B 1 81 ? -6.945 -24.984 -18.766 1 95.81 81 GLY B C 1
ATOM 2550 O O . GLY B 1 81 ? -8.039 -24.438 -18.625 1 95.81 81 GLY B O 1
ATOM 2551 N N . THR B 1 82 ? -6.07 -25.031 -17.812 1 95 82 THR B N 1
ATOM 2552 C CA . THR B 1 82 ? -6.363 -24.438 -16.5 1 95 82 THR B CA 1
ATOM 2553 C C . THR B 1 82 ? -5.098 -23.875 -15.875 1 95 82 THR B C 1
ATOM 2555 O O . THR B 1 82 ? -4.004 -24.031 -16.406 1 95 82 THR B O 1
ATOM 2558 N N . ILE B 1 83 ? -5.266 -23.125 -14.828 1 98.5 83 ILE B N 1
ATOM 2559 C CA . ILE B 1 83 ? -4.191 -22.656 -13.961 1 98.5 83 ILE B CA 1
ATOM 2560 C C . ILE B 1 83 ? -4.484 -23.062 -12.516 1 98.5 83 ILE B C 1
ATOM 2562 O O . ILE B 1 83 ? -5.441 -22.562 -11.906 1 98.5 83 ILE B O 1
ATOM 2566 N N . ASP B 1 84 ? -3.641 -23.859 -11.969 1 98.62 84 ASP B N 1
ATOM 2567 C CA . ASP B 1 84 ? -3.893 -24.406 -10.641 1 98.62 84 ASP B CA 1
ATOM 2568 C C . ASP B 1 84 ? -3.207 -23.562 -9.562 1 98.62 84 ASP B C 1
ATOM 2570 O O . ASP B 1 84 ? -3.705 -23.469 -8.438 1 98.62 84 ASP B O 1
ATOM 2574 N N . VAL B 1 85 ? -2.049 -23.078 -9.859 1 98.88 85 VAL B N 1
ATOM 2575 C CA . VAL B 1 85 ? -1.255 -22.266 -8.938 1 98.88 85 VAL B CA 1
ATOM 2576 C C . VAL B 1 85 ? -0.789 -21 -9.648 1 98.88 85 VAL B C 1
ATOM 2578 O O . VAL B 1 85 ? -0.294 -21.047 -10.773 1 98.88 85 VAL B O 1
ATOM 2581 N N . LEU B 1 86 ? -1.045 -19.891 -9.062 1 98.94 86 LEU B N 1
ATOM 2582 C CA . LEU B 1 86 ? -0.511 -18.609 -9.508 1 98.94 86 LEU B CA 1
ATOM 2583 C C . LEU B 1 86 ? 0.487 -18.047 -8.5 1 98.94 86 LEU B C 1
ATOM 2585 O O . LEU B 1 86 ? 0.183 -17.953 -7.305 1 98.94 86 LEU B O 1
ATOM 2589 N N . ILE B 1 87 ? 1.683 -17.766 -8.938 1 98.94 87 ILE B N 1
ATOM 2590 C CA . ILE B 1 87 ? 2.674 -17.094 -8.109 1 98.94 87 ILE B CA 1
ATOM 2591 C C . ILE B 1 87 ? 2.967 -15.703 -8.68 1 98.94 87 ILE B C 1
ATOM 2593 O O . ILE B 1 87 ? 3.596 -15.578 -9.727 1 98.94 87 ILE B O 1
ATOM 2597 N N . ASN B 1 88 ? 2.459 -14.727 -8.008 1 98.81 88 ASN B N 1
ATOM 2598 C CA . ASN B 1 88 ? 2.795 -13.344 -8.32 1 98.81 88 ASN B CA 1
ATOM 2599 C C . ASN B 1 88 ? 4.164 -12.961 -7.773 1 98.81 88 ASN B C 1
ATOM 2601 O O . ASN B 1 88 ? 4.277 -12.492 -6.637 1 98.81 88 ASN B O 1
ATOM 2605 N N . ASN B 1 89 ? 5.156 -13.039 -8.641 1 98.19 89 ASN B N 1
ATOM 2606 C CA . ASN B 1 89 ? 6.551 -12.875 -8.234 1 98.19 89 ASN B CA 1
ATOM 2607 C C . ASN B 1 89 ? 7.164 -11.617 -8.828 1 98.19 89 ASN B C 1
ATOM 2609 O O . ASN B 1 89 ? 8.094 -11.039 -8.258 1 98.19 89 ASN B O 1
ATOM 2613 N N . ALA B 1 90 ? 6.656 -11.18 -9.992 1 97.12 90 ALA B N 1
ATOM 2614 C CA . ALA B 1 90 ? 7.215 -10.023 -10.688 1 97.12 90 ALA B CA 1
ATOM 2615 C C . ALA B 1 90 ? 7.145 -8.773 -9.82 1 97.12 90 ALA B C 1
ATOM 2617 O O . ALA B 1 90 ? 6.078 -8.43 -9.305 1 97.12 90 ALA B O 1
ATOM 2618 N N . SER B 1 91 ? 8.242 -8.133 -9.57 1 95.69 91 SER B N 1
ATOM 2619 C CA . SER B 1 91 ? 8.344 -6.887 -8.812 1 95.69 91 SER B CA 1
ATOM 2620 C C . SER B 1 91 ? 9.633 -6.141 -9.133 1 95.69 91 SER B C 1
ATOM 2622 O O . SER B 1 91 ? 10.57 -6.719 -9.688 1 95.69 91 SER B O 1
ATOM 2624 N N . ILE B 1 92 ? 9.633 -4.898 -8.828 1 94.19 92 ILE B N 1
ATOM 2625 C CA . ILE B 1 92 ? 10.844 -4.109 -8.992 1 94.19 92 ILE B CA 1
ATOM 2626 C C . ILE B 1 92 ? 11.141 -3.354 -7.699 1 94.19 92 ILE B C 1
ATOM 2628 O O . ILE B 1 92 ? 10.227 -3.031 -6.938 1 94.19 92 ILE B O 1
ATOM 2632 N N . PHE B 1 93 ? 12.352 -3.111 -7.469 1 92.56 93 PHE B N 1
ATOM 2633 C CA . PHE B 1 93 ? 12.773 -2.34 -6.301 1 92.56 93 PHE B CA 1
ATOM 2634 C C . PHE B 1 93 ? 12.703 -0.846 -6.59 1 92.56 93 PHE B C 1
ATOM 2636 O O . PHE B 1 93 ? 12.391 -0.051 -5.699 1 92.56 93 PHE B O 1
ATOM 2643 N N . GLY B 1 94 ? 12.891 -0.44 -7.844 1 91.31 94 GLY B N 1
ATOM 2644 C CA . GLY B 1 94 ? 13.094 0.949 -8.227 1 91.31 94 GLY B CA 1
ATOM 2645 C C . GLY B 1 94 ? 14.555 1.315 -8.398 1 91.31 94 GLY B C 1
ATOM 2646 O O . GLY B 1 94 ? 15.375 0.462 -8.734 1 91.31 94 GLY B O 1
ATOM 2647 N N . PRO B 1 95 ? 14.93 2.568 -8.289 1 88.31 95 PRO B N 1
ATOM 2648 C CA . PRO B 1 95 ? 16.281 3.023 -8.609 1 88.31 95 PRO B CA 1
ATOM 2649 C C . PRO B 1 95 ? 17.328 2.559 -7.59 1 88.31 95 PRO B C 1
ATOM 2651 O O . PRO B 1 95 ? 18.531 2.582 -7.867 1 88.31 95 PRO B O 1
ATOM 2654 N N . GLY B 1 96 ? 16.984 2.137 -6.504 1 87.69 96 GLY B N 1
ATOM 2655 C CA . GLY B 1 96 ? 17.875 1.76 -5.41 1 87.69 96 GLY B CA 1
ATOM 2656 C C . GLY B 1 96 ? 17.484 2.385 -4.086 1 87.69 96 GLY B C 1
ATOM 2657 O O . GLY B 1 96 ? 16.484 3.115 -4.004 1 87.69 96 GLY B O 1
ATOM 2658 N N . PRO B 1 97 ? 18.281 1.955 -3.086 1 89.94 97 PRO B N 1
ATOM 2659 C CA . PRO B 1 97 ? 18 2.574 -1.788 1 89.94 97 PRO B CA 1
ATOM 2660 C C . PRO B 1 97 ? 18.109 4.098 -1.828 1 89.94 97 PRO B C 1
ATOM 2662 O O . PRO B 1 97 ? 19.094 4.645 -2.307 1 89.94 97 PRO B O 1
ATOM 2665 N N . SER B 1 98 ? 17.062 4.734 -1.433 1 92.69 98 SER B N 1
ATOM 2666 C CA . SER B 1 98 ? 16.969 6.191 -1.454 1 92.69 98 SER B CA 1
ATOM 2667 C C . SER B 1 98 ? 16.016 6.707 -0.393 1 92.69 98 SER B C 1
ATOM 2669 O O . SER B 1 98 ? 14.984 6.074 -0.118 1 92.69 98 SER B O 1
ATOM 2671 N N . LEU B 1 99 ? 16.422 7.848 0.174 1 95.69 99 LEU B N 1
ATOM 2672 C CA . LEU B 1 99 ? 15.461 8.516 1.052 1 95.69 99 LEU B CA 1
ATOM 2673 C C . LEU B 1 99 ? 14.219 8.945 0.279 1 95.69 99 LEU B C 1
ATOM 2675 O O . LEU B 1 99 ? 14.305 9.32 -0.893 1 95.69 99 LEU B O 1
ATOM 2679 N N . LEU B 1 100 ? 13.078 8.891 0.969 1 97.12 100 LEU B N 1
ATOM 2680 C CA . LEU B 1 100 ? 11.828 9.312 0.336 1 97.12 100 LEU B CA 1
ATOM 2681 C C . LEU B 1 100 ? 11.914 10.766 -0.126 1 97.12 100 LEU B C 1
ATOM 2683 O O . LEU B 1 100 ? 11.352 11.125 -1.158 1 97.12 100 LEU B O 1
ATOM 2687 N N . LEU B 1 101 ? 12.641 11.578 0.597 1 96.62 101 LEU B N 1
ATOM 2688 C CA . LEU B 1 101 ? 12.82 12.977 0.245 1 96.62 101 LEU B CA 1
ATOM 2689 C C . LEU B 1 101 ? 13.484 13.117 -1.119 1 96.62 101 LEU B C 1
ATOM 2691 O O . LEU B 1 101 ? 13.242 14.086 -1.839 1 96.62 101 LEU B O 1
ATOM 2695 N N . ASP B 1 102 ? 14.258 12.141 -1.483 1 94.81 102 ASP B N 1
ATOM 2696 C CA . ASP B 1 102 ? 15.039 12.203 -2.713 1 94.81 102 ASP B CA 1
ATOM 2697 C C . ASP B 1 102 ? 14.383 11.391 -3.826 1 94.81 102 ASP B C 1
ATOM 2699 O O . ASP B 1 102 ? 14.875 11.359 -4.957 1 94.81 102 ASP B O 1
ATOM 2703 N N . PHE B 1 103 ? 13.312 10.773 -3.518 1 92.69 103 PHE B N 1
ATOM 2704 C CA . PHE B 1 103 ? 12.648 9.891 -4.469 1 92.69 103 PHE B CA 1
ATOM 2705 C C . PHE B 1 103 ? 11.852 10.688 -5.492 1 92.69 103 PHE B C 1
ATOM 2707 O O . PHE B 1 103 ? 11.031 11.531 -5.125 1 92.69 103 PHE B O 1
ATOM 2714 N N . ASN B 1 104 ? 12.094 10.516 -6.77 1 93.5 104 ASN B N 1
ATOM 2715 C CA . ASN B 1 104 ? 11.305 11.25 -7.754 1 93.5 104 ASN B CA 1
ATOM 2716 C C . ASN B 1 104 ? 9.945 10.602 -7.984 1 93.5 104 ASN B C 1
ATOM 2718 O O . ASN B 1 104 ? 9.789 9.391 -7.816 1 93.5 104 ASN B O 1
ATOM 2722 N N . LEU B 1 105 ? 8.984 11.406 -8.438 1 95.19 105 LEU B N 1
ATOM 2723 C CA . LEU B 1 105 ? 7.598 10.977 -8.578 1 95.19 105 LEU B CA 1
ATOM 2724 C C . LEU B 1 105 ? 7.469 9.883 -9.633 1 95.19 105 LEU B C 1
ATOM 2726 O O . LEU B 1 105 ? 6.73 8.914 -9.438 1 95.19 105 LEU B O 1
ATOM 2730 N N . GLN B 1 106 ? 8.164 10.047 -10.688 1 95.56 106 GLN B N 1
ATOM 2731 C CA . GLN B 1 106 ? 8.07 9.086 -11.781 1 95.56 106 GLN B CA 1
ATOM 2732 C C . GLN B 1 106 ? 8.477 7.691 -11.32 1 95.56 106 GLN B C 1
ATOM 2734 O O . GLN B 1 106 ? 7.777 6.711 -11.586 1 95.56 106 GLN B O 1
ATOM 2739 N N . SER B 1 107 ? 9.602 7.582 -10.625 1 95.81 107 SER B N 1
ATOM 2740 C CA . SER B 1 107 ? 10.07 6.301 -10.109 1 95.81 107 SER B CA 1
ATOM 2741 C C . SER B 1 107 ? 9.117 5.746 -9.062 1 95.81 107 SER B C 1
ATOM 2743 O O . SER B 1 107 ? 8.867 4.539 -9.016 1 95.81 107 SER B O 1
ATOM 2745 N N . PHE B 1 108 ? 8.633 6.648 -8.227 1 96.75 108 PHE B N 1
ATOM 2746 C CA . PHE B 1 108 ? 7.672 6.258 -7.199 1 96.75 108 PHE B CA 1
ATOM 2747 C C . PHE B 1 108 ? 6.438 5.617 -7.82 1 96.75 108 PHE B C 1
ATOM 2749 O O . PHE B 1 108 ? 6.051 4.508 -7.441 1 96.75 108 PHE B O 1
ATOM 2756 N N . GLU B 1 109 ? 5.906 6.234 -8.812 1 96.19 109 GLU B N 1
ATOM 2757 C CA . GLU B 1 109 ? 4.707 5.758 -9.5 1 96.19 109 GLU B CA 1
ATOM 2758 C C . GLU B 1 109 ? 4.977 4.453 -10.242 1 96.19 109 GLU B C 1
ATOM 2760 O O . GLU B 1 109 ? 4.121 3.568 -10.281 1 96.19 109 GLU B O 1
ATOM 2765 N N . GLU B 1 110 ? 6.098 4.375 -10.82 1 95.19 110 GLU B N 1
ATOM 2766 C CA . GLU B 1 110 ? 6.449 3.168 -11.555 1 95.19 110 GLU B CA 1
ATOM 2767 C C . GLU B 1 110 ? 6.492 1.951 -10.633 1 95.19 110 GLU B C 1
ATOM 2769 O O . GLU B 1 110 ? 5.961 0.892 -10.977 1 95.19 110 GLU B O 1
ATOM 2774 N N . VAL B 1 111 ? 7.082 2.1 -9.477 1 96.56 111 VAL B N 1
ATOM 2775 C CA . VAL B 1 111 ? 7.172 1.003 -8.516 1 96.56 111 VAL B CA 1
ATOM 2776 C C . VAL B 1 111 ? 5.77 0.589 -8.07 1 96.56 111 VAL B C 1
ATOM 2778 O O . VAL B 1 111 ? 5.453 -0.602 -8.023 1 96.56 111 VAL B O 1
ATOM 2781 N N . LEU B 1 112 ? 4.91 1.539 -7.785 1 96.06 112 LEU B N 1
ATOM 2782 C CA . LEU B 1 112 ? 3.547 1.231 -7.375 1 96.06 112 LEU B CA 1
ATOM 2783 C C . LEU B 1 112 ? 2.799 0.494 -8.477 1 96.06 112 LEU B C 1
ATOM 2785 O O . LEU B 1 112 ? 2.088 -0.478 -8.211 1 96.06 112 LEU B O 1
ATOM 2789 N N . ARG B 1 113 ? 3.012 0.968 -9.633 1 94.56 113 ARG B N 1
ATOM 2790 C CA . ARG B 1 113 ? 2.326 0.366 -10.773 1 94.56 113 ARG B CA 1
ATOM 2791 C C . ARG B 1 113 ? 2.738 -1.092 -10.953 1 94.56 113 ARG B C 1
ATOM 2793 O O . ARG B 1 113 ? 1.887 -1.974 -11.07 1 94.56 113 ARG B O 1
ATOM 2800 N N . VAL B 1 114 ? 3.945 -1.314 -10.961 1 95.38 114 VAL B N 1
ATOM 2801 C CA . VAL B 1 114 ? 4.449 -2.66 -11.219 1 95.38 114 VAL B CA 1
ATOM 2802 C C . VAL B 1 114 ? 4.121 -3.57 -10.039 1 95.38 114 VAL B C 1
ATOM 2804 O O . VAL B 1 114 ? 3.566 -4.656 -10.219 1 95.38 114 VAL B O 1
ATOM 2807 N N . ASN B 1 115 ? 4.402 -3.082 -8.844 1 97.94 115 ASN B N 1
ATOM 2808 C CA . ASN B 1 115 ? 4.383 -3.969 -7.684 1 97.94 115 ASN B CA 1
ATOM 2809 C C . ASN B 1 115 ? 2.963 -4.172 -7.16 1 97.94 115 ASN B C 1
ATOM 2811 O O . ASN B 1 115 ? 2.674 -5.18 -6.512 1 97.94 115 ASN B O 1
ATOM 2815 N N . ILE B 1 116 ? 2.061 -3.176 -7.355 1 98.38 116 ILE B N 1
ATOM 2816 C CA . ILE B 1 116 ? 0.721 -3.285 -6.789 1 98.38 116 ILE B CA 1
ATOM 2817 C C . ILE B 1 116 ? -0.271 -3.68 -7.879 1 98.38 116 ILE B C 1
ATOM 2819 O O . ILE B 1 116 ? -1.089 -4.586 -7.688 1 98.38 116 ILE B O 1
ATOM 2823 N N . ILE B 1 117 ? -0.148 -3.082 -9.047 1 97.38 117 ILE B N 1
ATOM 2824 C CA . ILE B 1 117 ? -1.134 -3.275 -10.109 1 97.38 117 ILE B CA 1
ATOM 2825 C C . ILE B 1 117 ? -0.97 -4.668 -10.719 1 97.38 117 ILE B C 1
ATOM 2827 O O . ILE B 1 117 ? -1.958 -5.324 -11.055 1 97.38 117 ILE B O 1
ATOM 2831 N N . ASN B 1 118 ? 0.242 -5.09 -10.797 1 97 118 ASN B N 1
ATOM 2832 C CA . ASN B 1 118 ? 0.539 -6.379 -11.414 1 97 118 ASN B CA 1
ATOM 2833 C C . ASN B 1 118 ? -0.193 -7.52 -10.719 1 97 118 ASN B C 1
ATOM 2835 O O . ASN B 1 118 ? -0.966 -8.242 -11.344 1 97 118 ASN B O 1
ATOM 2839 N N . PRO B 1 119 ? 0.025 -7.715 -9.461 1 98.06 119 PRO B N 1
ATOM 2840 C CA . PRO B 1 119 ? -0.664 -8.836 -8.812 1 98.06 119 PRO B CA 1
ATOM 2841 C C . PRO B 1 119 ? -2.182 -8.664 -8.805 1 98.06 119 PRO B C 1
ATOM 2843 O O . PRO B 1 119 ? -2.916 -9.656 -8.789 1 98.06 119 PRO B O 1
ATOM 2846 N N . PHE B 1 120 ? -2.686 -7.445 -8.805 1 98.62 120 PHE B N 1
ATOM 2847 C CA . PHE B 1 120 ? -4.117 -7.195 -8.906 1 98.62 120 PHE B CA 1
ATOM 2848 C C . PHE B 1 120 ? -4.66 -7.68 -10.242 1 98.62 120 PHE B C 1
ATOM 2850 O O . PHE B 1 120 ? -5.617 -8.461 -10.289 1 98.62 120 PHE B O 1
ATOM 2857 N N . LEU B 1 121 ? -3.994 -7.285 -11.367 1 98.5 121 LEU B N 1
ATOM 2858 C CA . LEU B 1 121 ? -4.449 -7.598 -12.719 1 98.5 121 LEU B CA 1
ATOM 2859 C C . LEU B 1 121 ? -4.359 -9.094 -12.992 1 98.5 121 LEU B C 1
ATOM 2861 O O . LEU B 1 121 ? -5.301 -9.688 -13.523 1 98.5 121 LEU B O 1
ATOM 2865 N N . VAL B 1 122 ? -3.266 -9.695 -12.625 1 98.62 122 VAL B N 1
ATOM 2866 C CA . VAL B 1 122 ? -3.035 -11.102 -12.93 1 98.62 122 VAL B CA 1
ATOM 2867 C C . VAL B 1 122 ? -4.012 -11.969 -12.141 1 98.62 122 VAL B C 1
ATOM 2869 O O . VAL B 1 122 ? -4.656 -12.859 -12.703 1 98.62 122 VAL B O 1
ATOM 2872 N N . THR B 1 123 ? -4.156 -11.68 -10.828 1 98.81 123 THR B N 1
ATOM 2873 C CA . THR B 1 123 ? -5.082 -12.43 -9.984 1 98.81 123 THR B CA 1
ATOM 2874 C C . THR B 1 123 ? -6.512 -12.297 -10.5 1 98.81 123 THR B C 1
ATOM 2876 O O . THR B 1 123 ? -7.23 -13.297 -10.617 1 98.81 123 THR B O 1
ATOM 2879 N N . LYS B 1 124 ? -6.875 -11.094 -10.836 1 98.44 124 LYS B N 1
ATOM 2880 C CA . LYS B 1 124 ? -8.227 -10.828 -11.328 1 98.44 124 LYS B CA 1
ATOM 2881 C C . LYS B 1 124 ? -8.523 -11.648 -12.578 1 98.44 124 LYS B C 1
ATOM 2883 O O . LYS B 1 124 ? -9.633 -12.148 -12.75 1 98.44 124 LYS B O 1
ATOM 2888 N N . ARG B 1 125 ? -7.543 -11.773 -13.422 1 98.5 125 ARG B N 1
ATOM 2889 C CA . ARG B 1 125 ? -7.75 -12.453 -14.695 1 98.5 125 ARG B CA 1
ATOM 2890 C C . ARG B 1 125 ? -7.762 -13.969 -14.516 1 98.5 125 ARG B C 1
ATOM 2892 O O . ARG B 1 125 ? -8.484 -14.68 -15.219 1 98.5 125 ARG B O 1
ATOM 2899 N N . VAL B 1 126 ? -7.02 -14.516 -13.562 1 98.81 126 VAL B N 1
ATOM 2900 C CA . VAL B 1 126 ? -6.859 -15.953 -13.367 1 98.81 126 VAL B CA 1
ATOM 2901 C C . VAL B 1 126 ? -7.996 -16.484 -12.5 1 98.81 126 VAL B C 1
ATOM 2903 O O . VAL B 1 126 ? -8.438 -17.625 -12.672 1 98.81 126 VAL B O 1
ATOM 2906 N N . LEU B 1 127 ? -8.547 -15.703 -11.656 1 98.62 127 LEU B N 1
ATOM 2907 C CA . LEU B 1 127 ? -9.422 -16.094 -10.555 1 98.62 127 LEU B CA 1
ATOM 2908 C C . LEU B 1 127 ? -10.711 -16.719 -11.078 1 98.62 127 LEU B C 1
ATOM 2910 O O . LEU B 1 127 ? -11.172 -17.734 -10.547 1 98.62 127 LEU B O 1
ATOM 2914 N N . PRO B 1 128 ? -11.32 -16.172 -12.164 1 98.25 128 PRO B N 1
ATOM 2915 C CA . PRO B 1 128 ? -12.578 -16.75 -12.633 1 98.25 128 PRO B CA 1
ATOM 2916 C C . PRO B 1 128 ? -12.453 -18.234 -12.992 1 98.25 128 PRO B C 1
ATOM 2918 O O . PRO B 1 128 ? -13.359 -19.031 -12.688 1 98.25 128 PRO B O 1
ATOM 2921 N N . GLY B 1 129 ? -11.383 -18.625 -13.602 1 98.25 129 GLY B N 1
ATOM 2922 C CA . GLY B 1 129 ? -11.156 -20.031 -13.891 1 98.25 129 GLY B CA 1
ATOM 2923 C C . GLY B 1 129 ? -11.047 -20.891 -12.648 1 98.25 129 GLY B C 1
ATOM 2924 O O . GLY B 1 129 ? -11.586 -22 -12.594 1 98.25 129 GLY B O 1
ATOM 2925 N N . MET B 1 130 ? -10.367 -20.422 -11.664 1 98.5 130 MET B N 1
ATOM 2926 C CA . MET B 1 130 ? -10.211 -21.125 -10.391 1 98.5 130 MET B CA 1
ATOM 2927 C C . MET B 1 130 ? -11.555 -21.25 -9.672 1 98.5 130 MET B C 1
ATOM 2929 O O . MET B 1 130 ? -11.867 -22.297 -9.109 1 98.5 130 MET B O 1
ATOM 2933 N N . LEU B 1 131 ? -12.305 -20.141 -9.719 1 98.19 131 LEU B N 1
ATOM 2934 C CA . LEU B 1 131 ? -13.594 -20.125 -9.039 1 98.19 131 LEU B CA 1
ATOM 2935 C C . LEU B 1 131 ? -14.57 -21.094 -9.688 1 98.19 131 LEU B C 1
ATOM 2937 O O . LEU B 1 131 ? -15.344 -21.766 -8.992 1 98.19 131 LEU B O 1
ATOM 2941 N N . THR B 1 132 ? -14.523 -21.172 -11.008 1 97.88 132 THR B N 1
ATOM 2942 C CA . THR B 1 132 ? -15.383 -22.109 -11.727 1 97.88 132 THR B CA 1
ATOM 2943 C C . THR B 1 132 ? -15.109 -23.547 -11.273 1 97.88 132 THR B C 1
ATOM 2945 O O . THR B 1 132 ? -16.047 -24.328 -11.086 1 97.88 132 THR B O 1
ATOM 2948 N N . ARG B 1 133 ? -13.891 -23.875 -11.008 1 97.38 133 ARG B N 1
ATOM 2949 C CA . ARG B 1 133 ? -13.492 -25.203 -10.586 1 97.38 133 ARG B CA 1
ATOM 2950 C C . ARG B 1 133 ? -13.523 -25.344 -9.07 1 97.38 133 ARG B C 1
ATOM 2952 O O . ARG B 1 133 ? -13.375 -26.438 -8.531 1 97.38 133 ARG B O 1
ATOM 2959 N N . ASN B 1 134 ? -13.672 -24.25 -8.375 1 98.12 134 ASN B N 1
ATOM 2960 C CA . ASN B 1 134 ? -13.664 -24.156 -6.918 1 98.12 134 ASN B CA 1
ATOM 2961 C C . ASN B 1 134 ? -12.391 -24.75 -6.324 1 98.12 134 ASN B C 1
ATOM 2963 O O . ASN B 1 134 ? -12.438 -25.469 -5.336 1 98.12 134 ASN B O 1
ATOM 2967 N N . THR B 1 135 ? -11.297 -24.547 -6.996 1 97.88 135 THR B N 1
ATOM 2968 C CA . THR B 1 135 ? -9.969 -24.953 -6.547 1 97.88 135 THR B CA 1
ATOM 2969 C C . THR B 1 135 ? -8.898 -24.047 -7.168 1 97.88 135 THR B C 1
ATOM 2971 O O . THR B 1 135 ? -9.047 -23.594 -8.297 1 97.88 135 THR B O 1
ATOM 2974 N N . GLY B 1 136 ? -7.863 -23.734 -6.406 1 98.38 136 GLY B N 1
ATOM 2975 C CA . GLY B 1 136 ? -6.758 -22.906 -6.859 1 98.38 136 GLY B CA 1
ATOM 2976 C C . GLY B 1 136 ? -5.969 -22.297 -5.719 1 98.38 136 GLY B C 1
ATOM 2977 O O . GLY B 1 136 ? -6.496 -22.109 -4.621 1 98.38 136 GLY B O 1
ATOM 2978 N N . SER B 1 137 ? -4.691 -22.078 -5.965 1 98.81 137 SER B N 1
ATOM 2979 C CA . SER B 1 137 ? -3.803 -21.453 -4.988 1 98.81 137 SER B CA 1
ATOM 2980 C C . SER B 1 137 ? -3.07 -20.266 -5.594 1 98.81 137 SER B C 1
ATOM 2982 O O . SER B 1 137 ? -2.449 -20.391 -6.652 1 98.81 137 SER B O 1
ATOM 2984 N N . ILE B 1 138 ? -3.229 -19.156 -4.949 1 98.88 138 ILE B N 1
ATOM 2985 C CA . ILE B 1 138 ? -2.518 -17.953 -5.355 1 98.88 138 ILE B CA 1
ATOM 2986 C C . ILE B 1 138 ? -1.512 -17.562 -4.273 1 98.88 138 ILE B C 1
ATOM 2988 O O . ILE B 1 138 ? -1.838 -17.547 -3.086 1 98.88 138 ILE B O 1
ATOM 2992 N N . ILE B 1 139 ? -0.273 -17.328 -4.672 1 98.94 139 ILE B N 1
ATOM 2993 C CA . ILE B 1 139 ? 0.788 -16.953 -3.744 1 98.94 139 ILE B CA 1
ATOM 2994 C C . ILE B 1 139 ? 1.382 -15.609 -4.156 1 98.94 139 ILE B C 1
ATOM 2996 O O . ILE B 1 139 ? 1.905 -15.469 -5.266 1 98.94 139 ILE B O 1
ATOM 3000 N N . ASN B 1 140 ? 1.229 -14.609 -3.334 1 98.81 140 ASN B N 1
ATOM 3001 C CA . ASN B 1 140 ? 1.911 -13.328 -3.51 1 98.81 140 ASN B CA 1
ATOM 3002 C C . ASN B 1 140 ? 3.262 -13.312 -2.799 1 98.81 140 ASN B C 1
ATOM 3004 O O . ASN B 1 140 ? 3.379 -13.781 -1.667 1 98.81 140 ASN B O 1
ATOM 3008 N N . VAL B 1 141 ? 4.285 -12.789 -3.482 1 98.25 141 VAL B N 1
ATOM 3009 C CA . VAL B 1 141 ? 5.598 -12.641 -2.863 1 98.25 141 VAL B CA 1
ATOM 3010 C C . VAL B 1 141 ? 5.691 -11.289 -2.164 1 98.25 141 VAL B C 1
ATOM 3012 O O . VAL B 1 141 ? 5.527 -10.242 -2.799 1 98.25 141 VAL B O 1
ATOM 3015 N N . THR B 1 142 ? 5.891 -11.312 -0.883 1 96.94 142 THR B N 1
ATOM 3016 C CA . THR B 1 142 ? 6.062 -10.094 -0.102 1 96.94 142 THR B CA 1
ATOM 3017 C C . THR B 1 142 ? 7.492 -9.992 0.427 1 96.94 142 THR B C 1
ATOM 3019 O O . THR B 1 142 ? 8.43 -10.5 -0.19 1 96.94 142 THR B O 1
ATOM 3022 N N . SER B 1 143 ? 7.727 -9.18 1.366 1 92.31 143 SER B N 1
ATOM 3023 C CA . SER B 1 143 ? 9.031 -8.898 1.952 1 92.31 143 SER B CA 1
ATOM 3024 C C . SER B 1 143 ? 8.906 -8.484 3.416 1 92.31 143 SER B C 1
ATOM 3026 O O . SER B 1 143 ? 7.805 -8.188 3.889 1 92.31 143 SER B O 1
ATOM 3028 N N . GLU B 1 144 ? 10.039 -8.625 4.137 1 89.19 144 GLU B N 1
ATOM 3029 C CA . GLU B 1 144 ? 10.055 -8.031 5.469 1 89.19 144 GLU B CA 1
ATOM 3030 C C . GLU B 1 144 ? 9.648 -6.562 5.422 1 89.19 144 GLU B C 1
ATOM 3032 O O . GLU B 1 144 ? 8.992 -6.066 6.34 1 89.19 144 GLU B O 1
ATOM 3037 N N . ALA B 1 145 ? 9.992 -5.938 4.402 1 87.88 145 ALA B N 1
ATOM 3038 C CA . ALA B 1 145 ? 9.68 -4.527 4.211 1 87.88 145 ALA B CA 1
ATOM 3039 C C . ALA B 1 145 ? 8.188 -4.324 3.963 1 87.88 145 ALA B C 1
ATOM 3041 O O . ALA B 1 145 ? 7.723 -3.189 3.836 1 87.88 145 ALA B O 1
ATOM 3042 N N . GLY B 1 146 ? 7.422 -5.34 3.971 1 89.06 146 GLY B N 1
ATOM 3043 C CA . GLY B 1 146 ? 5.977 -5.258 3.822 1 89.06 146 GLY B CA 1
ATOM 3044 C C . GLY B 1 146 ? 5.246 -5.176 5.148 1 89.06 146 GLY B C 1
ATOM 3045 O O . GLY B 1 146 ? 4.035 -4.941 5.18 1 89.06 146 GLY B O 1
ATOM 3046 N N . ARG B 1 147 ? 5.973 -5.309 6.211 1 90.19 147 ARG B N 1
ATOM 3047 C CA . ARG B 1 147 ? 5.352 -5.254 7.527 1 90.19 147 ARG B CA 1
ATOM 3048 C C . ARG B 1 147 ? 6.012 -4.191 8.398 1 90.19 147 ARG B C 1
ATOM 3050 O O . ARG B 1 147 ? 5.422 -3.734 9.383 1 90.19 147 ARG B O 1
ATOM 3057 N N . THR B 1 148 ? 7.191 -3.922 8.055 1 92.5 148 THR B N 1
ATOM 3058 C CA . THR B 1 148 ? 7.949 -2.889 8.758 1 92.5 148 THR B CA 1
ATOM 3059 C C . THR B 1 148 ? 8.547 -1.895 7.77 1 92.5 148 THR B C 1
ATOM 3061 O O . THR B 1 148 ? 9.172 -2.293 6.781 1 92.5 148 THR B O 1
ATOM 3064 N N . GLY B 1 149 ? 8.305 -0.636 8.062 1 93.44 149 GLY B N 1
ATOM 3065 C CA . GLY B 1 149 ? 8.922 0.392 7.238 1 93.44 149 GLY B CA 1
ATOM 3066 C C . GLY B 1 149 ? 10.383 0.633 7.582 1 93.44 149 GLY B C 1
ATOM 3067 O O . GLY B 1 149 ? 10.727 0.806 8.758 1 93.44 149 GLY B O 1
ATOM 3068 N N . PHE B 1 150 ? 11.258 0.619 6.551 1 92.69 150 PHE B N 1
ATOM 3069 C CA . PHE B 1 150 ? 12.688 0.838 6.73 1 92.69 150 PHE B CA 1
ATOM 3070 C C . PHE B 1 150 ? 13.148 2.051 5.934 1 92.69 150 PHE B C 1
ATOM 3072 O O . PHE B 1 150 ? 12.719 2.254 4.797 1 92.69 150 PHE B O 1
ATOM 3079 N N . ALA B 1 151 ? 14.039 2.725 6.547 1 94.88 151 ALA B N 1
ATOM 3080 C CA . ALA B 1 151 ? 14.68 3.824 5.828 1 94.88 151 ALA B CA 1
ATOM 3081 C C . ALA B 1 151 ? 15.281 3.342 4.512 1 94.88 151 ALA B C 1
ATOM 3083 O O . ALA B 1 151 ? 15.875 2.264 4.449 1 94.88 151 ALA B O 1
ATOM 3084 N N . THR B 1 152 ? 15.031 4.109 3.438 1 93.62 152 THR B N 1
ATOM 3085 C CA . THR B 1 152 ? 15.664 4.012 2.125 1 93.62 152 THR B CA 1
ATOM 3086 C C . THR B 1 152 ? 15.039 2.887 1.305 1 93.62 152 THR B C 1
ATOM 3088 O O . THR B 1 152 ? 15.438 2.645 0.165 1 93.62 152 THR B O 1
ATOM 3091 N N . TRP B 1 153 ? 14.031 2.203 1.864 1 93.06 153 TRP B N 1
ATOM 3092 C CA . TRP B 1 153 ? 13.359 1.161 1.092 1 93.06 153 TRP B CA 1
ATOM 3093 C C . TRP B 1 153 ? 12.266 1.755 0.21 1 93.06 153 TRP B C 1
ATOM 3095 O O . TRP B 1 153 ? 11.773 1.096 -0.71 1 93.06 153 TRP B O 1
ATOM 3105 N N . GLY B 1 154 ? 11.883 2.979 0.523 1 94.19 154 GLY B N 1
ATOM 3106 C CA . GLY B 1 154 ? 11.109 3.842 -0.354 1 94.19 154 GLY B CA 1
ATOM 3107 C C . GLY B 1 154 ? 9.836 3.191 -0.854 1 94.19 154 GLY B C 1
ATOM 3108 O O . GLY B 1 154 ? 9.086 2.6 -0.072 1 94.19 154 GLY B O 1
ATOM 3109 N N . ALA B 1 155 ? 9.586 3.35 -2.182 1 96.62 155 ALA B N 1
ATOM 3110 C CA . ALA B 1 155 ? 8.344 2.902 -2.816 1 96.62 155 ALA B CA 1
ATOM 3111 C C . ALA B 1 155 ? 8.242 1.379 -2.803 1 96.62 155 ALA B C 1
ATOM 3113 O O . ALA B 1 155 ? 7.141 0.826 -2.797 1 96.62 155 ALA B O 1
ATOM 3114 N N . TYR B 1 156 ? 9.375 0.736 -2.793 1 96.56 156 TYR B N 1
ATOM 3115 C CA . TYR B 1 156 ? 9.352 -0.722 -2.76 1 96.56 156 TYR B CA 1
ATOM 3116 C C . TYR B 1 156 ? 8.68 -1.227 -1.486 1 96.56 156 TYR B C 1
ATOM 3118 O O . TYR B 1 156 ? 7.711 -1.986 -1.546 1 96.56 156 TYR B O 1
ATOM 3126 N N . GLY B 1 157 ? 9.25 -0.779 -0.335 1 97 157 GLY B N 1
ATOM 3127 C CA . GLY B 1 157 ? 8.648 -1.176 0.927 1 97 157 GLY B CA 1
ATOM 3128 C C . GLY B 1 157 ? 7.172 -0.829 1.02 1 97 157 GLY B C 1
ATOM 3129 O O . GLY B 1 157 ? 6.359 -1.658 1.43 1 97 157 GLY B O 1
ATOM 3130 N N . ILE B 1 158 ? 6.844 0.353 0.626 1 97.94 158 ILE B N 1
ATOM 3131 C CA . ILE B 1 158 ? 5.469 0.846 0.645 1 97.94 158 ILE B CA 1
ATOM 3132 C C . ILE B 1 158 ? 4.582 -0.062 -0.206 1 97.94 158 ILE B C 1
ATOM 3134 O O . ILE B 1 158 ? 3.482 -0.431 0.208 1 97.94 158 ILE B O 1
ATOM 3138 N N . SER B 1 159 ? 5.047 -0.465 -1.362 1 98 159 SER B N 1
ATOM 3139 C CA . SER B 1 159 ? 4.297 -1.334 -2.262 1 98 159 SER B CA 1
ATOM 3140 C C . SER B 1 159 ? 4.055 -2.703 -1.634 1 98 159 SER B C 1
ATOM 3142 O O . SER B 1 159 ? 3.016 -3.322 -1.861 1 98 159 SER B O 1
ATOM 3144 N N . LYS B 1 160 ? 5 -3.166 -0.916 1 98 160 LYS B N 1
ATOM 3145 C CA . LYS B 1 160 ? 4.844 -4.484 -0.307 1 98 160 LYS B CA 1
ATOM 3146 C C . LYS B 1 160 ? 3.82 -4.449 0.823 1 98 160 LYS B C 1
ATOM 3148 O O . LYS B 1 160 ? 3.105 -5.43 1.049 1 98 160 LYS B O 1
ATOM 3153 N N . PHE B 1 161 ? 3.678 -3.312 1.56 1 98 161 PHE B N 1
ATOM 3154 C CA . PHE B 1 161 ? 2.551 -3.143 2.469 1 98 161 PHE B CA 1
ATOM 3155 C C . PHE B 1 161 ? 1.229 -3.289 1.727 1 98 161 PHE B C 1
ATOM 3157 O O . PHE B 1 161 ? 0.322 -3.982 2.193 1 98 161 PHE B O 1
ATOM 3164 N N . ALA B 1 162 ? 1.167 -2.662 0.616 1 98.38 162 ALA B N 1
ATOM 3165 C CA . ALA B 1 162 ? -0.046 -2.715 -0.196 1 98.38 162 ALA B CA 1
ATOM 3166 C C . ALA B 1 162 ? -0.352 -4.145 -0.631 1 98.38 162 ALA B C 1
ATOM 3168 O O . ALA B 1 162 ? -1.51 -4.57 -0.619 1 98.38 162 ALA B O 1
ATOM 3169 N N . VAL B 1 163 ? 0.655 -4.871 -1.018 1 98.44 163 VAL B N 1
ATOM 3170 C CA . VAL B 1 163 ? 0.488 -6.25 -1.462 1 98.44 163 VAL B CA 1
ATOM 3171 C C . VAL B 1 163 ? -0.053 -7.102 -0.315 1 98.44 163 VAL B C 1
ATOM 3173 O O . VAL B 1 163 ? -0.907 -7.965 -0.524 1 98.44 163 VAL B O 1
ATOM 3176 N N . GLU B 1 164 ? 0.424 -6.895 0.883 1 97.81 164 GLU B N 1
ATOM 3177 C CA . GLU B 1 164 ? -0.088 -7.617 2.045 1 97.81 164 GLU B CA 1
ATOM 3178 C C . GLU B 1 164 ? -1.57 -7.328 2.264 1 97.81 164 GLU B C 1
ATOM 3180 O O . GLU B 1 164 ? -2.359 -8.25 2.488 1 97.81 164 GLU B O 1
ATOM 3185 N N . GLY B 1 165 ? -1.919 -6.043 2.227 1 97.94 165 GLY B N 1
ATOM 3186 C CA . GLY B 1 165 ? -3.324 -5.684 2.336 1 97.94 165 GLY B CA 1
ATOM 3187 C C . GLY B 1 165 ? -4.184 -6.297 1.246 1 97.94 165 GLY B C 1
ATOM 3188 O O . GLY B 1 165 ? -5.289 -6.77 1.513 1 97.94 165 GLY B O 1
ATOM 3189 N N . MET B 1 166 ? -3.686 -6.324 0.054 1 98.19 166 MET B N 1
ATOM 3190 C CA . MET B 1 166 ? -4.398 -6.906 -1.08 1 98.19 166 MET B CA 1
ATOM 3191 C C . MET B 1 166 ? -4.617 -8.398 -0.878 1 98.19 166 MET B C 1
ATOM 3193 O O . MET B 1 166 ? -5.703 -8.914 -1.15 1 98.19 166 MET B O 1
ATOM 3197 N N . THR B 1 167 ? -3.564 -9.07 -0.405 1 98.5 167 THR B N 1
ATOM 3198 C CA . THR B 1 167 ? -3.666 -10.5 -0.129 1 98.5 167 THR B CA 1
ATOM 3199 C C . THR B 1 167 ? -4.777 -10.773 0.878 1 98.5 167 THR B C 1
ATOM 3201 O O . THR B 1 167 ? -5.613 -11.656 0.659 1 98.5 167 THR B O 1
ATOM 3204 N N . GLN B 1 168 ? -4.777 -10.008 1.959 1 98.25 168 GLN B N 1
ATOM 3205 C CA . GLN B 1 168 ? -5.785 -10.195 2.996 1 98.25 168 GLN B CA 1
ATOM 3206 C C . GLN B 1 168 ? -7.184 -9.891 2.469 1 98.25 168 GLN B C 1
ATOM 3208 O O . GLN B 1 168 ? -8.148 -10.578 2.816 1 98.25 168 GLN B O 1
ATOM 3213 N N . THR B 1 169 ? -7.305 -8.867 1.679 1 98.19 169 THR B N 1
ATOM 3214 C CA . THR B 1 169 ? -8.594 -8.5 1.113 1 98.19 169 THR B CA 1
ATOM 3215 C C . THR B 1 169 ? -9.133 -9.609 0.217 1 98.19 169 THR B C 1
ATOM 3217 O O . THR B 1 169 ? -10.273 -10.039 0.369 1 98.19 169 THR B O 1
ATOM 3220 N N . TRP B 1 170 ? -8.289 -10.102 -0.707 1 98.56 170 TRP B N 1
ATOM 3221 C CA . TRP B 1 170 ? -8.672 -11.234 -1.551 1 98.56 170 TRP B CA 1
ATOM 3222 C C . TRP B 1 170 ? -9.062 -12.438 -0.703 1 98.56 170 TRP B C 1
ATOM 3224 O O . TRP B 1 170 ? -10.062 -13.102 -0.98 1 98.56 170 TRP B O 1
ATOM 3234 N N . ALA B 1 171 ? -8.234 -12.75 0.274 1 98.62 171 ALA B N 1
ATOM 3235 C CA . ALA B 1 171 ? -8.469 -13.914 1.125 1 98.62 171 ALA B CA 1
ATOM 3236 C C . ALA B 1 171 ? -9.844 -13.844 1.78 1 98.62 171 ALA B C 1
ATOM 3238 O O . ALA B 1 171 ? -10.57 -14.844 1.829 1 98.62 171 ALA B O 1
ATOM 3239 N N . ASP B 1 172 ? -10.156 -12.648 2.324 1 98.19 172 ASP B N 1
ATOM 3240 C CA . ASP B 1 172 ? -11.461 -12.461 2.943 1 98.19 172 ASP B CA 1
ATOM 3241 C C . ASP B 1 172 ? -12.586 -12.672 1.931 1 98.19 172 ASP B C 1
ATOM 3243 O O . ASP B 1 172 ? -13.602 -13.305 2.242 1 98.19 172 ASP B O 1
ATOM 3247 N N . GLU B 1 173 ? -12.391 -12.281 0.733 1 98 173 GLU B N 1
ATOM 3248 C CA . GLU B 1 173 ? -13.406 -12.391 -0.309 1 98 173 GLU B CA 1
ATOM 3249 C C . GLU B 1 173 ? -13.547 -13.828 -0.797 1 98 173 GLU B C 1
ATOM 3251 O O . GLU B 1 173 ? -14.609 -14.219 -1.3 1 98 173 GLU B O 1
ATOM 3256 N N . LEU B 1 174 ? -12.508 -14.578 -0.604 1 98.12 174 LEU B N 1
ATOM 3257 C CA . LEU B 1 174 ? -12.492 -15.945 -1.114 1 98.12 174 LEU B CA 1
ATOM 3258 C C . LEU B 1 174 ? -12.812 -16.953 -0.009 1 98.12 174 LEU B C 1
ATOM 3260 O O . LEU B 1 174 ? -12.773 -18.156 -0.23 1 98.12 174 LEU B O 1
ATOM 3264 N N . SER B 1 175 ? -13.172 -16.469 1.179 1 96.69 175 SER B N 1
ATOM 3265 C CA . SER B 1 175 ? -13.266 -17.297 2.379 1 96.69 175 SER B CA 1
ATOM 3266 C C . SER B 1 175 ? -14.305 -18.391 2.207 1 96.69 175 SER B C 1
ATOM 3268 O O . SER B 1 175 ? -14.211 -19.438 2.85 1 96.69 175 SER B O 1
ATOM 3270 N N . ASP B 1 176 ? -15.25 -18.281 1.327 1 96.62 176 ASP B N 1
ATOM 3271 C CA . ASP B 1 176 ? -16.312 -19.266 1.165 1 96.62 176 ASP B CA 1
ATOM 3272 C C . ASP B 1 176 ? -16.125 -20.078 -0.112 1 96.62 176 ASP B C 1
ATOM 3274 O O . ASP B 1 176 ? -17.062 -20.688 -0.616 1 96.62 176 ASP B O 1
ATOM 3278 N N . THR B 1 177 ? -14.953 -20.062 -0.666 1 98 177 THR B N 1
ATOM 3279 C CA . THR B 1 177 ? -14.641 -20.812 -1.881 1 98 177 THR B CA 1
ATOM 3280 C C . THR B 1 177 ? -13.5 -21.797 -1.637 1 98 177 THR B C 1
ATOM 3282 O O . THR B 1 177 ? -12.906 -21.812 -0.554 1 98 177 THR B O 1
ATOM 3285 N N . GLY B 1 178 ? -13.219 -22.594 -2.633 1 98.19 178 GLY B N 1
ATOM 3286 C CA . GLY B 1 178 ? -12.102 -23.531 -2.572 1 98.19 178 GLY B CA 1
ATOM 3287 C C . GLY B 1 178 ? -10.797 -22.922 -3.057 1 98.19 178 GLY B C 1
ATOM 3288 O O . GLY B 1 178 ? -9.773 -23.609 -3.131 1 98.19 178 GLY B O 1
ATOM 3289 N N . VAL B 1 179 ? -10.867 -21.625 -3.383 1 98.62 179 VAL B N 1
ATOM 3290 C CA . VAL B 1 179 ? -9.672 -20.922 -3.834 1 98.62 179 VAL B CA 1
ATOM 3291 C C . VAL B 1 179 ? -9.023 -20.203 -2.652 1 98.62 179 VAL B C 1
ATOM 3293 O O . VAL B 1 179 ? -9.711 -19.609 -1.82 1 98.62 179 VAL B O 1
ATOM 3296 N N . ARG B 1 180 ? -7.691 -20.359 -2.531 1 98.56 180 ARG B N 1
ATOM 3297 C CA . ARG B 1 180 ? -6.973 -19.719 -1.437 1 98.56 180 ARG B CA 1
ATOM 3298 C C . ARG B 1 180 ? -5.895 -18.781 -1.969 1 98.56 180 ARG B C 1
ATOM 3300 O O . ARG B 1 180 ? -5.371 -18.984 -3.066 1 98.56 180 ARG B O 1
ATOM 3307 N N . ILE B 1 181 ? -5.621 -17.734 -1.222 1 98.81 181 ILE B N 1
ATOM 3308 C CA . ILE B 1 181 ? -4.555 -16.797 -1.525 1 98.81 181 ILE B CA 1
ATOM 3309 C C . ILE B 1 181 ? -3.721 -16.531 -0.272 1 98.81 181 ILE B C 1
ATOM 3311 O O . ILE B 1 181 ? -4.27 -16.25 0.795 1 98.81 181 ILE B O 1
ATOM 3315 N N . ASN B 1 182 ? -2.416 -16.734 -0.338 1 98.75 182 ASN B N 1
ATOM 3316 C CA . ASN B 1 182 ? -1.462 -16.531 0.746 1 98.75 182 ASN B CA 1
ATOM 3317 C C . ASN B 1 182 ? -0.257 -15.711 0.281 1 98.75 182 ASN B C 1
ATOM 3319 O O . ASN B 1 182 ? -0.181 -15.312 -0.883 1 98.75 182 ASN B O 1
ATOM 3323 N N . MET B 1 183 ? 0.575 -15.328 1.232 1 98.44 183 MET B N 1
ATOM 3324 C CA . MET B 1 183 ? 1.764 -14.555 0.871 1 98.44 183 MET B CA 1
ATOM 3325 C C . MET B 1 183 ? 3.01 -15.141 1.529 1 98.44 183 MET B C 1
ATOM 3327 O O . MET B 1 183 ? 2.922 -15.766 2.59 1 98.44 183 MET B O 1
ATOM 3331 N N . VAL B 1 184 ? 4.184 -15.016 0.864 1 98.44 184 VAL B N 1
ATOM 3332 C CA . VAL B 1 184 ? 5.449 -15.547 1.355 1 98.44 184 VAL B CA 1
ATOM 3333 C C . VAL B 1 184 ? 6.512 -14.453 1.342 1 98.44 184 VAL B C 1
ATOM 3335 O O . VAL B 1 184 ? 6.68 -13.758 0.34 1 98.44 184 VAL B O 1
ATOM 3338 N N . ASP B 1 185 ? 7.125 -14.211 2.408 1 97.62 185 ASP B N 1
ATOM 3339 C CA . ASP B 1 185 ? 8.398 -13.508 2.465 1 97.62 185 ASP B CA 1
ATOM 3340 C C . ASP B 1 185 ? 9.57 -14.461 2.246 1 97.62 185 ASP B C 1
ATOM 3342 O O . ASP B 1 185 ? 9.898 -15.266 3.121 1 97.62 185 ASP B O 1
ATOM 3346 N N . PRO B 1 186 ? 10.164 -14.336 1.108 1 96.5 186 PRO B N 1
ATOM 3347 C CA . PRO B 1 186 ? 11.25 -15.273 0.826 1 96.5 186 PRO B CA 1
ATOM 3348 C C . PRO B 1 186 ? 12.5 -15 1.666 1 96.5 186 PRO B C 1
ATOM 3350 O O . PRO B 1 186 ? 13.406 -15.836 1.716 1 96.5 186 PRO B O 1
ATOM 3353 N N . GLY B 1 187 ? 12.547 -13.781 2.32 1 93.44 187 GLY B N 1
ATOM 3354 C CA . GLY B 1 187 ? 13.742 -13.398 3.047 1 93.44 187 GLY B CA 1
ATOM 3355 C C . GLY B 1 187 ? 14.875 -12.961 2.139 1 93.44 187 GLY B C 1
ATOM 3356 O O . GLY B 1 187 ? 14.695 -12.82 0.927 1 93.44 187 GLY B O 1
ATOM 3357 N N . GLU B 1 188 ? 16 -12.695 2.779 1 90.44 188 GLU B N 1
ATOM 3358 C CA . GLU B 1 188 ? 17.172 -12.289 2.01 1 90.44 188 GLU B CA 1
ATOM 3359 C C . GLU B 1 188 ? 17.75 -13.461 1.218 1 90.44 188 GLU B C 1
ATOM 3361 O O . GLU B 1 188 ? 17.828 -14.578 1.729 1 90.44 188 GLU B O 1
ATOM 3366 N N . MET B 1 189 ? 18 -13.164 0.014 1 90.38 189 MET B N 1
ATOM 3367 C CA . MET B 1 189 ? 18.594 -14.18 -0.852 1 90.38 189 MET B CA 1
ATOM 3368 C C . MET B 1 189 ? 19.516 -13.547 -1.876 1 90.38 189 MET B C 1
ATOM 3370 O O . MET B 1 189 ? 19.469 -12.336 -2.109 1 90.38 189 MET B O 1
ATOM 3374 N N . ASP B 1 190 ? 20.375 -14.391 -2.426 1 87.88 190 ASP B N 1
ATOM 3375 C CA . ASP B 1 190 ? 21.359 -13.945 -3.406 1 87.88 190 ASP B CA 1
ATOM 3376 C C . ASP B 1 190 ? 20.719 -13.734 -4.773 1 87.88 190 ASP B C 1
ATOM 3378 O O . ASP B 1 190 ? 20.594 -14.672 -5.559 1 87.88 190 ASP B O 1
ATOM 3382 N N . THR B 1 191 ? 20.281 -12.555 -5.039 1 88.81 191 THR B N 1
ATOM 3383 C CA . THR B 1 191 ? 19.656 -12.172 -6.297 1 88.81 191 THR B CA 1
ATOM 3384 C C . THR B 1 191 ? 20.125 -10.789 -6.742 1 88.81 191 THR B C 1
ATOM 3386 O O . THR B 1 191 ? 20.703 -10.039 -5.949 1 88.81 191 THR B O 1
ATOM 3389 N N . ASP B 1 192 ? 19.875 -10.5 -8.008 1 85.25 192 ASP B N 1
ATOM 3390 C CA . ASP B 1 192 ? 20.172 -9.164 -8.516 1 85.25 192 ASP B CA 1
ATOM 3391 C C . ASP B 1 192 ? 19.422 -8.094 -7.723 1 85.25 192 ASP B C 1
ATOM 3393 O O . ASP B 1 192 ? 19.984 -7.027 -7.434 1 85.25 192 ASP B O 1
ATOM 3397 N N . MET B 1 193 ? 18.25 -8.375 -7.352 1 83.38 193 MET B N 1
ATOM 3398 C CA . MET B 1 193 ? 17.453 -7.418 -6.594 1 83.38 193 MET B CA 1
ATOM 3399 C C . MET B 1 193 ? 18.078 -7.137 -5.23 1 83.38 193 MET B C 1
ATOM 3401 O O . MET B 1 193 ? 18.094 -5.992 -4.777 1 83.38 193 MET B O 1
ATOM 3405 N N . HIS B 1 194 ? 18.516 -8.156 -4.59 1 86.44 194 HIS B N 1
ATOM 3406 C CA . HIS B 1 194 ? 19.172 -7.977 -3.299 1 86.44 194 HIS B CA 1
ATOM 3407 C C . HIS B 1 194 ? 20.422 -7.102 -3.426 1 86.44 194 HIS B C 1
ATOM 3409 O O . HIS B 1 194 ? 20.703 -6.289 -2.543 1 86.44 194 HIS B O 1
ATOM 3415 N N . GLU B 1 195 ? 21.125 -7.316 -4.508 1 86.38 195 GLU B N 1
ATOM 3416 C CA . GLU B 1 195 ? 22.312 -6.5 -4.734 1 86.38 195 GLU B CA 1
ATOM 3417 C C . GLU B 1 195 ? 21.953 -5.02 -4.848 1 86.38 195 GLU B C 1
ATOM 3419 O O . GLU B 1 195 ? 22.719 -4.156 -4.406 1 86.38 195 GLU B O 1
ATOM 3424 N N . ILE B 1 196 ? 20.859 -4.762 -5.43 1 84.06 196 ILE B N 1
ATOM 3425 C CA . ILE B 1 196 ? 20.375 -3.391 -5.543 1 84.06 196 ILE B CA 1
ATOM 3426 C C . ILE B 1 196 ? 19.969 -2.875 -4.164 1 84.06 196 ILE B C 1
ATOM 3428 O O . ILE B 1 196 ? 20.312 -1.751 -3.787 1 84.06 196 ILE B O 1
ATOM 3432 N N . ALA B 1 197 ? 19.281 -3.678 -3.393 1 85.25 197 ALA B N 1
ATOM 3433 C CA . ALA B 1 197 ? 18.719 -3.297 -2.102 1 85.25 197 ALA B CA 1
ATOM 3434 C C . ALA B 1 197 ? 19.812 -3.115 -1.056 1 85.25 197 ALA B C 1
ATOM 3436 O O . ALA B 1 197 ? 19.734 -2.225 -0.207 1 85.25 197 ALA B O 1
ATOM 3437 N N . VAL B 1 198 ? 20.766 -4.012 -1.048 1 87.44 198 VAL B N 1
ATOM 3438 C CA . VAL B 1 198 ? 21.859 -4.004 -0.091 1 87.44 198 VAL B CA 1
ATOM 3439 C C . VAL B 1 198 ? 23.188 -4.082 -0.835 1 87.44 198 VAL B C 1
ATOM 3441 O O . VAL B 1 198 ? 23.875 -5.113 -0.81 1 87.44 198 VAL B O 1
ATOM 3444 N N . PRO B 1 199 ? 23.562 -2.939 -1.292 1 83.94 199 PRO B N 1
ATOM 3445 C CA . PRO B 1 199 ? 24.828 -2.947 -2.029 1 83.94 199 PRO B CA 1
ATOM 3446 C C . PRO B 1 199 ? 26.031 -3.281 -1.142 1 83.94 199 PRO B C 1
ATOM 3448 O O . PRO B 1 199 ? 26.109 -2.805 -0.006 1 83.94 199 PRO B O 1
ATOM 3451 N N . GLY B 1 200 ? 26.812 -4.184 -1.565 1 83.5 200 GLY B N 1
ATOM 3452 C CA . GLY B 1 200 ? 28.047 -4.504 -0.854 1 83.5 200 GLY B CA 1
ATOM 3453 C C . GLY B 1 200 ? 27.828 -5.484 0.284 1 83.5 200 GLY B C 1
ATOM 3454 O O . GLY B 1 200 ? 28.641 -5.547 1.215 1 83.5 200 GLY B O 1
ATOM 3455 N N . CYS B 1 201 ? 26.766 -6.184 0.243 1 84.5 201 CYS B N 1
ATOM 3456 C CA . CYS B 1 201 ? 26.484 -7.188 1.26 1 84.5 201 CYS B CA 1
ATOM 3457 C C . CYS B 1 201 ? 27.672 -8.109 1.465 1 84.5 201 CYS B C 1
ATOM 3459 O O . CYS B 1 201 ? 28.25 -8.617 0.499 1 84.5 201 CYS B O 1
ATOM 3461 N N . ASP B 1 202 ? 27.984 -8.258 2.789 1 88.19 202 ASP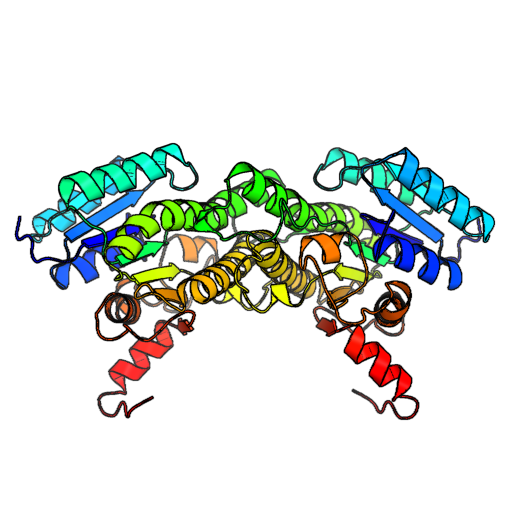 B N 1
ATOM 3462 C CA . ASP B 1 202 ? 29.219 -8.992 3.088 1 88.19 202 ASP B CA 1
ATOM 3463 C C . ASP B 1 202 ? 28.922 -10.258 3.891 1 88.19 202 ASP B C 1
ATOM 3465 O O . ASP B 1 202 ? 29.844 -10.875 4.441 1 88.19 202 ASP B O 1
ATOM 3469 N N . TYR B 1 203 ? 27.672 -10.609 4.047 1 88.81 203 TYR B N 1
ATOM 3470 C CA . TYR B 1 203 ? 27.312 -11.844 4.738 1 88.81 203 TYR B CA 1
ATOM 3471 C C . TYR B 1 203 ? 26.688 -12.844 3.771 1 88.81 203 TYR B C 1
ATOM 3473 O O . TYR B 1 203 ? 26.234 -12.477 2.688 1 88.81 203 TYR B O 1
ATOM 3481 N N . PRO B 1 204 ? 26.781 -14.102 4.191 1 89.5 204 PRO B N 1
ATOM 3482 C CA . PRO B 1 204 ? 26.25 -15.117 3.285 1 89.5 204 PRO B CA 1
ATOM 3483 C C . PRO B 1 204 ? 24.734 -15 3.092 1 89.5 204 PRO B C 1
ATOM 3485 O O . PRO B 1 204 ? 24.016 -14.68 4.039 1 89.5 204 PRO B O 1
ATOM 3488 N N . LEU B 1 205 ? 24.344 -15.203 1.885 1 92 205 LEU B N 1
ATOM 3489 C CA . LEU B 1 205 ? 22.938 -15.195 1.51 1 92 205 LEU B CA 1
ATOM 3490 C C . LEU B 1 205 ? 22.484 -16.578 1.053 1 92 205 LEU B C 1
ATOM 3492 O O . LEU B 1 205 ? 23.25 -17.312 0.428 1 92 205 LEU B O 1
ATOM 3496 N N . ALA B 1 206 ? 21.219 -16.891 1.377 1 92.38 206 ALA B N 1
ATOM 3497 C CA . ALA B 1 206 ? 20.625 -18.109 0.825 1 92.38 206 ALA B CA 1
ATOM 3498 C C . ALA B 1 206 ? 20.484 -18.016 -0.692 1 92.38 206 ALA B C 1
ATOM 3500 O O . ALA B 1 206 ? 20.281 -16.922 -1.237 1 92.38 206 ALA B O 1
ATOM 3501 N N . LYS B 1 207 ? 20.672 -19.234 -1.312 1 94.75 207 LYS B N 1
ATOM 3502 C CA . LYS B 1 207 ? 20.328 -19.312 -2.729 1 94.75 207 LYS B CA 1
ATOM 3503 C C . LYS B 1 207 ? 18.812 -19.375 -2.922 1 94.75 207 LYS B C 1
ATOM 3505 O O . LYS B 1 207 ? 18.094 -19.922 -2.086 1 94.75 207 LYS B O 1
ATOM 3510 N N . PRO B 1 208 ? 18.328 -18.766 -4.051 1 96.44 208 PRO B N 1
ATOM 3511 C CA . PRO B 1 208 ? 16.875 -18.812 -4.297 1 96.44 208 PRO B CA 1
ATOM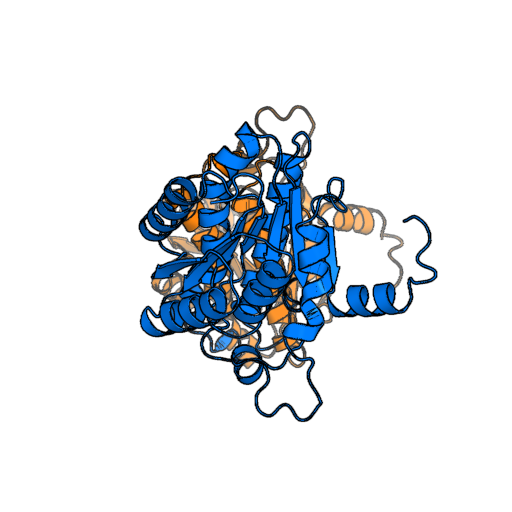 3512 C C . PRO B 1 208 ? 16.312 -20.234 -4.215 1 96.44 208 PRO B C 1
ATOM 3514 O O . PRO B 1 208 ? 15.203 -20.422 -3.711 1 96.44 208 PRO B O 1
ATOM 3517 N N . GLU B 1 209 ? 17.078 -21.25 -4.586 1 95.75 209 GLU B N 1
ATOM 3518 C CA . GLU B 1 209 ? 16.625 -22.641 -4.598 1 95.75 209 GLU B CA 1
ATOM 3519 C C . GLU B 1 209 ? 16.391 -23.156 -3.184 1 95.75 209 GLU B C 1
ATOM 3521 O O . GLU B 1 209 ? 15.711 -24.172 -2.992 1 95.75 209 GLU B O 1
ATOM 3526 N N . GLU B 1 210 ? 16.906 -22.406 -2.188 1 94.06 210 GLU B N 1
ATOM 3527 C CA . GLU B 1 210 ? 16.828 -22.875 -0.803 1 94.06 210 GLU B CA 1
ATOM 3528 C C . GLU B 1 210 ? 15.57 -22.359 -0.12 1 94.06 210 GLU B C 1
ATOM 3530 O O . GLU B 1 210 ? 15.281 -22.719 1.023 1 94.06 210 GLU B O 1
ATOM 3535 N N . VAL B 1 211 ? 14.766 -21.609 -0.866 1 94.88 211 VAL B N 1
ATOM 3536 C CA . VAL B 1 211 ? 13.625 -21.016 -0.181 1 94.88 211 VAL B CA 1
ATOM 3537 C C . VAL B 1 211 ? 12.336 -21.344 -0.935 1 94.88 211 VAL B C 1
ATOM 3539 O O . VAL B 1 211 ? 11.328 -20.656 -0.781 1 94.88 211 VAL B O 1
ATOM 3542 N N . VAL B 1 212 ? 12.312 -22.406 -1.698 1 97.31 212 VAL B N 1
ATOM 3543 C CA . VAL B 1 212 ? 11.203 -22.672 -2.607 1 97.31 212 VAL B CA 1
ATOM 3544 C C . VAL B 1 212 ? 10.195 -23.594 -1.94 1 97.31 212 VAL B C 1
ATOM 3546 O O . VAL B 1 212 ? 9.062 -23.734 -2.41 1 97.31 212 VAL B O 1
ATOM 3549 N N . ASP B 1 213 ? 10.531 -24.25 -0.791 1 96.56 213 ASP B N 1
ATOM 3550 C CA . ASP B 1 213 ? 9.742 -25.328 -0.216 1 96.56 21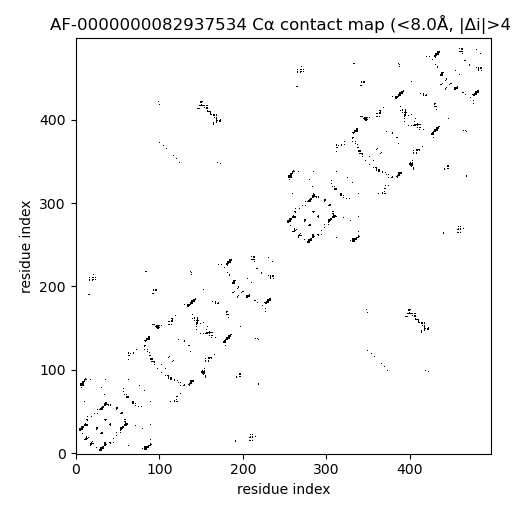3 ASP B CA 1
ATOM 3551 C C . ASP B 1 213 ? 8.352 -24.844 0.188 1 96.56 213 ASP B C 1
ATOM 3553 O O . ASP B 1 213 ? 7.359 -25.547 -0.01 1 96.56 213 ASP B O 1
ATOM 3557 N N . VAL B 1 214 ? 8.281 -23.703 0.781 1 97.69 214 VAL B N 1
ATOM 3558 C CA . VAL B 1 214 ? 7.004 -23.188 1.256 1 97.69 214 VAL B CA 1
ATOM 3559 C C . VAL B 1 214 ? 6.082 -22.922 0.069 1 97.69 214 VAL B C 1
ATOM 3561 O O . VAL B 1 214 ? 4.863 -23.094 0.168 1 97.69 214 VAL B O 1
ATOM 3564 N N . PHE B 1 215 ? 6.605 -22.547 -1.083 1 98.5 215 PHE B N 1
ATOM 3565 C CA . PHE B 1 215 ? 5.809 -22.328 -2.283 1 98.5 215 PHE B CA 1
ATOM 3566 C C . PHE B 1 215 ? 5.234 -23.641 -2.807 1 98.5 215 PHE B C 1
ATOM 3568 O O . PHE B 1 215 ? 4.074 -23.688 -3.221 1 98.5 215 PHE B O 1
ATOM 3575 N N . LEU B 1 216 ? 6.078 -24.688 -2.787 1 98.31 216 LEU B N 1
ATOM 3576 C CA . LEU B 1 216 ? 5.613 -26 -3.191 1 98.31 216 LEU B CA 1
ATOM 3577 C C . LEU B 1 216 ? 4.496 -26.484 -2.273 1 98.31 216 LEU B C 1
ATOM 3579 O O . LEU B 1 216 ? 3.484 -27.016 -2.742 1 98.31 216 LEU B O 1
ATOM 3583 N N . TYR B 1 217 ? 4.664 -26.266 -0.976 1 97.69 217 TYR B N 1
ATOM 3584 C CA . TYR B 1 217 ? 3.643 -26.594 0.008 1 97.69 217 TYR B CA 1
ATOM 3585 C C . TYR B 1 217 ? 2.338 -25.875 -0.284 1 97.69 217 TYR B C 1
ATOM 3587 O O . TYR B 1 217 ? 1.276 -26.484 -0.373 1 97.69 217 TYR B O 1
ATOM 3595 N N . LEU B 1 218 ? 2.434 -24.594 -0.527 1 98.19 218 LEU B N 1
ATOM 3596 C CA . LEU B 1 218 ? 1.254 -23.766 -0.742 1 98.19 218 LEU B CA 1
ATOM 3597 C C . LEU B 1 218 ? 0.598 -24.094 -2.08 1 98.19 218 LEU B C 1
ATOM 3599 O O . LEU B 1 218 ? -0.603 -23.875 -2.258 1 98.19 218 LEU B O 1
ATOM 3603 N N . GLY B 1 219 ? 1.32 -24.594 -3.02 1 98 219 GLY B N 1
ATOM 3604 C CA . GLY B 1 219 ? 0.779 -24.984 -4.312 1 98 219 GLY B CA 1
ATOM 3605 C C . GLY B 1 219 ? 0.135 -26.344 -4.309 1 98 219 GLY B C 1
ATOM 3606 O O . GLY B 1 219 ? -0.524 -26.734 -5.277 1 98 219 GLY B O 1
ATOM 3607 N N . SER B 1 220 ? 0.315 -27.062 -3.23 1 96.69 220 SER B N 1
ATOM 3608 C CA . SER B 1 220 ? -0.167 -28.438 -3.156 1 96.69 220 SER B CA 1
ATOM 3609 C C . SER B 1 220 ? -1.501 -28.516 -2.422 1 96.69 220 SER B C 1
ATOM 3611 O O . SER B 1 220 ? -1.979 -27.516 -1.881 1 96.69 220 SER B O 1
ATOM 3613 N N . GLU B 1 221 ? -2.057 -29.688 -2.395 1 94.69 221 GLU B N 1
ATOM 3614 C CA . GLU B 1 221 ? -3.326 -29.938 -1.718 1 94.69 221 GLU B CA 1
ATOM 3615 C C . GLU B 1 221 ? -3.145 -29.984 -0.203 1 94.69 221 GLU B C 1
ATOM 3617 O O . GLU B 1 221 ? -4.121 -29.922 0.547 1 94.69 221 GLU B O 1
ATOM 3622 N N . GLU B 1 222 ? -1.92 -29.984 0.239 1 95 222 GLU B N 1
ATOM 3623 C CA . GLU B 1 222 ? -1.638 -30.047 1.67 1 95 222 GLU B CA 1
ATOM 3624 C C . GLU B 1 222 ? -1.999 -28.734 2.361 1 95 222 GLU B C 1
ATOM 3626 O O . GLU B 1 222 ? -2.133 -28.688 3.586 1 95 222 GLU B O 1
ATOM 3631 N N . SER B 1 223 ? -2.182 -27.672 1.582 1 96.62 223 SER B N 1
ATOM 3632 C CA . SER B 1 223 ? -2.441 -26.359 2.16 1 96.62 223 SER B CA 1
ATOM 3633 C C . SER B 1 223 ? -3.846 -25.875 1.816 1 96.62 223 SER B C 1
ATOM 3635 O O . SER B 1 223 ? -4.102 -24.672 1.8 1 96.62 223 SER B O 1
ATOM 3637 N N . ASN B 1 224 ? -4.785 -26.766 1.536 1 95.31 224 ASN B N 1
ATOM 3638 C CA . ASN B 1 224 ? -6.113 -26.406 1.04 1 95.31 224 ASN B CA 1
ATOM 3639 C C . ASN B 1 224 ? -6.887 -25.578 2.059 1 95.31 224 ASN B C 1
ATOM 3641 O O . ASN B 1 224 ? -7.773 -24.797 1.69 1 95.31 224 ASN B O 1
ATOM 3645 N N . GLU B 1 225 ? -6.52 -25.641 3.307 1 95 225 GLU B N 1
ATOM 3646 C CA . GLU B 1 225 ? -7.277 -24.953 4.344 1 95 225 GLU B CA 1
ATOM 3647 C C . GLU B 1 225 ? -6.578 -23.656 4.777 1 95 225 GLU B C 1
ATOM 3649 O O . GLU B 1 225 ? -7.047 -22.969 5.684 1 95 225 GLU B O 1
ATOM 3654 N N . ILE B 1 226 ? -5.484 -23.312 4.176 1 97.56 226 ILE B N 1
ATOM 3655 C CA . ILE B 1 226 ? -4.688 -22.156 4.566 1 97.56 226 ILE B CA 1
ATOM 3656 C C . ILE B 1 226 ? -5 -20.984 3.639 1 97.56 226 ILE B C 1
ATOM 3658 O O . ILE B 1 226 ? -4.691 -21.031 2.445 1 97.56 226 ILE B O 1
ATOM 3662 N N . ASN B 1 227 ? -5.633 -20 4.156 1 98.31 227 ASN B N 1
ATOM 3663 C CA . ASN B 1 227 ? -6.051 -18.828 3.387 1 98.31 227 ASN B CA 1
ATOM 3664 C C . ASN B 1 227 ? -5.73 -17.531 4.125 1 98.31 227 ASN B C 1
ATOM 3666 O O . ASN B 1 227 ? -6.094 -17.359 5.293 1 98.31 227 ASN B O 1
ATOM 3670 N N . GLY B 1 228 ? -5.02 -16.609 3.439 1 98.06 228 GLY B N 1
ATOM 3671 C CA . GLY B 1 228 ? -4.766 -15.281 3.973 1 98.06 228 GLY B CA 1
ATOM 3672 C C . GLY B 1 228 ? -3.598 -15.242 4.941 1 98.06 228 GLY B C 1
ATOM 3673 O O . GLY B 1 228 ? -3.479 -14.312 5.738 1 98.06 228 GLY B O 1
ATOM 3674 N N . ILE B 1 229 ? -2.752 -16.219 4.914 1 97.62 229 ILE B N 1
ATOM 3675 C CA . ILE B 1 229 ? -1.696 -16.359 5.91 1 97.62 229 ILE B CA 1
ATOM 3676 C C . ILE B 1 229 ? -0.359 -15.93 5.309 1 97.62 229 ILE B C 1
ATOM 3678 O O . ILE B 1 229 ? -0.105 -16.156 4.121 1 97.62 229 ILE B O 1
ATOM 3682 N N . ARG B 1 230 ? 0.428 -15.297 6.098 1 97.44 230 ARG B N 1
ATOM 3683 C CA . ARG B 1 230 ? 1.788 -14.906 5.738 1 97.44 230 ARG B CA 1
ATOM 3684 C C . ARG B 1 230 ? 2.795 -15.961 6.195 1 97.44 230 ARG B C 1
ATOM 3686 O O . ARG B 1 230 ? 2.787 -16.375 7.359 1 97.44 230 ARG B O 1
ATOM 3693 N N . PHE B 1 231 ? 3.703 -16.391 5.305 1 97.31 231 PHE B N 1
ATOM 3694 C CA . PHE B 1 231 ? 4.758 -17.328 5.629 1 97.31 231 PHE B CA 1
ATOM 3695 C C . PHE B 1 231 ? 6.133 -16.688 5.48 1 97.31 231 PHE B C 1
ATOM 3697 O O . PHE B 1 231 ? 6.336 -15.852 4.605 1 97.31 231 PHE B O 1
ATOM 3704 N N . GLU B 1 232 ? 7.039 -17.062 6.348 1 96.62 232 GLU B N 1
ATOM 3705 C CA . GLU B 1 232 ? 8.469 -16.797 6.207 1 96.62 232 GLU B CA 1
ATOM 3706 C C . GLU B 1 232 ? 9.211 -18.016 5.656 1 96.62 232 GLU B C 1
ATOM 3708 O O . GLU B 1 232 ? 9.305 -19.031 6.328 1 96.62 232 GLU B O 1
ATOM 3713 N N . ALA B 1 233 ? 9.781 -17.859 4.504 1 95.88 233 ALA B N 1
ATOM 3714 C CA . ALA B 1 233 ? 10.359 -19 3.807 1 95.88 233 ALA B CA 1
ATOM 3715 C C . ALA B 1 233 ? 11.477 -19.641 4.633 1 95.88 233 ALA B C 1
ATOM 3717 O O . ALA B 1 233 ? 11.586 -20.859 4.699 1 95.88 233 ALA B O 1
ATOM 3718 N N . HIS B 1 234 ? 12.273 -18.797 5.266 1 92.75 234 HIS B N 1
ATOM 3719 C CA . HIS B 1 234 ? 13.398 -19.297 6.035 1 92.75 234 HIS B CA 1
ATOM 3720 C C . HIS B 1 234 ? 12.93 -20.062 7.266 1 92.75 234 HIS B C 1
ATOM 3722 O O . HIS B 1 234 ? 13.562 -21.047 7.684 1 92.75 234 HIS B O 1
ATOM 3728 N N . ASP B 1 235 ? 11.797 -19.609 7.867 1 90.69 235 ASP B N 1
ATOM 3729 C CA . ASP B 1 235 ? 11.234 -20.297 9.031 1 90.69 235 ASP B CA 1
ATOM 3730 C C . ASP B 1 235 ? 10.609 -21.625 8.625 1 90.69 235 ASP B C 1
ATOM 3732 O O . ASP B 1 235 ? 10.625 -22.594 9.398 1 90.69 235 ASP B O 1
ATOM 3736 N N . PHE B 1 236 ? 10.055 -21.672 7.43 1 89.81 236 PHE B N 1
ATOM 3737 C CA . PHE B 1 236 ? 9.398 -22.875 6.922 1 89.81 236 PHE B CA 1
ATOM 3738 C C . PHE B 1 236 ? 10.43 -23.953 6.625 1 89.81 236 PHE B C 1
ATOM 3740 O O . PHE B 1 236 ? 10.211 -25.125 6.941 1 89.81 236 PHE B O 1
ATOM 3747 N N . SER B 1 237 ? 11.531 -23.609 6.094 1 79.31 237 SER B N 1
ATOM 3748 C CA . SER B 1 237 ? 12.594 -24.562 5.758 1 79.31 237 SER B CA 1
ATOM 3749 C C . SER B 1 237 ? 13.219 -25.156 7.016 1 79.31 237 SER B C 1
ATOM 3751 O O . SER B 1 237 ? 13.539 -26.344 7.043 1 79.31 237 SER B O 1
ATOM 3753 N N . ASP B 1 238 ? 13.289 -24.312 8.047 1 74.31 238 ASP B N 1
ATOM 3754 C CA . ASP B 1 238 ? 13.898 -24.766 9.297 1 74.31 238 ASP B CA 1
ATOM 3755 C C . ASP B 1 238 ? 12.977 -25.766 10.023 1 74.31 238 ASP B C 1
ATOM 3757 O O . ASP B 1 238 ? 13.453 -26.688 10.688 1 74.31 238 ASP B O 1
ATOM 3761 N N . ARG B 1 239 ? 11.703 -25.453 9.891 1 67.81 239 ARG B N 1
ATOM 3762 C CA . ARG B 1 239 ? 10.758 -26.328 10.555 1 67.81 239 ARG B CA 1
ATOM 3763 C C . ARG B 1 239 ? 10.664 -27.672 9.828 1 67.81 239 ARG B C 1
ATOM 3765 O O . ARG B 1 239 ? 10.477 -28.719 10.461 1 67.81 239 ARG B O 1
ATOM 3772 N N . LYS B 1 240 ? 10.609 -27.641 8.461 1 61.88 240 LYS B N 1
ATOM 3773 C CA . LYS B 1 240 ? 10.602 -28.891 7.711 1 61.88 240 LYS B CA 1
ATOM 3774 C C . LYS B 1 240 ? 11.891 -29.672 7.945 1 61.88 240 LYS B C 1
ATOM 3776 O O . LYS B 1 240 ? 11.883 -30.906 7.941 1 61.88 240 LYS B O 1
ATOM 3781 N N . GLY B 1 241 ? 12.859 -28.859 8.094 1 51.12 241 GLY B N 1
ATOM 3782 C CA . GLY B 1 241 ? 14.07 -29.547 8.531 1 51.12 241 GLY B CA 1
ATOM 3783 C C . GLY B 1 241 ? 13.977 -30.078 9.945 1 51.12 241 GLY B C 1
ATOM 3784 O O . GLY B 1 241 ? 14.602 -31.078 10.281 1 51.12 241 GLY B O 1
ATOM 3785 N N . LYS B 1 242 ? 13.156 -29.172 10.781 1 49.12 242 LYS B N 1
ATOM 3786 C CA . LYS B 1 242 ? 13.008 -29.672 12.141 1 49.12 242 LYS B CA 1
ATOM 3787 C C . LYS B 1 242 ? 11.875 -30.688 12.242 1 49.12 242 LYS B C 1
ATOM 3789 O O . LYS B 1 242 ? 11.672 -31.297 13.289 1 49.12 242 LYS B O 1
ATOM 3794 N N . SER B 1 243 ? 10.789 -30.344 11.352 1 41 243 SER B N 1
ATOM 3795 C CA . SER B 1 243 ? 9.594 -31.172 11.484 1 41 243 SER B CA 1
ATOM 3796 C C . SER B 1 243 ? 9.844 -32.594 10.992 1 41 243 SER B C 1
ATOM 3798 O O . SER B 1 243 ? 8.906 -33.406 10.891 1 41 243 SER B O 1
ATOM 3800 N N . ASP B 1 244 ? 10.742 -33.188 10.836 1 38.88 244 ASP B N 1
ATOM 3801 C CA . ASP B 1 244 ? 10.57 -34.594 11.242 1 38.88 244 ASP B CA 1
ATOM 3802 C C . ASP B 1 244 ? 9.719 -34.688 12.508 1 38.88 244 ASP B C 1
ATOM 3804 O O . ASP B 1 244 ? 9.195 -35.75 12.82 1 38.88 244 ASP B O 1
ATOM 3808 N N . GLY B 1 245 ? 9.734 -33.812 13.555 1 33.44 245 GLY B N 1
ATOM 3809 C CA . GLY B 1 245 ? 8.734 -33.812 14.609 1 33.44 245 GLY B CA 1
ATOM 3810 C C . GLY B 1 245 ? 7.617 -32.812 14.375 1 33.44 245 GLY B C 1
ATOM 3811 O O . GLY B 1 245 ? 7.324 -31.984 15.242 1 33.44 245 GLY B O 1
ATOM 3812 N N . ILE B 1 246 ? 7.27 -32.25 13.312 1 34.25 246 ILE B N 1
ATOM 3813 C CA . ILE B 1 246 ? 6.266 -31.234 13.078 1 34.25 246 ILE B CA 1
ATOM 3814 C C . ILE B 1 246 ? 4.898 -31.719 13.547 1 34.25 246 ILE B C 1
ATOM 3816 O O . ILE B 1 246 ? 4.344 -32.656 12.977 1 34.25 246 ILE B O 1
ATOM 3820 N N . ASN B 1 247 ? 4.637 -31.625 14.82 1 31.64 247 ASN B N 1
ATOM 3821 C CA . ASN B 1 247 ? 3.289 -31.766 15.359 1 31.64 247 ASN B CA 1
ATOM 3822 C C . ASN B 1 247 ? 2.32 -30.781 14.719 1 31.64 247 ASN B C 1
ATOM 3824 O O . ASN B 1 247 ? 2.74 -29.75 14.188 1 31.64 247 ASN B O 1
ATOM 3828 N N . SER B 1 248 ? 0.911 -30.938 14.734 1 30.3 248 SER B N 1
ATOM 3829 C CA . SER B 1 248 ? -0.426 -30.484 14.383 1 30.3 248 SER B CA 1
ATOM 3830 C C . SER B 1 248 ? -0.592 -29 14.672 1 30.3 248 SER B C 1
ATOM 3832 O O . SER B 1 248 ? -0.516 -28.562 15.828 1 30.3 248 SER B O 1
ATOM 3834 N N . PHE B 1 249 ? -0.159 -28 13.844 1 25.67 249 PHE B N 1
ATOM 3835 C CA . PHE B 1 249 ? -0.702 -26.656 14.07 1 25.67 249 PHE B CA 1
ATOM 3836 C C . PHE B 1 249 ? -2.189 -26.625 13.75 1 25.67 249 PHE B C 1
ATOM 3838 O O . PHE B 1 249 ? -2.654 -27.312 12.844 1 25.67 249 PHE B O 1
#